Protein AF-A0AAV2FTF7-F1 (afdb_monomer_lite)

Organism: NCBI:txid586398

Secondary structure (DSSP, 8-state):
-PPP---S--EEEE-SSSSEEEEEEES-TT--TTTGGGSPEEEEEEEE---TT--------------SS-EEEETTTEEEESHHHHHHHHHHHHHHTEEE-TTS-EEE---SS-S----------GGGT--GGGGTB--S------------PPPPP--------------S-TTHHHHHHHHHHHHHHHHHHHHHHHHHHHHHHHHHHHHHHHHHHHHHHHHHHHHHHHHHHHHHHHHHHHHHHHHHHHHHHHHHHHHHHHHHHHHHHHHHHHHHHHHHHHHHHHHHHHHHHHHHHHHHHHHHHHHHHHHHHHHHHHHHHHHHHHHHHHHHHHHHHHHHHHHHHHHHHHHHHHHHHHHHHHHHHHHHHHHHHTSSSS----------------------------------SSSSSSSS---

Sequence (423 aa):
MALFDFKSDKHFVTSSDETTIRVCELSDPTVHPSDIRKADWKEVATIDIVDGGNKGGGNSSAEGKYFHHGLLFFDEHGKIEGQEALTKLARHLARSGLMVSPGGYCFQDVTGLGEHRDFGAHYLRLNDLFSWPSHGVDLARITTWRRLELTYTVPRQEGISKRPMVSGGVSEETIEKEEALQKMREEMEETIEKKDAEVRKAKRERDNEKRLKEMIERASKEKYEESRRIVRGKNEELEKLRDELEEDERKLRDEKDGEMQKLKEEMEDTREEEHEKELKRSRKEKDELQEQLNKKDVLLGRASDDLQKLRKEKAEELRNLREEMQEEVENARKEKDEEVEALKRENKEGEKASKEQDEELKNLRDEVETLRRTKDDDQSYATGYNGRPGRFPFRLNAFMGTNTHFFMIRLFEEYRLAFLYRD

Structure (mmCIF, N/CA/C/O backbone):
data_AF-A0AAV2FTF7-F1
#
_entry.id   AF-A0AAV2FTF7-F1
#
loop_
_atom_site.group_PDB
_atom_site.id
_atom_site.type_symbol
_atom_site.label_atom_id
_atom_site.label_alt_id
_atom_site.label_comp_id
_atom_site.label_asym_id
_atom_site.label_entity_id
_atom_site.label_seq_id
_atom_site.pdbx_PDB_ins_code
_atom_site.Cartn_x
_atom_site.Cartn_y
_atom_site.Cartn_z
_atom_site.occupancy
_atom_site.B_iso_or_equiv
_atom_site.auth_seq_id
_atom_site.auth_comp_id
_atom_site.auth_asym_id
_atom_site.auth_atom_id
_atom_site.pdbx_PDB_model_num
ATOM 1 N N . MET A 1 1 ? 40.317 35.172 -25.625 1.00 30.98 1 MET A N 1
ATOM 2 C CA . MET A 1 1 ? 39.339 34.263 -24.989 1.00 30.98 1 MET A CA 1
ATOM 3 C C . MET A 1 1 ? 38.441 35.126 -24.121 1.00 30.98 1 MET A C 1
ATOM 5 O O . MET A 1 1 ? 38.974 36.007 -23.462 1.00 30.98 1 MET A O 1
ATOM 9 N N . ALA A 1 2 ? 37.118 34.992 -24.218 1.00 26.02 2 ALA A N 1
ATOM 10 C CA . ALA A 1 2 ? 36.191 35.823 -23.445 1.00 26.02 2 ALA A CA 1
ATOM 11 C C . ALA A 1 2 ? 36.220 35.419 -21.960 1.00 26.02 2 ALA A C 1
ATOM 13 O O . ALA A 1 2 ? 36.282 34.223 -21.675 1.00 26.02 2 ALA A O 1
ATOM 14 N N . LEU A 1 3 ? 36.174 36.398 -21.042 1.00 29.33 3 LEU A N 1
ATOM 15 C CA . LEU A 1 3 ? 35.859 36.142 -19.633 1.00 29.33 3 LEU A CA 1
ATOM 16 C C . LEU A 1 3 ? 34.483 35.470 -19.589 1.00 29.33 3 LEU A C 1
ATOM 18 O O . LEU A 1 3 ? 33.506 36.030 -20.088 1.00 29.33 3 LEU A O 1
ATOM 22 N N . PHE A 1 4 ? 34.423 34.263 -19.039 1.00 34.47 4 PHE A N 1
ATOM 23 C CA . PHE A 1 4 ? 33.155 33.611 -18.756 1.00 34.47 4 PHE A CA 1
ATOM 24 C C . PHE A 1 4 ? 32.629 34.145 -17.429 1.00 34.47 4 PHE A C 1
ATOM 26 O O . PHE A 1 4 ? 33.349 34.188 -16.439 1.00 34.47 4 PHE A O 1
ATOM 33 N N . ASP A 1 5 ? 31.381 34.586 -17.450 1.00 34.62 5 ASP A N 1
ATOM 34 C CA . ASP A 1 5 ? 30.671 35.127 -16.302 1.00 34.62 5 ASP A CA 1
ATOM 35 C C . ASP A 1 5 ? 29.837 33.979 -15.711 1.00 34.62 5 ASP A C 1
ATOM 37 O O . ASP A 1 5 ? 28.876 33.539 -16.352 1.00 34.62 5 ASP A O 1
ATOM 41 N N . PHE A 1 6 ? 30.209 33.439 -14.541 1.00 44.81 6 PHE A N 1
ATOM 42 C CA . PHE A 1 6 ? 29.433 32.397 -13.842 1.00 44.81 6 PHE A CA 1
ATOM 43 C C . PHE A 1 6 ? 28.193 33.010 -13.175 1.00 44.81 6 PHE A C 1
ATOM 45 O O . PHE A 1 6 ? 27.978 32.911 -11.969 1.00 44.81 6 PHE A O 1
ATOM 52 N N . LYS A 1 7 ? 27.367 33.695 -13.965 1.00 41.06 7 LYS A N 1
ATOM 53 C CA . LYS A 1 7 ? 26.232 34.473 -13.466 1.00 41.06 7 LYS A CA 1
ATOM 54 C C . LYS A 1 7 ? 25.089 33.634 -12.894 1.00 41.06 7 LYS A C 1
ATOM 56 O O . LYS A 1 7 ? 24.261 34.220 -12.205 1.00 41.06 7 LYS A O 1
ATOM 61 N N . SER A 1 8 ? 25.028 32.322 -13.152 1.00 50.28 8 SER A N 1
ATOM 62 C CA . SER A 1 8 ? 23.933 31.470 -12.656 1.00 50.28 8 SER A CA 1
ATOM 63 C C . SER A 1 8 ? 24.338 30.369 -11.670 1.00 50.28 8 SER A C 1
ATOM 65 O O . SER A 1 8 ? 23.498 29.982 -10.872 1.00 50.28 8 SER A O 1
ATOM 67 N N . ASP A 1 9 ? 25.592 29.897 -11.642 1.00 62.28 9 ASP A N 1
ATOM 68 C CA . ASP A 1 9 ? 25.921 28.640 -10.946 1.00 62.28 9 ASP A CA 1
ATOM 69 C C . ASP A 1 9 ? 27.164 28.798 -10.057 1.00 62.28 9 ASP A C 1
ATOM 71 O O . ASP A 1 9 ? 28.282 28.467 -10.455 1.00 62.28 9 ASP A O 1
ATOM 75 N N . LYS A 1 10 ? 26.982 29.308 -8.832 1.00 75.00 10 LYS A N 1
ATOM 76 C CA . LYS A 1 10 ? 28.057 29.340 -7.818 1.00 75.00 10 LYS A CA 1
ATOM 77 C C . LYS A 1 10 ? 28.224 28.019 -7.077 1.00 75.00 10 LYS A C 1
ATOM 79 O O . LYS A 1 10 ? 29.242 27.822 -6.421 1.00 75.00 10 LYS A O 1
ATOM 84 N N . HIS A 1 11 ? 27.226 27.144 -7.164 1.00 79.12 11 HIS A N 1
ATOM 85 C CA . HIS A 1 11 ? 27.143 25.912 -6.397 1.00 79.12 11 HIS A CA 1
ATOM 86 C C . HIS A 1 11 ? 27.653 24.717 -7.202 1.00 79.12 11 HIS A C 1
ATOM 88 O O . HIS A 1 11 ? 27.238 24.470 -8.336 1.00 79.12 11 HIS A O 1
ATOM 94 N N . PHE A 1 12 ? 28.535 23.957 -6.572 1.00 83.19 12 PHE A N 1
ATOM 95 C CA . PHE A 1 12 ? 29.150 22.746 -7.084 1.00 83.19 12 PHE A CA 1
ATOM 96 C C . PHE A 1 12 ? 28.910 21.611 -6.109 1.00 83.19 12 PHE A C 1
ATOM 98 O O . PHE A 1 12 ? 28.820 21.821 -4.902 1.00 83.19 12 PHE A O 1
ATOM 105 N N . VAL A 1 13 ? 28.823 20.399 -6.636 1.00 84.00 13 VAL A N 1
ATOM 106 C CA . VAL A 1 13 ? 28.521 19.204 -5.860 1.00 84.00 13 VAL A CA 1
ATOM 107 C C . VAL A 1 13 ? 29.643 18.201 -6.026 1.00 84.00 13 VAL A C 1
ATOM 109 O O . VAL A 1 13 ? 30.047 17.911 -7.148 1.00 84.00 13 VAL A O 1
ATOM 112 N N . THR A 1 14 ? 30.133 17.665 -4.917 1.00 87.81 14 THR A N 1
ATOM 113 C CA . THR A 1 14 ? 31.192 16.653 -4.884 1.00 87.81 14 THR A CA 1
ATOM 114 C C . THR A 1 14 ? 30.867 15.570 -3.862 1.00 87.81 14 THR A C 1
ATOM 116 O O . THR A 1 14 ? 30.030 15.759 -2.980 1.00 87.81 14 THR A O 1
ATOM 119 N N . SER A 1 15 ? 31.509 14.415 -3.982 1.00 88.31 15 SER A N 1
ATOM 120 C CA . SER A 1 15 ? 31.439 13.330 -3.003 1.00 88.31 15 SER A CA 1
ATOM 121 C C . SER A 1 15 ? 32.808 12.678 -2.912 1.00 88.31 15 SER A C 1
ATOM 123 O O . SER A 1 15 ? 33.455 12.485 -3.937 1.00 88.31 15 SER A O 1
ATOM 125 N N . SER A 1 16 ? 33.251 12.341 -1.702 1.00 85.38 16 SER A N 1
ATOM 126 C CA . SER A 1 16 ? 34.543 11.681 -1.470 1.00 85.38 16 SER A CA 1
ATOM 127 C C . SER A 1 16 ? 34.413 10.226 -1.022 1.00 85.38 16 SER A C 1
ATOM 129 O O . SER A 1 16 ? 35.359 9.459 -1.158 1.00 85.38 16 SER A O 1
ATOM 131 N N . ASP A 1 17 ? 33.268 9.845 -0.459 1.00 84.81 17 ASP A N 1
ATOM 132 C CA . ASP A 1 17 ? 33.087 8.598 0.295 1.00 84.81 17 ASP A CA 1
ATOM 133 C C . ASP A 1 17 ? 31.867 7.778 -0.155 1.00 84.81 17 ASP A C 1
ATOM 135 O O . ASP A 1 17 ? 31.496 6.817 0.507 1.00 84.81 17 ASP A O 1
ATOM 139 N N . GLU A 1 18 ? 31.245 8.137 -1.283 1.00 87.38 18 GLU A N 1
ATOM 140 C CA . GLU A 1 18 ? 30.006 7.545 -1.820 1.00 87.38 18 GLU A CA 1
ATOM 141 C C . GLU A 1 18 ? 28.757 7.730 -0.930 1.00 87.38 18 GLU A C 1
ATOM 143 O O . GLU A 1 18 ? 27.642 7.522 -1.411 1.00 87.38 18 GLU A O 1
ATOM 148 N N . THR A 1 19 ? 28.921 8.145 0.328 1.00 84.44 19 THR A N 1
ATOM 149 C CA . THR A 1 19 ? 27.858 8.267 1.336 1.00 84.44 19 THR A CA 1
ATOM 150 C C . THR A 1 19 ? 27.487 9.706 1.651 1.00 84.44 19 THR A C 1
ATOM 152 O O . THR A 1 19 ? 26.409 9.950 2.179 1.00 84.44 19 THR A O 1
ATOM 155 N N . THR A 1 20 ? 28.347 10.669 1.333 1.00 85.00 20 THR A N 1
ATOM 156 C CA . THR A 1 20 ? 28.097 12.088 1.581 1.00 85.00 20 THR A CA 1
ATOM 157 C C . THR A 1 20 ? 28.189 12.883 0.293 1.00 85.00 20 THR A C 1
ATOM 159 O O . THR A 1 20 ? 29.035 12.636 -0.571 1.00 85.00 20 THR A O 1
ATOM 162 N N . ILE A 1 21 ? 27.293 13.850 0.147 1.00 84.94 21 ILE A N 1
ATOM 163 C CA . ILE A 1 21 ? 27.343 14.846 -0.915 1.00 84.94 21 ILE A CA 1
ATOM 164 C C . ILE A 1 21 ? 27.663 16.191 -0.278 1.00 84.94 21 ILE A C 1
ATOM 166 O O . ILE A 1 21 ? 26.896 16.687 0.543 1.00 84.94 21 ILE A O 1
ATOM 170 N N . ARG A 1 22 ? 28.770 16.803 -0.692 1.00 84.94 22 ARG A N 1
ATOM 171 C CA . ARG A 1 22 ? 29.158 18.153 -0.281 1.00 84.94 22 ARG A CA 1
ATOM 172 C C . ARG A 1 22 ? 28.765 19.150 -1.355 1.00 84.94 22 ARG A C 1
ATOM 174 O O . ARG A 1 22 ? 29.022 18.933 -2.540 1.00 84.94 22 ARG A O 1
ATOM 181 N N . VAL A 1 23 ? 28.162 20.248 -0.927 1.00 83.56 23 VAL A N 1
ATOM 182 C CA . VAL A 1 23 ? 27.817 21.396 -1.759 1.00 83.56 23 VAL A CA 1
ATOM 183 C C . VAL A 1 23 ? 28.804 22.512 -1.447 1.00 83.56 23 VAL A C 1
ATOM 185 O O . VAL A 1 23 ? 28.834 23.039 -0.333 1.00 83.56 23 VAL A O 1
ATOM 188 N N . CYS A 1 24 ? 29.614 22.867 -2.435 1.00 83.12 24 CYS A N 1
ATOM 189 C CA . CYS A 1 24 ? 30.629 23.906 -2.350 1.00 83.12 24 CYS A CA 1
ATOM 190 C C . CYS A 1 24 ? 30.182 25.131 -3.152 1.00 83.12 24 CYS A C 1
ATOM 192 O O . CYS A 1 24 ? 29.740 25.006 -4.291 1.00 83.12 24 CYS A O 1
ATOM 194 N N . GLU A 1 25 ? 30.321 26.317 -2.576 1.00 82.81 25 GLU A N 1
ATOM 195 C CA . GLU A 1 25 ? 30.097 27.595 -3.241 1.00 82.81 25 GLU A CA 1
ATOM 196 C C . GLU A 1 25 ? 31.438 28.238 -3.602 1.00 82.81 25 GLU A C 1
ATOM 198 O O . GLU A 1 25 ? 32.362 28.306 -2.785 1.00 82.81 25 GLU A O 1
ATOM 203 N N . LEU A 1 26 ? 31.540 28.711 -4.842 1.00 82.06 26 LEU A N 1
ATOM 204 C CA . LEU A 1 26 ? 32.674 29.489 -5.319 1.00 82.06 26 LEU A CA 1
ATOM 205 C C . LEU A 1 26 ? 32.542 30.941 -4.836 1.00 82.06 26 LEU A C 1
ATOM 207 O O . LEU A 1 26 ? 31.595 31.638 -5.210 1.00 82.06 26 LEU A O 1
ATOM 211 N N . SER A 1 27 ? 33.498 31.410 -4.028 1.00 79.00 27 SER A N 1
ATOM 212 C CA . SER A 1 27 ? 33.409 32.725 -3.365 1.00 79.00 27 SER A CA 1
ATOM 213 C C . SER A 1 27 ? 33.392 33.904 -4.346 1.00 79.00 27 SER A C 1
ATOM 215 O O . SER A 1 27 ? 32.727 34.911 -4.097 1.00 79.00 27 SER A O 1
ATOM 217 N N . ASP A 1 28 ? 34.092 33.771 -5.476 1.00 77.31 28 ASP A N 1
ATOM 218 C CA . ASP A 1 28 ? 34.118 34.762 -6.551 1.00 77.31 28 ASP A CA 1
ATOM 219 C C . ASP A 1 28 ? 33.673 34.120 -7.884 1.00 77.31 28 ASP A C 1
ATOM 221 O O . ASP A 1 28 ? 34.414 33.330 -8.474 1.00 77.31 28 ASP A O 1
ATOM 225 N N . PRO A 1 29 ? 32.471 34.449 -8.396 1.00 67.06 29 PRO A N 1
ATOM 226 C CA . PRO A 1 29 ? 31.960 33.916 -9.660 1.00 67.06 29 PRO A CA 1
ATOM 227 C C . PRO A 1 29 ? 32.664 34.497 -10.898 1.00 67.06 29 PRO A C 1
ATOM 229 O O . PRO A 1 29 ? 32.367 34.093 -12.019 1.00 67.06 29 PRO A O 1
ATOM 232 N N . THR A 1 30 ? 33.565 35.468 -10.734 1.00 69.75 30 THR A N 1
ATOM 233 C CA . THR A 1 30 ? 34.295 36.091 -11.849 1.00 69.75 30 THR A CA 1
ATOM 234 C C . THR A 1 30 ? 35.667 35.467 -12.098 1.00 69.75 30 THR A C 1
ATOM 236 O O . THR A 1 30 ? 36.393 35.900 -12.998 1.00 69.75 30 THR A O 1
ATOM 239 N N . VAL A 1 31 ? 36.020 34.419 -11.343 1.00 67.19 31 VAL A N 1
ATOM 240 C CA . VAL A 1 31 ? 37.303 33.728 -11.486 1.00 67.19 31 VAL A CA 1
ATOM 241 C C . VAL A 1 31 ? 37.417 33.115 -12.876 1.00 67.19 31 VAL A C 1
ATOM 243 O O . VAL A 1 31 ? 36.573 32.335 -13.324 1.00 67.19 31 VAL A O 1
ATOM 246 N N . HIS A 1 32 ? 38.505 33.463 -13.567 1.00 67.81 32 HIS A N 1
ATOM 247 C CA . HIS A 1 32 ? 38.783 32.899 -14.876 1.00 67.81 32 HIS A CA 1
ATOM 248 C C . HIS A 1 32 ? 38.895 31.371 -14.755 1.00 67.81 32 HIS A C 1
ATOM 250 O O . HIS A 1 32 ? 39.546 30.880 -13.829 1.00 67.81 32 HIS A O 1
ATOM 256 N N . PRO A 1 33 ? 38.334 30.587 -15.689 1.00 61.94 33 PRO A N 1
ATOM 257 C CA . PRO A 1 33 ? 38.266 29.140 -15.511 1.00 61.94 33 PRO A CA 1
ATOM 258 C C . PRO A 1 33 ? 39.639 28.435 -15.377 1.00 61.94 33 PRO A C 1
ATOM 260 O O . PRO A 1 33 ? 39.714 27.324 -14.857 1.00 61.94 33 PRO A O 1
ATOM 263 N N . SER A 1 34 ? 40.745 29.079 -15.787 1.00 62.53 34 SER A N 1
ATOM 264 C CA . SER A 1 34 ? 42.115 28.564 -15.584 1.00 62.53 34 SER A CA 1
ATOM 265 C C . SER A 1 34 ? 42.613 28.701 -14.148 1.00 62.53 34 SER A C 1
ATOM 267 O O . SER A 1 34 ? 43.510 27.966 -13.742 1.00 62.53 34 SER A O 1
ATOM 269 N N . ASP A 1 35 ? 42.045 29.637 -13.394 1.00 68.06 35 ASP A N 1
ATOM 270 C CA . ASP A 1 35 ? 42.445 29.985 -12.032 1.00 68.06 35 ASP A CA 1
ATOM 271 C C . ASP A 1 35 ? 41.441 29.488 -10.987 1.00 68.06 35 ASP A C 1
ATOM 273 O O . ASP A 1 35 ? 41.658 29.660 -9.794 1.00 68.06 35 ASP A O 1
ATOM 277 N N . ILE A 1 36 ? 40.394 28.773 -11.411 1.00 69.31 36 ILE A N 1
ATOM 278 C CA . ILE A 1 36 ? 39.365 28.200 -10.529 1.00 69.31 36 ILE A CA 1
ATOM 279 C C . ILE A 1 36 ? 39.928 27.220 -9.486 1.00 69.31 36 ILE A C 1
ATOM 281 O O . ILE A 1 36 ? 39.367 27.053 -8.409 1.00 69.31 36 ILE A O 1
ATOM 285 N N . ARG A 1 37 ? 41.093 26.616 -9.764 1.00 67.12 37 ARG A N 1
ATOM 286 C CA . ARG A 1 37 ? 41.831 25.769 -8.806 1.00 67.12 37 ARG A CA 1
ATOM 287 C C . ARG A 1 37 ? 42.427 26.550 -7.637 1.00 67.12 37 ARG A C 1
ATOM 289 O O . ARG A 1 37 ? 42.736 25.958 -6.613 1.00 67.12 37 ARG A O 1
ATOM 296 N N . LYS A 1 38 ? 42.653 27.850 -7.825 1.00 73.00 38 LYS A N 1
ATOM 297 C CA . LYS A 1 38 ? 43.184 28.772 -6.813 1.00 73.00 38 LYS A CA 1
ATOM 298 C C . LYS A 1 38 ? 42.073 29.595 -6.165 1.00 73.00 38 LYS A C 1
ATOM 300 O O . LYS A 1 38 ? 42.373 30.476 -5.370 1.00 73.00 38 LYS A O 1
ATOM 305 N N . ALA A 1 39 ? 40.825 29.366 -6.568 1.00 75.31 39 ALA A N 1
ATOM 306 C CA . ALA A 1 39 ? 39.693 30.070 -6.012 1.00 75.31 39 ALA A CA 1
ATOM 307 C C . ALA A 1 39 ? 39.383 29.559 -4.607 1.00 75.31 39 ALA A C 1
ATOM 309 O O . ALA A 1 39 ? 39.575 28.380 -4.304 1.00 75.31 39 ALA A O 1
ATOM 310 N N . ASP A 1 40 ? 38.854 30.451 -3.780 1.00 78.06 40 ASP A N 1
ATOM 311 C CA . ASP A 1 40 ? 38.389 30.099 -2.449 1.00 78.06 40 ASP A CA 1
ATOM 312 C C . ASP A 1 40 ? 37.025 29.407 -2.539 1.00 78.06 40 ASP A C 1
ATOM 314 O O . ASP A 1 40 ? 36.022 29.995 -2.969 1.00 78.06 40 ASP A O 1
ATOM 318 N N . TRP A 1 41 ? 36.996 28.151 -2.104 1.00 82.12 41 TRP A N 1
ATOM 319 C CA . TRP A 1 41 ? 35.799 27.322 -2.036 1.00 82.12 41 TRP A CA 1
ATOM 320 C C . TRP A 1 41 ? 35.249 27.310 -0.617 1.00 82.12 41 TRP A C 1
ATOM 322 O O . TRP A 1 41 ? 35.975 27.040 0.341 1.00 82.12 41 TRP A O 1
ATOM 332 N N . LYS A 1 42 ? 33.951 27.565 -0.481 1.00 82.38 42 LYS A N 1
ATOM 333 C CA . LYS A 1 42 ? 33.252 27.502 0.799 1.00 82.38 42 LYS A CA 1
ATOM 334 C C . LYS A 1 42 ? 32.290 26.325 0.795 1.00 82.38 42 LYS A C 1
ATOM 336 O O . LYS A 1 42 ? 31.398 26.263 -0.039 1.00 82.38 42 LYS A O 1
ATOM 341 N N . GLU A 1 43 ? 32.432 25.399 1.734 1.00 81.62 43 GLU A N 1
ATOM 342 C CA . GLU A 1 43 ? 31.415 24.366 1.941 1.00 81.62 43 GLU A CA 1
ATOM 343 C C . GLU A 1 43 ? 30.149 25.010 2.529 1.00 81.62 43 GLU A C 1
ATOM 345 O O . GLU A 1 43 ? 30.206 25.696 3.553 1.00 81.62 43 GLU A O 1
ATOM 350 N N . VAL A 1 44 ? 29.016 24.839 1.845 1.00 77.38 44 VAL A N 1
ATOM 351 C CA . VAL A 1 44 ? 27.725 25.442 2.217 1.00 77.38 44 VAL A CA 1
ATOM 352 C C . VAL A 1 44 ? 26.792 24.415 2.840 1.00 77.38 44 VAL A C 1
ATOM 354 O O . VAL A 1 44 ? 26.041 24.743 3.759 1.00 77.38 44 VAL A O 1
ATOM 357 N N . ALA A 1 45 ? 26.840 23.173 2.362 1.00 77.94 45 ALA A N 1
ATOM 358 C CA . ALA A 1 45 ? 26.036 22.090 2.902 1.00 77.94 45 ALA A CA 1
ATOM 359 C C . ALA A 1 45 ? 26.732 20.744 2.714 1.00 77.94 45 ALA A C 1
ATOM 361 O O . ALA A 1 45 ? 27.431 20.535 1.726 1.00 77.94 45 ALA A O 1
ATOM 362 N N . THR A 1 46 ? 26.454 19.823 3.630 1.00 80.75 46 THR A N 1
ATOM 363 C CA . THR A 1 46 ? 26.792 18.408 3.498 1.00 80.75 46 THR A CA 1
ATOM 364 C C . THR A 1 46 ? 25.525 17.594 3.715 1.00 80.75 46 THR A C 1
ATOM 366 O O . THR A 1 46 ? 24.737 17.877 4.619 1.00 80.75 46 THR A O 1
ATOM 369 N N . ILE A 1 47 ? 25.288 16.645 2.815 1.00 79.69 47 ILE A N 1
ATOM 370 C CA . ILE A 1 47 ? 24.100 15.800 2.763 1.00 79.69 47 ILE A CA 1
ATOM 371 C C . ILE A 1 47 ? 24.555 14.363 2.962 1.00 79.69 47 ILE A C 1
ATOM 373 O O . ILE A 1 47 ? 25.191 13.781 2.081 1.00 79.69 47 ILE A O 1
ATOM 377 N N . ASP A 1 48 ? 24.189 13.796 4.104 1.00 80.38 48 ASP A N 1
ATOM 378 C CA . ASP A 1 48 ? 24.467 12.403 4.425 1.00 80.38 48 ASP A CA 1
ATOM 379 C C . ASP A 1 48 ? 23.390 11.496 3.818 1.00 80.38 48 ASP A C 1
ATOM 381 O O . ASP A 1 48 ? 22.192 11.638 4.079 1.00 80.38 48 ASP A O 1
ATOM 385 N N . ILE A 1 49 ? 23.821 10.539 3.004 1.00 80.00 49 ILE A N 1
ATOM 386 C CA . ILE A 1 49 ? 22.975 9.519 2.395 1.00 80.00 49 ILE A CA 1
ATOM 387 C C . ILE A 1 49 ? 22.982 8.315 3.333 1.00 80.00 49 ILE A C 1
ATOM 389 O O . ILE A 1 49 ? 23.835 7.433 3.255 1.00 80.00 49 ILE A O 1
ATOM 393 N N . VAL A 1 50 ? 22.029 8.291 4.262 1.00 71.44 50 VAL A N 1
ATOM 394 C CA . VAL A 1 50 ? 21.853 7.155 5.172 1.00 71.44 50 VAL A CA 1
ATOM 395 C C . VAL A 1 50 ? 21.245 6.004 4.386 1.00 71.44 50 VAL A C 1
ATOM 397 O O . VAL A 1 50 ? 20.055 6.046 4.084 1.00 71.44 50 VAL A O 1
ATOM 400 N N . ASP A 1 51 ? 22.032 4.976 4.062 1.00 61.47 51 ASP A N 1
ATOM 401 C CA . ASP A 1 51 ? 21.518 3.744 3.460 1.00 61.47 51 ASP A CA 1
ATOM 402 C C . ASP A 1 51 ? 20.393 3.187 4.347 1.00 61.47 51 ASP A C 1
ATOM 404 O O . ASP A 1 51 ? 20.623 2.700 5.457 1.00 61.47 51 ASP A O 1
ATOM 408 N N . GLY A 1 52 ? 19.149 3.249 3.861 1.00 54.75 52 GLY A N 1
ATOM 409 C CA . GLY A 1 52 ? 17.951 2.800 4.584 1.00 54.75 52 GLY A CA 1
ATOM 410 C C . GLY A 1 52 ? 17.901 1.285 4.833 1.00 54.75 52 GLY A C 1
ATOM 411 O O . GLY A 1 52 ? 16.862 0.753 5.220 1.00 54.75 52 GLY A O 1
ATOM 412 N N . GLY A 1 53 ? 19.010 0.580 4.594 1.00 48.53 53 GLY A N 1
ATOM 413 C CA . GLY A 1 53 ? 19.151 -0.865 4.698 1.00 48.53 53 GLY A CA 1
ATOM 414 C C . GLY A 1 53 ? 19.469 -1.393 6.096 1.00 48.53 53 GLY A C 1
ATOM 415 O O . GLY A 1 53 ? 19.417 -2.606 6.277 1.00 48.53 53 GLY A O 1
ATOM 416 N N . ASN A 1 54 ? 19.762 -0.548 7.095 1.00 41.81 54 ASN A N 1
ATOM 417 C CA . ASN A 1 54 ? 20.116 -1.039 8.430 1.00 41.81 54 ASN A CA 1
ATOM 418 C C . ASN A 1 54 ? 19.123 -0.583 9.511 1.00 41.81 54 ASN A C 1
ATOM 420 O O . ASN A 1 54 ? 19.275 0.459 10.146 1.00 41.81 54 ASN A O 1
ATOM 424 N N . LYS A 1 55 ? 18.096 -1.410 9.753 1.00 45.78 55 LYS A N 1
ATOM 425 C CA . LYS A 1 55 ? 17.259 -1.358 10.964 1.00 45.78 55 LYS A CA 1
ATOM 426 C C . LYS A 1 55 ? 18.083 -1.841 12.167 1.00 45.78 55 LYS A C 1
ATOM 428 O O . LYS A 1 55 ? 17.899 -2.957 12.640 1.00 45.78 55 LYS A O 1
ATOM 433 N N . GLY A 1 56 ? 19.017 -1.025 12.643 1.00 42.97 56 GLY A N 1
ATOM 434 C CA . GLY A 1 56 ? 19.857 -1.339 13.798 1.00 42.97 56 GLY A CA 1
ATOM 435 C C . GLY A 1 56 ? 20.033 -0.108 14.672 1.00 42.97 56 GLY A C 1
ATOM 436 O O . GLY A 1 56 ? 20.694 0.841 14.270 1.00 42.97 56 GLY A O 1
ATOM 437 N N . GLY A 1 57 ? 19.393 -0.117 15.842 1.00 46.75 57 GLY A N 1
ATOM 438 C CA . GLY A 1 57 ? 19.330 1.010 16.767 1.00 46.75 57 GLY A CA 1
ATOM 439 C C . GLY A 1 57 ? 20.697 1.550 17.190 1.00 46.75 57 GLY A C 1
ATOM 440 O O . GLY A 1 57 ? 21.580 0.806 17.608 1.00 46.75 57 GLY A O 1
ATOM 441 N N . GLY A 1 58 ? 20.822 2.871 17.147 1.00 38.09 58 GLY A N 1
ATOM 442 C CA . GLY A 1 58 ? 21.941 3.607 17.711 1.00 38.09 58 GLY A CA 1
ATOM 443 C C . GLY A 1 58 ? 21.515 5.042 17.974 1.00 38.09 58 GLY A C 1
ATOM 444 O O . GLY A 1 58 ? 21.285 5.806 17.044 1.00 38.09 58 GLY A O 1
ATOM 445 N N . ASN A 1 59 ? 21.376 5.396 19.250 1.00 47.78 59 ASN A N 1
ATOM 446 C CA . ASN A 1 59 ? 21.200 6.777 19.683 1.00 47.78 59 ASN A CA 1
ATOM 447 C C . ASN A 1 59 ? 22.477 7.563 19.365 1.00 47.78 59 ASN A C 1
ATOM 449 O O . ASN A 1 59 ? 23.482 7.395 20.056 1.00 47.78 59 ASN A O 1
ATOM 453 N N . SER A 1 60 ? 22.428 8.461 18.386 1.00 38.44 60 SER A N 1
ATOM 454 C CA . SER A 1 60 ? 23.429 9.516 18.232 1.00 38.44 60 SER A CA 1
ATOM 455 C C . SER A 1 60 ? 22.755 10.883 18.232 1.00 38.44 60 SER A C 1
ATOM 457 O O . SER A 1 60 ? 22.138 11.317 17.263 1.00 38.44 60 SER A O 1
ATOM 459 N N . SER A 1 61 ? 22.900 11.546 19.375 1.00 44.16 61 SER A N 1
ATOM 460 C CA . SER A 1 61 ? 22.699 12.974 19.579 1.00 44.16 61 SER A CA 1
ATOM 461 C C . SER A 1 61 ? 23.755 13.744 18.780 1.00 44.16 61 SER A C 1
ATOM 463 O O . SER A 1 61 ? 24.900 13.857 19.217 1.00 44.16 61 SER A O 1
ATOM 465 N N . ALA A 1 62 ? 23.364 14.288 17.634 1.00 36.69 62 ALA A N 1
ATOM 466 C CA . ALA A 1 62 ? 24.048 15.401 16.993 1.00 36.69 62 ALA A CA 1
ATOM 467 C C . ALA A 1 62 ? 22.991 16.253 16.288 1.00 36.69 62 ALA A C 1
ATOM 469 O O . ALA A 1 62 ? 22.173 15.723 15.535 1.00 36.69 62 ALA A O 1
ATOM 470 N N . GLU A 1 63 ? 23.006 17.560 16.551 1.00 37.16 63 GLU A N 1
ATOM 471 C CA . GLU A 1 63 ? 22.215 18.601 15.883 1.00 37.16 63 GLU A CA 1
ATOM 472 C C . GLU A 1 63 ? 22.647 18.778 14.411 1.00 37.16 63 GLU A C 1
ATOM 474 O O . GLU A 1 63 ? 22.969 19.871 13.952 1.00 37.16 63 GLU A O 1
ATOM 479 N N . GLY A 1 64 ? 22.675 17.688 13.647 1.00 33.44 64 GLY A N 1
ATOM 480 C CA . GLY A 1 64 ? 22.688 17.730 12.196 1.00 33.44 64 GLY A CA 1
ATOM 481 C C . GLY A 1 64 ? 21.261 17.972 11.731 1.00 33.44 64 GLY A C 1
ATOM 482 O O . GLY A 1 64 ? 20.341 17.257 12.126 1.00 33.44 64 GLY A O 1
ATOM 483 N N . LYS A 1 65 ? 21.040 18.989 10.901 1.00 33.59 65 LYS A N 1
ATOM 484 C CA . LYS A 1 65 ? 19.797 19.104 10.136 1.00 33.59 65 LYS A CA 1
ATOM 485 C C . LYS A 1 65 ? 19.732 17.907 9.185 1.00 33.59 65 LYS A C 1
ATOM 487 O O . LYS A 1 65 ? 20.207 17.990 8.060 1.00 33.59 65 LYS A O 1
ATOM 492 N N . TYR A 1 66 ? 19.181 16.789 9.648 1.00 38.88 66 TYR A N 1
ATOM 493 C CA . TYR A 1 66 ? 18.887 15.642 8.802 1.00 38.88 66 TYR A CA 1
ATOM 494 C C . TYR A 1 66 ? 17.820 16.083 7.798 1.00 38.88 66 TYR A C 1
ATOM 496 O O . TYR A 1 66 ? 16.648 16.254 8.141 1.00 38.88 66 TYR A O 1
ATOM 504 N N . PHE A 1 67 ? 18.228 16.333 6.555 1.00 42.50 67 PHE A N 1
ATOM 505 C CA . PHE A 1 67 ? 17.293 16.563 5.462 1.00 42.50 67 PHE A CA 1
ATOM 506 C C . PHE A 1 67 ? 16.625 15.226 5.146 1.00 42.50 67 PHE A C 1
ATOM 508 O O . PHE A 1 67 ? 17.136 14.409 4.389 1.00 42.50 67 PHE A O 1
ATOM 515 N N . HIS A 1 68 ? 15.483 14.984 5.791 1.00 37.88 68 HIS A N 1
ATOM 516 C CA . HIS A 1 68 ? 14.811 13.685 5.787 1.00 37.88 68 HIS A CA 1
ATOM 517 C C . HIS A 1 68 ? 14.180 13.282 4.449 1.00 37.88 68 HIS A C 1
ATOM 519 O O . HIS A 1 68 ? 13.599 12.205 4.339 1.00 37.88 68 HIS A O 1
ATOM 525 N N . HIS A 1 69 ? 14.333 14.095 3.413 1.00 43.22 69 HIS A N 1
ATOM 526 C CA . HIS A 1 69 ? 13.915 13.770 2.065 1.00 43.22 69 HIS A CA 1
ATOM 527 C C . HIS A 1 69 ? 15.034 14.190 1.130 1.00 43.22 69 HIS A C 1
ATOM 529 O O . HIS A 1 69 ? 15.351 15.372 1.061 1.00 43.22 69 HIS A O 1
ATOM 535 N N . GLY A 1 70 ? 15.644 13.202 0.473 1.00 51.19 70 GLY A N 1
ATOM 536 C CA . GLY A 1 70 ? 16.726 13.350 -0.490 1.00 51.19 70 GLY A CA 1
ATOM 537 C C . GLY A 1 70 ? 16.360 14.308 -1.617 1.00 51.19 70 GLY A C 1
ATOM 538 O O . GLY A 1 70 ? 15.854 13.888 -2.655 1.00 51.19 70 GLY A O 1
ATOM 539 N N . LEU A 1 71 ? 16.581 15.591 -1.353 1.00 48.75 71 LEU A N 1
ATOM 540 C CA . LEU A 1 71 ? 16.149 16.717 -2.155 1.00 48.75 71 LEU A CA 1
ATOM 541 C C . LEU A 1 71 ? 17.327 17.661 -2.305 1.00 48.75 71 LEU A C 1
ATOM 543 O O . LEU A 1 71 ? 17.636 18.442 -1.406 1.00 48.75 71 LEU A O 1
ATOM 547 N N . LEU A 1 72 ? 17.983 17.566 -3.454 1.00 58.12 72 LEU A N 1
ATOM 548 C CA . LEU A 1 72 ? 19.005 18.517 -3.857 1.00 58.12 72 LEU A CA 1
ATOM 549 C C . LEU A 1 72 ? 18.358 19.492 -4.841 1.00 58.12 72 LEU A C 1
ATOM 551 O O . LEU A 1 72 ? 17.888 19.083 -5.904 1.00 58.12 72 LEU A O 1
ATOM 555 N N . PHE A 1 73 ? 18.296 20.766 -4.464 1.00 52.78 73 PHE A N 1
ATOM 556 C CA . PHE A 1 73 ? 17.800 21.829 -5.331 1.00 52.78 73 PHE A CA 1
ATOM 557 C C . PHE A 1 73 ? 18.971 22.518 -6.020 1.00 52.78 73 PHE A C 1
ATOM 559 O O . PHE A 1 73 ? 19.939 22.910 -5.370 1.00 52.78 73 PHE A O 1
ATOM 566 N N . PHE A 1 74 ? 18.849 22.689 -7.329 1.00 58.50 74 PHE A N 1
ATOM 567 C CA . PHE A 1 74 ? 19.754 23.479 -8.143 1.00 58.50 74 PHE A CA 1
ATOM 568 C C . PHE A 1 74 ? 18.991 24.675 -8.694 1.00 58.50 74 PHE A C 1
ATOM 570 O O . PHE A 1 74 ? 18.510 24.590 -9.818 1.00 58.50 74 PHE A O 1
ATOM 577 N N . ASP A 1 75 ? 18.833 25.742 -7.905 1.00 59.16 75 ASP A N 1
ATOM 578 C CA . ASP A 1 75 ? 18.157 26.998 -8.282 1.00 59.16 75 ASP A CA 1
ATOM 579 C C . ASP A 1 75 ? 17.080 26.839 -9.393 1.00 59.16 75 ASP A C 1
ATOM 581 O O . ASP A 1 75 ? 16.164 26.026 -9.261 1.00 59.16 75 ASP A O 1
ATOM 585 N N . GLU A 1 76 ? 17.176 27.582 -10.503 1.00 50.12 76 GLU A N 1
ATOM 586 C CA . GLU A 1 76 ? 16.249 27.523 -11.652 1.00 50.12 76 GLU A CA 1
ATOM 587 C C . GLU A 1 76 ? 16.509 26.338 -12.610 1.00 50.12 76 GLU A C 1
ATOM 589 O O . GLU A 1 76 ? 15.933 26.263 -13.700 1.00 50.12 76 GLU A O 1
ATOM 594 N N . HIS A 1 77 ? 17.421 25.432 -12.257 1.00 52.78 77 HIS A N 1
ATOM 595 C CA . HIS A 1 77 ? 18.039 24.496 -13.193 1.00 52.78 77 HIS A CA 1
ATOM 596 C C . HIS A 1 77 ? 17.648 23.042 -12.987 1.00 52.78 77 HIS A C 1
ATOM 598 O O . HIS A 1 77 ? 17.734 22.291 -13.951 1.00 52.78 77 HIS A O 1
ATOM 604 N N . GLY A 1 78 ? 17.145 22.644 -11.822 1.00 55.31 78 GLY A N 1
ATOM 605 C CA . GLY A 1 78 ? 16.587 21.306 -11.645 1.00 55.31 78 GLY A CA 1
ATOM 606 C C . GLY A 1 78 ? 16.545 20.848 -10.196 1.00 55.31 78 GLY A C 1
ATOM 607 O O . GLY A 1 78 ? 16.999 21.528 -9.276 1.00 55.31 78 GLY A O 1
ATOM 608 N N . LYS A 1 79 ? 15.980 19.662 -9.994 1.00 66.56 79 LYS A N 1
ATOM 609 C CA . LYS A 1 79 ? 15.775 19.059 -8.678 1.00 66.56 79 LYS A CA 1
ATOM 610 C C . LYS A 1 79 ? 16.124 17.578 -8.747 1.00 66.56 79 LYS A C 1
ATOM 612 O O . LYS A 1 79 ? 15.705 16.913 -9.688 1.00 66.56 79 LYS A O 1
ATOM 617 N N . ILE A 1 80 ? 16.881 17.076 -7.773 1.00 65.94 80 ILE A N 1
ATOM 618 C CA . ILE A 1 80 ? 17.061 15.632 -7.568 1.00 65.94 80 ILE A CA 1
ATOM 619 C C . ILE A 1 80 ? 16.116 15.213 -6.470 1.00 65.94 80 ILE A C 1
ATOM 621 O O . ILE A 1 80 ? 16.250 15.670 -5.335 1.00 65.94 80 ILE A O 1
ATOM 625 N N . GLU A 1 81 ? 15.181 14.340 -6.820 1.00 66.25 81 GLU A N 1
ATOM 626 C CA . GLU A 1 81 ? 14.283 13.707 -5.870 1.00 66.25 81 GLU A CA 1
ATOM 627 C C . GLU A 1 81 ? 14.625 12.230 -5.730 1.00 66.25 81 GLU A C 1
ATOM 629 O O . GLU A 1 81 ? 14.781 11.507 -6.713 1.00 66.25 81 GLU A O 1
ATOM 634 N N . GLY A 1 82 ? 14.690 11.773 -4.484 1.00 69.19 82 GLY A N 1
ATOM 635 C CA . GLY A 1 82 ? 14.776 10.357 -4.168 1.00 69.19 82 GLY A CA 1
ATOM 636 C C . GLY A 1 82 ? 16.170 9.910 -3.747 1.00 69.19 82 GLY A C 1
ATOM 637 O O . GLY A 1 82 ? 17.207 10.330 -4.264 1.00 69.19 82 GLY A O 1
ATOM 638 N N . GLN A 1 83 ? 16.179 9.007 -2.771 1.00 75.75 83 GLN A N 1
ATOM 639 C CA . GLN A 1 83 ? 17.396 8.493 -2.157 1.00 75.75 83 GLN A CA 1
ATOM 640 C C . GLN A 1 83 ? 18.251 7.684 -3.138 1.00 75.75 83 GLN A C 1
ATOM 642 O O . GLN A 1 83 ? 19.474 7.799 -3.128 1.00 75.75 83 GLN A O 1
ATOM 647 N N . GLU A 1 84 ? 17.628 6.906 -4.022 1.00 78.56 84 GLU A N 1
ATOM 648 C CA . GLU A 1 84 ? 18.337 6.110 -5.027 1.00 78.56 84 GLU A CA 1
ATOM 649 C C . GLU A 1 84 ? 19.118 6.996 -6.010 1.00 78.56 84 GLU A C 1
ATOM 651 O O . GLU A 1 84 ? 20.288 6.735 -6.301 1.00 78.56 84 GLU A O 1
ATOM 656 N N . ALA A 1 85 ? 18.498 8.090 -6.461 1.00 75.31 85 ALA A N 1
ATOM 657 C CA . ALA A 1 85 ? 19.106 9.058 -7.365 1.00 75.31 85 ALA A CA 1
ATOM 658 C C . ALA A 1 85 ? 20.322 9.750 -6.726 1.00 75.31 85 ALA A C 1
ATOM 660 O O . ALA A 1 85 ? 21.390 9.810 -7.342 1.00 75.31 85 ALA A O 1
ATOM 661 N N . LEU A 1 86 ? 20.201 10.179 -5.464 1.00 78.50 86 LEU A N 1
ATOM 662 C CA . LEU A 1 86 ? 21.316 10.753 -4.704 1.00 78.50 86 LEU A CA 1
ATOM 663 C C . LEU A 1 86 ? 22.431 9.742 -4.439 1.00 78.50 86 LEU A C 1
ATOM 665 O O . LEU A 1 86 ? 23.599 10.070 -4.616 1.00 78.50 86 LEU A O 1
ATOM 669 N N . THR A 1 87 ? 22.093 8.504 -4.078 1.00 83.38 87 THR A N 1
ATOM 670 C CA . THR A 1 87 ? 23.086 7.441 -3.840 1.00 83.38 87 THR A CA 1
ATOM 671 C C . THR A 1 87 ? 23.879 7.154 -5.112 1.00 83.38 87 THR A C 1
ATOM 673 O O . THR A 1 87 ? 25.105 7.029 -5.101 1.00 83.38 87 THR A O 1
ATOM 676 N N . LYS A 1 88 ? 23.185 7.093 -6.253 1.00 84.25 88 LYS A N 1
ATOM 677 C CA . LYS A 1 88 ? 23.811 6.924 -7.565 1.00 84.25 88 LYS A CA 1
ATOM 678 C C . LYS A 1 88 ? 24.708 8.111 -7.916 1.00 84.25 88 LYS A C 1
ATOM 680 O O . LYS A 1 88 ? 25.787 7.899 -8.468 1.00 84.25 88 LYS A O 1
ATOM 685 N N . LEU A 1 89 ? 24.273 9.331 -7.602 1.00 83.44 89 LEU A N 1
ATOM 686 C CA . LEU A 1 89 ? 25.052 10.547 -7.812 1.00 83.44 89 LEU A CA 1
ATOM 687 C C . LEU A 1 89 ? 26.332 10.544 -6.967 1.00 83.44 89 LEU A C 1
ATOM 689 O O . LEU A 1 89 ? 27.417 10.672 -7.527 1.00 83.44 89 LEU A O 1
ATOM 693 N N . ALA A 1 90 ? 26.222 10.340 -5.654 1.00 84.75 90 ALA A N 1
ATOM 694 C CA . ALA A 1 90 ? 27.355 10.332 -4.731 1.00 84.75 90 ALA A CA 1
ATOM 695 C C . ALA A 1 90 ? 28.407 9.296 -5.130 1.00 84.75 90 ALA A C 1
ATOM 697 O O . ALA A 1 90 ? 29.585 9.616 -5.264 1.00 84.75 90 ALA A O 1
ATOM 698 N N . ARG A 1 91 ? 27.969 8.076 -5.452 1.00 84.88 91 ARG A N 1
ATOM 699 C CA . ARG A 1 91 ? 28.848 7.013 -5.948 1.00 84.88 91 ARG A CA 1
ATOM 700 C C . ARG A 1 91 ? 29.569 7.404 -7.239 1.00 84.88 91 ARG A C 1
ATOM 702 O O . ARG A 1 91 ? 30.741 7.081 -7.418 1.00 84.88 91 ARG A O 1
ATOM 709 N N . HIS A 1 92 ? 28.885 8.083 -8.158 1.00 83.75 92 HIS A N 1
ATOM 710 C CA . HIS A 1 92 ? 29.504 8.527 -9.406 1.00 83.75 92 HIS A CA 1
ATOM 711 C C . HIS A 1 92 ? 30.522 9.652 -9.160 1.00 83.75 92 HIS A C 1
ATOM 713 O O . HIS A 1 92 ? 31.629 9.603 -9.699 1.00 83.75 92 HIS A O 1
ATOM 719 N N . LEU A 1 93 ? 30.186 10.627 -8.315 1.00 84.19 93 LEU A N 1
ATOM 720 C CA . LEU A 1 93 ? 31.071 11.737 -7.955 1.00 84.19 93 LEU A CA 1
ATOM 721 C C . LEU A 1 93 ? 32.323 11.244 -7.215 1.00 84.19 93 LEU A C 1
ATOM 723 O O . LEU A 1 93 ? 33.428 11.588 -7.621 1.00 84.19 93 LEU A O 1
ATOM 727 N N . ALA A 1 94 ? 32.178 10.340 -6.246 1.00 83.88 94 ALA A N 1
ATOM 728 C CA . ALA A 1 94 ? 33.298 9.755 -5.507 1.00 83.88 94 ALA A CA 1
ATOM 729 C C . ALA A 1 94 ? 34.241 8.927 -6.388 1.00 83.88 94 ALA A C 1
ATOM 731 O O . ALA A 1 94 ? 35.460 9.033 -6.275 1.00 83.88 94 ALA A O 1
ATOM 732 N N . ARG A 1 95 ? 33.701 8.142 -7.328 1.00 82.06 95 ARG A N 1
ATOM 733 C CA . ARG A 1 95 ? 34.527 7.356 -8.263 1.00 82.06 95 ARG A CA 1
ATOM 734 C C . ARG A 1 95 ? 35.249 8.210 -9.289 1.00 82.06 95 ARG A C 1
ATOM 736 O O . ARG A 1 95 ? 36.354 7.871 -9.704 1.00 82.06 95 ARG A O 1
ATOM 743 N N . SER A 1 96 ? 34.596 9.271 -9.749 1.00 77.69 96 SER A N 1
ATOM 744 C CA . SER A 1 96 ? 35.167 10.178 -10.744 1.00 77.69 96 SER A CA 1
ATOM 745 C C . SER A 1 96 ? 36.099 11.217 -10.112 1.00 77.69 96 SER A C 1
ATOM 747 O O . SER A 1 96 ? 36.963 11.763 -10.799 1.00 77.69 96 SER A O 1
ATOM 749 N N . GLY A 1 97 ? 35.957 11.455 -8.804 1.00 77.56 97 GLY A N 1
ATOM 750 C CA . GLY A 1 97 ? 36.624 12.537 -8.089 1.00 77.56 97 GLY A CA 1
ATOM 751 C C . GLY A 1 97 ? 36.227 13.899 -8.647 1.00 77.56 97 GLY A C 1
ATOM 752 O O . GLY A 1 97 ? 37.051 14.806 -8.657 1.00 77.56 97 GLY A O 1
ATOM 753 N N . LEU A 1 98 ? 35.024 14.024 -9.218 1.00 79.75 98 LEU A N 1
ATOM 754 C CA . LEU A 1 98 ? 34.575 15.248 -9.872 1.00 79.75 98 LEU A CA 1
ATOM 755 C C . LEU A 1 98 ? 33.701 16.094 -8.937 1.00 79.75 98 LEU A C 1
ATOM 757 O O . LEU A 1 98 ? 32.798 15.584 -8.283 1.00 79.75 98 LEU A O 1
ATOM 761 N N . MET A 1 99 ? 33.922 17.404 -8.957 1.00 79.38 99 MET A N 1
ATOM 762 C CA . MET A 1 99 ? 32.991 18.444 -8.541 1.00 79.38 99 MET A CA 1
ATOM 763 C C . MET A 1 99 ? 32.184 18.890 -9.757 1.00 79.38 99 MET A C 1
ATOM 765 O O . MET A 1 99 ? 32.772 19.295 -10.759 1.00 79.38 99 MET A O 1
ATOM 769 N N . VAL A 1 100 ? 30.859 18.847 -9.694 1.00 78.94 100 VAL A N 1
ATOM 770 C CA . VAL A 1 100 ? 29.995 19.132 -10.848 1.00 78.94 100 VAL A CA 1
ATOM 771 C C . VAL A 1 100 ? 28.983 20.219 -10.508 1.00 78.94 100 VAL A C 1
ATOM 773 O O . VAL A 1 100 ? 28.397 20.195 -9.428 1.00 78.94 100 VAL A O 1
ATOM 776 N N . SER A 1 101 ? 28.761 21.168 -11.417 1.00 76.81 101 SER A N 1
ATOM 777 C CA . SER A 1 101 ? 27.678 22.148 -11.313 1.00 76.81 101 SER A CA 1
ATOM 778 C C . SER A 1 101 ? 26.485 21.801 -12.211 1.00 76.81 101 SER A C 1
ATOM 780 O O . SER A 1 101 ? 26.629 21.044 -13.181 1.00 76.81 101 SER A O 1
ATOM 782 N N . PRO A 1 102 ? 25.301 22.372 -11.934 1.00 65.81 102 PRO A N 1
ATOM 783 C CA . PRO A 1 102 ? 24.053 22.048 -12.635 1.00 65.81 102 PRO A CA 1
ATOM 784 C C . PRO A 1 102 ? 24.120 22.295 -14.139 1.00 65.81 102 PRO A C 1
ATOM 786 O O . PRO A 1 102 ? 23.603 21.501 -14.921 1.00 65.81 102 PRO A O 1
ATOM 789 N N . GLY A 1 103 ? 24.839 23.337 -14.562 1.00 64.31 103 GLY A N 1
ATOM 790 C CA . GLY A 1 103 ? 25.124 23.618 -15.968 1.00 64.31 103 GLY A CA 1
ATOM 791 C C . GLY A 1 103 ? 26.001 22.581 -16.685 1.00 64.31 103 GLY A C 1
ATOM 792 O O . GLY A 1 103 ? 26.306 22.769 -17.863 1.00 64.31 103 GLY A O 1
ATOM 793 N N . GLY A 1 104 ? 26.415 21.501 -16.010 1.00 64.50 104 GLY A N 1
ATOM 794 C CA . GLY A 1 104 ? 27.232 20.425 -16.579 1.00 64.50 104 GLY A CA 1
ATOM 795 C C . GLY A 1 104 ? 28.728 20.738 -16.5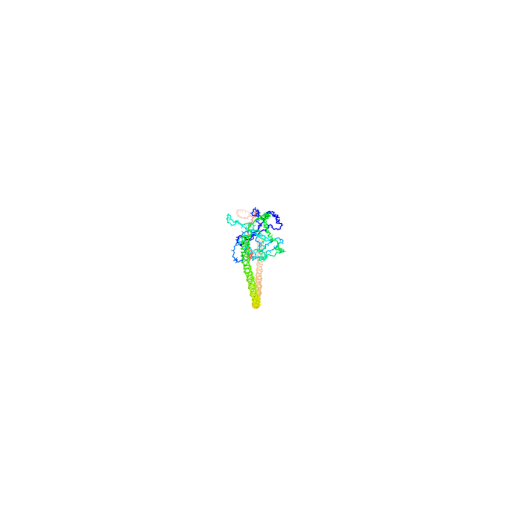85 1.00 64.50 104 GLY A C 1
ATOM 796 O O . GLY A 1 104 ? 29.482 20.163 -17.375 1.00 64.50 104 GLY A O 1
ATOM 797 N N . TYR A 1 105 ? 29.167 21.673 -15.737 1.00 70.12 105 TYR A N 1
ATOM 798 C CA . TYR A 1 105 ? 30.583 21.991 -15.581 1.00 70.12 105 TYR A CA 1
ATOM 799 C C . TYR A 1 105 ? 31.195 21.063 -14.538 1.00 70.12 105 TYR A C 1
ATOM 801 O O . TYR A 1 105 ? 30.716 21.021 -13.411 1.00 70.12 105 TYR A O 1
ATOM 809 N N . CYS A 1 106 ? 32.258 20.345 -14.899 1.00 69.44 106 CYS A N 1
ATOM 810 C CA . CYS A 1 106 ? 32.931 19.411 -14.000 1.00 69.44 106 CYS A CA 1
ATOM 811 C C . CYS A 1 106 ? 34.387 19.831 -13.761 1.00 69.44 106 CYS A C 1
ATOM 813 O O . CYS A 1 106 ? 35.094 20.207 -14.698 1.00 69.44 106 CYS A O 1
ATOM 815 N N . PHE A 1 107 ? 34.855 19.681 -12.528 1.00 72.06 107 PHE A N 1
ATOM 816 C CA . PHE A 1 107 ? 36.240 19.856 -12.099 1.00 72.06 107 PHE A CA 1
ATOM 817 C C . PHE A 1 107 ? 36.683 18.602 -11.370 1.00 72.06 107 PHE A C 1
ATOM 819 O O . PHE A 1 107 ? 35.874 18.004 -10.690 1.00 72.06 107 PHE A O 1
ATOM 826 N N . GLN A 1 108 ? 37.938 18.183 -11.483 1.00 66.50 108 GLN A N 1
ATOM 827 C CA . GLN A 1 108 ? 38.430 17.080 -10.660 1.00 66.50 108 GLN A CA 1
ATOM 828 C C . GLN A 1 108 ? 38.966 17.640 -9.344 1.00 66.50 108 GLN A C 1
ATOM 830 O O . GLN A 1 108 ? 39.857 18.491 -9.364 1.00 66.50 108 GLN A O 1
ATOM 835 N N . ASP A 1 109 ? 38.400 17.190 -8.230 1.00 59.06 109 ASP A N 1
ATOM 836 C CA . ASP A 1 109 ? 38.863 17.508 -6.888 1.00 59.06 109 ASP A CA 1
ATOM 837 C C . ASP A 1 109 ? 40.220 16.824 -6.660 1.00 59.06 109 ASP A C 1
ATOM 839 O O . ASP A 1 109 ? 40.350 15.601 -6.736 1.00 59.06 109 ASP A O 1
ATOM 843 N N . VAL A 1 110 ? 41.265 17.627 -6.451 1.00 55.84 110 VAL A N 1
ATOM 844 C CA . VAL A 1 110 ? 42.657 17.160 -6.300 1.00 55.84 110 VAL A CA 1
ATOM 845 C C . VAL A 1 110 ? 43.010 16.950 -4.822 1.00 55.84 110 VAL A C 1
ATOM 847 O O . VAL A 1 110 ? 44.160 16.685 -4.483 1.00 55.84 110 VAL A O 1
ATOM 850 N N . THR A 1 111 ? 42.047 17.044 -3.902 1.00 51.97 111 THR A N 1
ATOM 851 C CA . THR A 1 111 ? 42.333 16.978 -2.457 1.00 51.97 111 THR A CA 1
ATOM 852 C C . THR A 1 111 ? 42.771 15.594 -1.945 1.00 51.97 111 THR A C 1
ATOM 854 O O . THR A 1 111 ? 43.118 15.458 -0.773 1.00 51.97 111 THR A O 1
ATOM 857 N N . GLY A 1 112 ? 42.878 14.580 -2.812 1.00 49.19 112 GLY A N 1
ATOM 858 C CA . GLY A 1 112 ? 43.424 13.262 -2.484 1.00 49.19 112 GLY A CA 1
ATOM 859 C C . GLY A 1 112 ? 44.739 12.935 -3.202 1.00 49.19 112 GLY A C 1
ATOM 860 O O . GLY A 1 112 ? 44.717 12.460 -4.331 1.00 49.19 112 GLY A O 1
ATOM 861 N N . LEU A 1 113 ? 45.861 13.061 -2.482 1.00 41.19 113 LEU A N 1
ATOM 862 C CA . LEU A 1 113 ? 47.164 12.410 -2.729 1.00 41.19 113 LEU A CA 1
ATOM 863 C C . LEU A 1 113 ? 48.019 12.901 -3.922 1.00 41.19 113 LEU A C 1
ATOM 865 O O . LEU A 1 113 ? 47.874 12.453 -5.057 1.00 41.19 113 LEU A O 1
ATOM 869 N N . GLY A 1 114 ? 49.080 13.645 -3.584 1.00 39.69 114 GLY A N 1
ATOM 870 C CA . GLY A 1 114 ? 50.357 13.616 -4.307 1.00 39.69 114 GLY A CA 1
ATOM 871 C C . GLY A 1 114 ? 50.634 14.813 -5.215 1.00 39.69 114 GLY A C 1
ATOM 872 O O . GLY A 1 114 ? 49.906 15.093 -6.163 1.00 39.69 114 GLY A O 1
ATOM 873 N N . GLU A 1 115 ? 51.746 15.488 -4.932 1.00 43.84 115 GLU A N 1
ATOM 874 C CA . GLU A 1 115 ? 52.344 16.526 -5.767 1.00 43.84 115 GLU A CA 1
ATOM 875 C C . GLU A 1 115 ? 52.582 15.980 -7.190 1.00 43.84 115 GLU A C 1
ATOM 877 O O . GLU A 1 115 ? 53.245 14.962 -7.374 1.00 43.84 115 GLU A O 1
ATOM 882 N N . HIS A 1 116 ? 52.029 16.670 -8.190 1.00 43.75 116 HIS A N 1
ATOM 883 C CA . HIS A 1 116 ? 52.084 16.381 -9.631 1.00 43.75 116 HIS A CA 1
ATOM 884 C C . HIS A 1 116 ? 51.172 15.267 -10.175 1.00 43.75 116 HIS A C 1
ATOM 886 O O . HIS A 1 116 ? 51.593 14.153 -10.486 1.00 43.75 116 HIS A O 1
ATOM 892 N N . ARG A 1 117 ? 49.941 15.665 -10.521 1.00 39.78 117 ARG A N 1
ATOM 893 C CA . ARG A 1 117 ? 49.296 15.206 -11.761 1.00 39.78 117 ARG A CA 1
ATOM 894 C C . ARG A 1 117 ? 48.813 16.409 -12.564 1.00 39.78 117 ARG A C 1
ATOM 896 O O . ARG A 1 117 ? 47.742 16.957 -12.313 1.00 39.78 117 ARG A O 1
ATOM 903 N N . ASP A 1 118 ? 49.622 16.811 -13.540 1.00 40.31 118 ASP A N 1
ATOM 904 C CA . ASP A 1 118 ? 49.205 17.718 -14.606 1.00 40.31 118 ASP A CA 1
ATOM 905 C C . ASP A 1 118 ? 48.156 17.023 -15.474 1.00 40.31 118 ASP A C 1
ATOM 907 O O . ASP A 1 118 ? 48.461 16.341 -16.449 1.00 40.31 118 ASP A O 1
ATOM 911 N N . PHE A 1 119 ? 46.891 17.219 -15.129 1.00 40.03 119 PHE A N 1
ATOM 912 C CA . PHE A 1 119 ? 45.834 17.233 -16.125 1.00 40.03 119 PHE A CA 1
ATOM 913 C C . PHE A 1 119 ? 45.492 18.696 -16.346 1.00 40.03 119 PHE A C 1
ATOM 915 O O . PHE A 1 119 ? 45.041 19.381 -15.423 1.00 40.03 119 PHE A O 1
ATOM 922 N N . GLY A 1 120 ? 45.777 19.203 -17.548 1.00 38.66 120 GLY A N 1
ATOM 923 C CA . GLY A 1 120 ? 45.363 20.539 -17.956 1.00 38.66 120 GLY A CA 1
ATOM 924 C C . GLY A 1 120 ? 43.873 20.712 -17.679 1.00 38.66 120 GLY A C 1
ATOM 925 O O . GLY A 1 120 ? 43.120 19.739 -17.724 1.00 38.66 120 GLY A O 1
ATOM 926 N N . ALA A 1 121 ? 43.446 21.928 -17.343 1.00 40.97 121 ALA A N 1
ATOM 927 C CA . ALA A 1 121 ? 42.034 22.282 -17.279 1.00 40.97 121 ALA A CA 1
ATOM 928 C C . ALA A 1 121 ? 41.413 22.069 -18.671 1.00 40.97 121 ALA A C 1
ATOM 930 O O . ALA A 1 121 ? 41.312 22.983 -19.487 1.00 40.97 121 ALA A O 1
ATOM 931 N N . HIS A 1 122 ? 41.089 20.823 -19.000 1.00 41.09 122 HIS A N 1
ATOM 932 C CA . HIS A 1 122 ? 40.399 20.478 -20.217 1.00 41.09 122 HIS A CA 1
ATOM 933 C C . HIS A 1 122 ? 38.940 20.797 -19.953 1.00 41.09 122 HIS A C 1
ATOM 935 O O . HIS A 1 122 ? 38.222 20.027 -19.322 1.00 41.09 122 HIS A O 1
ATOM 941 N N . TYR A 1 123 ? 38.534 21.973 -20.434 1.00 51.31 123 TYR A N 1
ATOM 942 C CA . TYR A 1 123 ? 37.145 22.367 -20.640 1.00 51.31 123 TYR A CA 1
ATOM 943 C C . TYR A 1 123 ? 36.497 21.413 -21.635 1.00 51.31 123 TYR A C 1
ATOM 945 O O . TYR A 1 123 ? 36.262 21.742 -22.799 1.00 51.31 123 TYR A O 1
ATOM 953 N N . LEU A 1 124 ? 36.253 20.188 -21.210 1.00 44.03 124 LEU A N 1
ATOM 954 C CA . LEU A 1 124 ? 35.355 19.326 -21.931 1.00 44.03 124 LEU A CA 1
ATOM 955 C C . LEU A 1 124 ? 33.960 19.844 -21.560 1.00 44.03 124 LEU A C 1
ATOM 957 O O . LEU A 1 124 ? 33.609 19.957 -20.388 1.00 44.03 124 LEU A O 1
ATOM 961 N N . ARG A 1 125 ? 33.187 20.272 -22.562 1.00 49.75 125 ARG A N 1
ATOM 962 C CA . ARG A 1 125 ? 31.752 20.518 -22.390 1.00 49.75 125 ARG A CA 1
ATOM 963 C C . ARG A 1 125 ? 31.129 19.147 -22.155 1.00 49.75 125 ARG A C 1
ATOM 965 O O . ARG A 1 125 ? 30.928 18.390 -23.096 1.00 49.75 125 ARG A O 1
ATOM 972 N N . LEU A 1 126 ? 30.960 18.810 -20.884 1.00 48.97 126 LEU A N 1
ATOM 973 C CA . LEU A 1 126 ? 30.846 17.445 -20.377 1.00 48.97 126 LEU A CA 1
ATOM 974 C C . LEU A 1 126 ? 29.411 16.962 -20.184 1.00 48.97 126 LEU A C 1
ATOM 976 O O . LEU A 1 126 ? 29.197 15.996 -19.456 1.00 48.97 126 LEU A O 1
ATOM 980 N N . ASN A 1 127 ? 28.451 17.514 -20.929 1.00 48.00 127 ASN A N 1
ATOM 981 C CA . ASN A 1 127 ? 27.169 16.823 -21.112 1.00 48.00 127 ASN A CA 1
ATOM 982 C C . ASN A 1 127 ? 27.363 15.397 -21.680 1.00 48.00 127 ASN A C 1
ATOM 984 O O . ASN A 1 127 ? 26.473 14.564 -21.540 1.00 48.00 127 ASN A O 1
ATOM 988 N N . ASP A 1 128 ? 28.532 15.104 -22.267 1.00 49.94 128 ASP A N 1
ATOM 989 C CA . ASP A 1 128 ? 28.892 13.787 -22.800 1.00 49.94 128 ASP A CA 1
ATOM 990 C C . ASP A 1 128 ? 29.407 12.781 -21.745 1.00 49.94 128 ASP A C 1
ATOM 992 O O . ASP A 1 128 ? 29.284 11.579 -21.975 1.00 49.94 128 ASP A O 1
ATOM 996 N N . LEU A 1 129 ? 29.980 13.211 -20.605 1.00 53.56 129 LEU A N 1
ATOM 997 C CA . LEU A 1 129 ? 30.425 12.272 -19.544 1.00 53.56 129 LEU A CA 1
ATOM 998 C C . LEU A 1 129 ? 29.475 12.230 -18.345 1.00 53.56 129 LEU A C 1
ATOM 1000 O O . LEU A 1 129 ? 29.459 11.230 -17.628 1.00 53.56 129 LEU A O 1
ATOM 1004 N N . PHE A 1 130 ? 28.693 13.288 -18.119 1.00 61.41 130 PHE A N 1
ATOM 1005 C CA . PHE A 1 130 ? 27.792 13.378 -16.977 1.00 61.41 130 PHE A CA 1
ATOM 1006 C C . PHE A 1 130 ? 26.372 13.709 -17.437 1.00 61.41 130 PHE A C 1
ATOM 1008 O O . PHE A 1 130 ? 26.052 14.841 -17.792 1.00 61.41 130 PHE A O 1
ATOM 1015 N N . SER A 1 131 ? 25.507 12.694 -17.458 1.00 68.00 131 SER A N 1
ATOM 1016 C CA . SER A 1 131 ? 24.109 12.846 -17.859 1.00 68.00 131 SER A CA 1
ATOM 1017 C C . SER A 1 131 ? 23.242 13.103 -16.630 1.00 68.00 131 SER A C 1
ATOM 1019 O O . SER A 1 131 ? 22.830 12.166 -15.947 1.00 68.00 131 SER A O 1
ATOM 1021 N N . TRP A 1 132 ? 22.940 14.372 -16.360 1.00 72.25 132 TRP A N 1
ATOM 1022 C CA . TRP A 1 132 ? 22.014 14.793 -15.302 1.00 72.25 132 TRP A CA 1
ATOM 1023 C C . TRP A 1 132 ? 20.660 14.047 -15.316 1.00 72.25 132 TRP A C 1
ATOM 1025 O O . TRP A 1 132 ? 20.251 13.566 -14.253 1.00 72.25 132 TRP A O 1
ATOM 1035 N N . PRO A 1 133 ? 20.024 13.796 -16.482 1.00 70.62 133 PRO A N 1
ATOM 1036 C CA . PRO A 1 133 ? 18.820 12.962 -16.552 1.00 70.62 133 PRO A CA 1
ATOM 1037 C C . PRO A 1 133 ? 19.008 11.535 -16.015 1.00 70.62 133 PRO A C 1
ATOM 1039 O O . PRO A 1 133 ? 18.098 10.971 -15.416 1.00 70.62 133 PRO A O 1
ATOM 1042 N N . SER A 1 134 ? 20.201 10.943 -16.160 1.00 70.25 134 SER A N 1
ATOM 1043 C CA . SER A 1 134 ? 20.491 9.595 -15.637 1.00 70.25 134 SER A CA 1
ATOM 1044 C C . SER A 1 134 ? 20.546 9.523 -14.103 1.00 70.25 134 SER A C 1
ATOM 1046 O O . SER A 1 134 ? 20.556 8.425 -13.533 1.00 70.25 134 SER A O 1
ATOM 1048 N N . HIS A 1 135 ? 20.569 10.687 -13.452 1.00 67.25 135 HIS A N 1
ATOM 1049 C CA . HIS A 1 135 ? 20.573 10.887 -12.007 1.00 67.25 135 HIS A CA 1
ATOM 1050 C C . HIS A 1 135 ? 19.261 11.517 -11.506 1.00 67.25 135 HIS A C 1
ATOM 1052 O O . HIS A 1 135 ? 19.227 12.024 -10.391 1.00 67.25 135 HIS A O 1
ATOM 1058 N N . GLY A 1 136 ? 18.193 11.504 -12.314 1.00 61.25 136 GLY A N 1
ATOM 1059 C CA . GLY A 1 136 ? 16.879 12.014 -11.910 1.00 61.25 136 GLY A CA 1
ATOM 1060 C C . GLY A 1 136 ? 16.772 13.541 -11.852 1.00 61.25 136 GLY A C 1
ATOM 1061 O O . GLY A 1 136 ? 15.814 14.043 -11.278 1.00 61.25 136 GLY A O 1
ATOM 1062 N N . VAL A 1 137 ? 17.729 14.280 -12.432 1.00 61.38 137 VAL A N 1
ATOM 1063 C CA . VAL A 1 137 ? 17.609 15.735 -12.601 1.00 61.38 137 VAL A CA 1
ATOM 1064 C C . VAL A 1 137 ? 16.805 16.031 -13.856 1.00 61.38 137 VAL A C 1
ATOM 1066 O O . VAL A 1 137 ? 17.256 15.744 -14.968 1.00 61.38 137 VAL A O 1
ATOM 1069 N N . ASP A 1 138 ? 15.657 16.674 -13.676 1.00 56.34 138 ASP A N 1
ATOM 1070 C CA . ASP A 1 138 ? 14.921 17.288 -14.776 1.00 56.34 138 ASP A CA 1
ATOM 1071 C C . ASP A 1 138 ? 15.455 18.711 -15.013 1.00 56.34 138 ASP A C 1
ATOM 1073 O O . ASP A 1 138 ? 15.258 19.611 -14.192 1.00 56.34 138 ASP A O 1
ATOM 1077 N N . LEU A 1 139 ? 16.218 18.900 -16.096 1.00 57.56 139 LEU A N 1
ATOM 1078 C CA . LEU A 1 139 ? 16.785 20.203 -16.452 1.00 57.56 139 LEU A CA 1
ATOM 1079 C C . LEU A 1 139 ? 15.760 21.000 -17.269 1.00 57.56 139 LEU A C 1
ATOM 1081 O O . LEU A 1 139 ? 15.509 20.686 -18.432 1.00 57.56 139 LEU A O 1
ATOM 1085 N N . ALA A 1 140 ? 15.250 22.105 -16.717 1.00 42.53 140 ALA A N 1
ATOM 1086 C CA . ALA A 1 140 ? 14.260 22.970 -17.379 1.00 42.53 140 ALA A CA 1
ATOM 1087 C C . ALA A 1 140 ? 14.753 23.613 -18.701 1.00 42.53 140 ALA A C 1
ATOM 1089 O O . ALA A 1 140 ? 13.965 24.169 -19.470 1.00 42.53 140 ALA A O 1
ATOM 1090 N N . ARG A 1 141 ? 16.060 23.552 -18.995 1.00 45.00 141 ARG A N 1
ATOM 1091 C CA . ARG A 1 141 ? 16.670 24.059 -20.233 1.00 45.00 141 ARG A CA 1
ATOM 1092 C C . ARG A 1 141 ? 17.717 23.091 -20.779 1.00 45.00 141 ARG A C 1
ATOM 1094 O O . ARG A 1 141 ? 18.897 23.180 -20.452 1.00 45.00 141 ARG A O 1
ATOM 1101 N N . ILE A 1 142 ? 17.311 22.233 -21.711 1.00 38.72 142 ILE A N 1
ATOM 1102 C CA . ILE A 1 142 ? 18.258 21.505 -22.560 1.00 38.72 142 ILE A CA 1
ATOM 1103 C C . ILE A 1 142 ? 18.765 22.490 -23.624 1.00 38.72 142 ILE A C 1
ATOM 1105 O O . ILE A 1 142 ? 18.108 22.721 -24.638 1.00 38.72 142 ILE A O 1
ATOM 1109 N N . THR A 1 143 ? 19.920 23.121 -23.409 1.00 35.94 143 THR A N 1
ATOM 1110 C CA . THR A 1 143 ? 20.554 23.902 -24.482 1.00 35.94 143 THR A CA 1
ATOM 1111 C C . THR A 1 143 ? 21.252 22.950 -25.457 1.00 35.94 143 THR A C 1
ATOM 1113 O O . THR A 1 143 ? 22.363 22.482 -25.231 1.00 35.94 143 THR A O 1
ATOM 1116 N N . THR A 1 144 ? 20.590 22.626 -26.568 1.00 31.11 144 THR A N 1
ATOM 1117 C CA . THR A 1 144 ? 21.216 21.915 -27.694 1.00 31.11 144 THR A CA 1
ATOM 1118 C C . THR A 1 144 ? 22.147 22.850 -28.464 1.00 31.11 144 THR A C 1
ATOM 1120 O O . THR A 1 144 ? 21.685 23.821 -29.062 1.00 31.11 144 THR A O 1
ATOM 1123 N N . TRP A 1 145 ? 23.442 22.529 -28.522 1.00 33.03 145 TRP A N 1
ATOM 1124 C CA . TRP A 1 145 ? 24.428 23.232 -29.354 1.00 33.03 145 TRP A CA 1
ATOM 1125 C C . TRP A 1 145 ? 24.897 22.332 -30.507 1.00 33.03 145 TRP A C 1
ATOM 1127 O O . TRP A 1 145 ? 25.322 21.200 -30.282 1.00 33.03 145 TRP A O 1
ATOM 1137 N N . ARG A 1 146 ? 24.832 22.818 -31.758 1.00 27.45 146 ARG A N 1
ATOM 1138 C CA . ARG A 1 146 ? 25.348 22.099 -32.941 1.00 27.45 146 ARG A CA 1
ATOM 1139 C C . ARG A 1 146 ? 26.841 22.370 -33.137 1.00 27.45 146 ARG A C 1
ATOM 1141 O O . ARG A 1 146 ? 27.287 23.511 -33.085 1.00 27.45 146 ARG A O 1
ATOM 1148 N N . ARG A 1 147 ? 27.594 21.306 -33.423 1.00 30.78 147 ARG A N 1
ATOM 1149 C CA . ARG A 1 147 ? 29.032 21.307 -33.727 1.00 30.78 147 ARG A CA 1
ATOM 1150 C C . ARG A 1 147 ? 29.267 21.792 -35.164 1.00 30.78 147 ARG A C 1
ATOM 1152 O O . ARG A 1 147 ? 29.384 20.983 -36.077 1.00 30.78 147 ARG A O 1
ATOM 1159 N N . LEU A 1 148 ? 29.292 23.102 -35.375 1.00 35.19 148 LEU A N 1
ATOM 1160 C CA . LEU A 1 148 ? 29.751 23.715 -36.622 1.00 35.19 148 LEU A CA 1
ATOM 1161 C C . LEU A 1 148 ? 30.976 24.583 -36.315 1.00 35.19 148 LEU A C 1
ATOM 1163 O O . LEU A 1 148 ? 30.985 25.286 -35.313 1.00 35.19 148 LEU A O 1
ATOM 1167 N N . GLU A 1 149 ? 31.973 24.497 -37.201 1.00 37.06 149 GLU A N 1
ATOM 1168 C CA . GLU A 1 149 ? 33.171 25.353 -37.302 1.00 37.06 149 GLU A CA 1
ATOM 1169 C C . GLU A 1 149 ? 34.412 24.945 -36.486 1.00 37.06 149 GLU A C 1
ATOM 1171 O O . GLU A 1 149 ? 34.743 25.504 -35.447 1.00 37.06 149 GLU A O 1
ATOM 1176 N N . LEU A 1 150 ? 35.180 24.007 -37.052 1.00 29.84 150 LEU A N 1
ATOM 1177 C CA . LEU A 1 150 ? 36.636 23.919 -36.887 1.00 29.84 150 LEU A CA 1
ATOM 1178 C C . LEU A 1 150 ? 37.246 23.601 -38.264 1.00 29.84 150 LEU A C 1
ATOM 1180 O O . LEU A 1 150 ? 37.526 22.453 -38.598 1.00 29.84 150 LEU A O 1
ATOM 1184 N N . THR A 1 151 ? 37.392 24.623 -39.107 1.00 29.50 151 THR A N 1
ATOM 1185 C CA . THR A 1 151 ? 38.152 24.554 -40.365 1.00 29.50 151 THR A CA 1
ATOM 1186 C C . THR A 1 151 ? 39.610 24.915 -40.100 1.00 29.50 151 THR A C 1
ATOM 1188 O O . THR A 1 151 ? 39.925 26.074 -39.848 1.00 29.50 151 THR A O 1
ATOM 1191 N N . TYR A 1 152 ? 40.509 23.933 -40.188 1.00 31.59 152 TYR A N 1
ATOM 1192 C CA . TYR A 1 152 ? 41.950 24.176 -40.270 1.00 31.59 152 TYR A CA 1
ATOM 1193 C C . TYR A 1 152 ? 42.345 24.381 -41.737 1.00 31.59 152 TYR A C 1
ATOM 1195 O O . TYR A 1 152 ? 42.314 23.445 -42.533 1.00 31.59 152 TYR A O 1
ATOM 1203 N N . THR A 1 153 ? 42.727 25.602 -42.106 1.00 31.89 153 THR A N 1
ATOM 1204 C CA . THR A 1 153 ? 43.372 25.897 -43.394 1.00 31.89 153 THR A CA 1
ATOM 1205 C C . THR A 1 153 ? 44.889 25.813 -43.252 1.00 31.89 153 THR A C 1
ATOM 1207 O O . THR A 1 153 ? 45.485 26.562 -42.481 1.00 31.89 153 THR A O 1
ATOM 1210 N N . VAL A 1 154 ? 45.514 24.917 -44.018 1.00 34.28 154 VAL A N 1
ATOM 1211 C CA . VAL A 1 154 ? 46.974 24.813 -44.173 1.00 34.28 154 VAL A CA 1
ATOM 1212 C C . VAL A 1 154 ? 47.425 25.762 -45.297 1.00 34.28 154 VAL A C 1
ATOM 1214 O O . VAL A 1 154 ? 46.846 25.692 -46.384 1.00 34.28 154 VAL A O 1
ATOM 1217 N N . PRO A 1 155 ? 48.445 26.626 -45.113 1.00 37.31 155 PRO A N 1
ATOM 1218 C CA . PRO A 1 155 ? 48.970 27.451 -46.198 1.00 37.31 155 PRO A CA 1
ATOM 1219 C C . PRO A 1 155 ? 49.884 26.628 -47.116 1.00 37.31 155 PRO A C 1
ATOM 1221 O O . PRO A 1 155 ? 50.830 25.981 -46.669 1.00 37.31 155 PRO A O 1
ATOM 1224 N N . ARG A 1 156 ? 49.608 26.678 -48.420 1.00 32.84 156 ARG A N 1
ATOM 1225 C CA . ARG A 1 156 ? 50.399 26.059 -49.491 1.00 32.84 156 ARG A CA 1
ATOM 1226 C C . ARG A 1 156 ? 51.582 26.978 -49.834 1.00 32.84 156 ARG A C 1
ATOM 1228 O O . ARG A 1 156 ? 51.366 28.121 -50.222 1.00 32.84 156 ARG A O 1
ATOM 1235 N N . GLN A 1 157 ? 52.816 26.493 -49.685 1.00 38.47 157 GLN A N 1
ATOM 1236 C CA . GLN A 1 157 ? 54.020 27.164 -50.191 1.00 38.47 157 GLN A CA 1
ATOM 1237 C C . GLN A 1 157 ? 54.096 27.019 -51.718 1.00 38.47 157 GLN A C 1
ATOM 1239 O O . GLN A 1 157 ? 54.143 25.899 -52.224 1.00 38.47 157 GLN A O 1
ATOM 1244 N N . GLU A 1 158 ? 54.164 28.135 -52.446 1.00 36.09 158 GLU A N 1
ATOM 1245 C CA . GLU A 1 158 ? 54.585 28.162 -53.850 1.00 36.09 158 GLU A CA 1
ATOM 1246 C C . GLU A 1 158 ? 56.005 28.728 -53.942 1.00 36.09 158 GLU A C 1
ATOM 1248 O O . GLU A 1 158 ? 56.275 29.884 -53.614 1.00 36.09 158 GLU A O 1
ATOM 1253 N N . GLY A 1 159 ? 56.931 27.859 -54.348 1.00 37.91 159 GLY A N 1
ATOM 1254 C CA . GLY A 1 159 ? 58.320 28.188 -54.620 1.00 37.91 159 GLY A CA 1
ATOM 1255 C C . GLY A 1 159 ? 58.508 28.779 -56.019 1.00 37.91 159 GLY A C 1
ATOM 1256 O O . GLY A 1 159 ? 58.078 28.212 -57.016 1.00 37.91 159 GLY A O 1
ATOM 1257 N N . ILE A 1 160 ? 59.158 29.941 -56.049 1.00 36.34 160 ILE A N 1
ATOM 1258 C CA . ILE A 1 160 ? 60.375 30.281 -56.807 1.00 36.34 160 ILE A CA 1
ATOM 1259 C C . ILE A 1 160 ? 60.627 29.500 -58.118 1.00 36.34 160 ILE A C 1
ATOM 1261 O O . ILE A 1 160 ? 60.882 28.301 -58.107 1.00 36.34 160 ILE A O 1
ATOM 1265 N N . SER A 1 161 ? 60.784 30.263 -59.209 1.00 37.12 161 SER A N 1
ATOM 1266 C CA . SER A 1 161 ? 61.991 30.279 -60.070 1.00 37.12 161 SER A CA 1
ATOM 1267 C C . SER A 1 161 ? 61.698 30.147 -61.566 1.00 37.12 161 SER A C 1
ATOM 1269 O O . SER A 1 161 ? 61.436 29.056 -62.065 1.00 37.12 161 SER A O 1
ATOM 1271 N N . LYS A 1 162 ? 61.846 31.254 -62.310 1.00 35.41 162 LYS A N 1
ATOM 1272 C CA . LYS A 1 162 ? 62.214 31.233 -63.736 1.00 35.41 162 LYS A CA 1
ATOM 1273 C C . LYS A 1 162 ? 63.105 32.429 -64.090 1.00 35.41 162 LYS A C 1
ATOM 1275 O O . LYS A 1 162 ? 62.688 33.578 -63.979 1.00 35.41 162 LYS A O 1
ATOM 1280 N N . ARG A 1 163 ? 64.307 32.124 -64.578 1.00 34.09 163 ARG A N 1
ATOM 1281 C CA . ARG A 1 163 ? 65.175 32.898 -65.491 1.00 34.09 163 ARG A CA 1
ATOM 1282 C C . ARG A 1 163 ? 66.132 31.889 -66.162 1.00 34.09 163 ARG A C 1
ATOM 1284 O O . ARG A 1 163 ? 66.339 30.830 -65.576 1.00 34.09 163 ARG A O 1
ATOM 1291 N N . PRO A 1 164 ? 66.842 32.234 -67.249 1.00 41.88 164 PRO A N 1
ATOM 1292 C CA . PRO A 1 164 ? 66.497 33.129 -68.355 1.00 41.88 164 PRO A CA 1
ATOM 1293 C C . PRO A 1 164 ? 66.736 32.464 -69.736 1.00 41.88 164 PRO A C 1
ATOM 1295 O O . PRO A 1 164 ? 67.263 31.362 -69.844 1.00 41.88 164 PRO A O 1
ATOM 1298 N N . MET A 1 165 ? 66.349 33.174 -70.797 1.00 39.00 165 MET A N 1
ATOM 1299 C CA . MET A 1 165 ? 66.724 32.895 -72.187 1.00 39.00 165 MET A CA 1
ATOM 1300 C C . MET A 1 165 ? 68.222 33.143 -72.421 1.00 39.00 165 MET A C 1
ATOM 1302 O O . MET A 1 165 ? 68.740 34.162 -71.965 1.00 39.00 165 MET A O 1
ATOM 1306 N N . VAL A 1 166 ? 68.882 32.271 -73.191 1.00 35.47 166 VAL A N 1
ATOM 1307 C CA . VAL A 1 166 ? 70.184 32.545 -73.823 1.00 35.47 166 VAL A CA 1
ATOM 1308 C C . VAL A 1 166 ? 70.134 32.118 -75.289 1.00 35.47 166 VAL A C 1
ATOM 1310 O O . VAL A 1 166 ? 69.670 31.035 -75.636 1.00 35.47 166 VAL A O 1
ATOM 1313 N N . SER A 1 167 ? 70.572 33.048 -76.127 1.00 34.00 167 SER A N 1
ATOM 1314 C CA . SER A 1 167 ? 70.607 33.068 -77.584 1.00 34.00 167 SER A CA 1
ATOM 1315 C C . SER A 1 167 ? 71.900 32.490 -78.167 1.00 34.00 167 SER A C 1
ATOM 1317 O O . SER A 1 167 ? 72.967 32.774 -77.638 1.00 34.00 167 SER A O 1
ATOM 1319 N N . GLY A 1 168 ? 71.780 31.854 -79.339 1.00 32.91 168 GLY A N 1
ATOM 1320 C CA . GLY A 1 168 ? 72.581 32.147 -80.541 1.00 32.91 168 GLY A CA 1
ATOM 1321 C C . GLY A 1 168 ? 74.048 31.698 -80.605 1.00 32.91 168 GLY A C 1
ATOM 1322 O O . GLY A 1 168 ? 74.889 32.180 -79.858 1.00 32.91 168 GLY A O 1
ATOM 1323 N N . GLY A 1 169 ? 74.369 30.892 -81.623 1.00 32.47 169 GLY A N 1
ATOM 1324 C CA . GLY A 1 169 ? 75.740 30.695 -82.109 1.00 32.47 169 GLY A CA 1
ATOM 1325 C C . GLY A 1 169 ? 75.877 29.469 -83.012 1.00 32.47 169 GLY A C 1
ATOM 1326 O O . GLY A 1 169 ? 75.925 28.348 -82.522 1.00 32.47 169 GLY A O 1
ATOM 1327 N N . VAL A 1 170 ? 75.916 29.690 -84.328 1.00 38.75 170 VAL A N 1
ATOM 1328 C CA . VAL A 1 170 ? 76.142 28.678 -85.372 1.00 38.75 170 VAL A CA 1
ATOM 1329 C C . VAL A 1 170 ? 77.617 28.696 -85.765 1.00 38.75 170 VAL A C 1
ATOM 1331 O O . VAL A 1 170 ? 78.133 29.762 -86.091 1.00 38.75 170 VAL A O 1
ATOM 1334 N N . SER A 1 171 ? 78.253 27.528 -85.828 1.00 45.69 171 SER A N 1
ATOM 1335 C CA . SER A 1 171 ? 79.325 27.240 -86.788 1.00 45.69 171 SER A CA 1
ATOM 1336 C C . SER A 1 171 ? 79.431 25.726 -87.029 1.00 45.69 171 SER A C 1
ATOM 1338 O O . SER A 1 171 ? 79.008 24.925 -86.194 1.00 45.69 171 SER A O 1
ATOM 1340 N N . GLU A 1 172 ? 79.924 25.388 -88.217 1.00 50.97 172 GLU A N 1
ATOM 1341 C CA . GLU A 1 172 ? 79.993 24.095 -88.912 1.00 50.97 172 GLU A CA 1
ATOM 1342 C C . GLU A 1 172 ? 80.324 22.873 -88.038 1.00 50.97 172 GLU A C 1
ATOM 1344 O O . GLU A 1 172 ? 81.467 22.642 -87.667 1.00 50.97 172 GLU A O 1
ATOM 1349 N N . GLU A 1 173 ? 79.302 22.067 -87.741 1.00 49.47 173 GLU A N 1
ATOM 1350 C CA . GLU A 1 173 ? 79.405 20.777 -87.036 1.00 49.47 173 GLU A CA 1
ATOM 1351 C C . GLU A 1 173 ? 78.129 19.958 -87.341 1.00 49.47 173 GLU A C 1
ATOM 1353 O O . GLU A 1 173 ? 77.437 19.466 -86.457 1.00 49.47 173 GLU A O 1
ATOM 1358 N N . THR A 1 174 ? 77.682 19.962 -88.601 1.00 54.06 174 THR A N 1
ATOM 1359 C CA . THR A 1 174 ? 76.297 19.617 -88.975 1.00 54.06 174 THR A CA 1
ATOM 1360 C C . THR A 1 174 ? 76.018 18.124 -89.119 1.00 54.06 174 THR A C 1
ATOM 1362 O O . THR A 1 174 ? 74.855 17.755 -89.076 1.00 54.06 174 THR A O 1
ATOM 1365 N N . ILE A 1 175 ? 77.037 17.264 -89.225 1.00 56.44 175 ILE A N 1
ATOM 1366 C CA . ILE A 1 175 ? 76.843 15.810 -89.384 1.00 56.44 175 ILE A CA 1
ATOM 1367 C C . ILE A 1 175 ? 76.867 15.095 -88.020 1.00 56.44 175 ILE A C 1
ATOM 1369 O O . ILE A 1 175 ? 75.935 14.363 -87.703 1.00 56.44 175 ILE A O 1
ATOM 1373 N N . GLU A 1 176 ? 77.835 15.395 -87.143 1.00 59.50 176 GLU A N 1
ATOM 1374 C CA . GLU A 1 176 ? 77.857 14.853 -85.767 1.00 59.50 176 GLU A CA 1
ATOM 1375 C C . GLU A 1 176 ? 76.684 15.365 -84.911 1.00 59.50 176 GLU A C 1
ATOM 1377 O O . GLU A 1 176 ? 76.149 14.630 -84.079 1.00 59.50 176 GLU A O 1
ATOM 1382 N N . LYS A 1 177 ? 76.213 16.601 -85.140 1.00 65.94 177 LYS A N 1
ATOM 1383 C CA . LYS A 1 177 ? 75.000 17.119 -84.482 1.00 65.94 177 LYS A CA 1
ATOM 1384 C C . LYS A 1 177 ? 73.731 16.414 -84.946 1.00 65.94 177 LYS A C 1
ATOM 1386 O O . LYS A 1 177 ? 72.797 16.307 -84.157 1.00 65.94 177 LYS A O 1
ATOM 1391 N N . GLU A 1 178 ? 73.673 15.947 -86.189 1.00 68.50 178 GLU A N 1
ATOM 1392 C CA . GLU A 1 178 ? 72.493 15.263 -86.722 1.00 68.50 178 GLU A CA 1
ATOM 1393 C C . GLU A 1 178 ? 72.403 13.824 -86.196 1.00 68.50 178 GLU A C 1
ATOM 1395 O O . GLU A 1 178 ? 71.340 13.423 -85.722 1.00 68.50 178 GLU A O 1
ATOM 1400 N N . GLU A 1 179 ? 73.529 13.106 -86.109 1.00 74.75 179 GLU A N 1
ATOM 1401 C CA . GLU A 1 179 ? 73.603 11.806 -85.424 1.00 74.75 179 GLU A CA 1
ATOM 1402 C C . GLU A 1 179 ? 73.310 11.928 -83.916 1.00 74.75 179 GLU A C 1
ATOM 1404 O O . GLU A 1 179 ? 72.556 11.127 -83.356 1.00 74.75 179 GLU A O 1
ATOM 1409 N N . ALA A 1 180 ? 73.820 12.972 -83.250 1.00 77.50 180 ALA A N 1
ATOM 1410 C CA . ALA A 1 180 ? 73.505 13.248 -81.847 1.00 77.50 180 ALA A CA 1
ATOM 1411 C C . ALA A 1 180 ? 72.022 13.605 -81.634 1.00 77.50 180 ALA A C 1
ATOM 1413 O O . ALA A 1 180 ? 71.421 13.187 -80.643 1.00 77.50 180 ALA A O 1
ATOM 1414 N N . LEU A 1 181 ? 71.405 14.343 -82.563 1.00 78.81 181 LEU A N 1
ATOM 1415 C CA . LEU A 1 181 ? 69.972 14.644 -82.533 1.00 78.81 181 LEU A CA 1
ATOM 1416 C C . LEU A 1 181 ? 69.121 13.401 -82.793 1.00 78.81 181 LEU A C 1
ATOM 1418 O O . LEU A 1 181 ? 68.062 13.266 -82.184 1.00 78.81 181 LEU A O 1
ATOM 1422 N N . GLN A 1 182 ? 69.559 12.498 -83.669 1.00 81.56 182 GLN A N 1
ATOM 1423 C CA . GLN A 1 182 ? 68.847 11.253 -83.937 1.00 81.56 182 GLN A CA 1
ATOM 1424 C C . GLN A 1 182 ? 68.905 10.310 -82.734 1.00 81.56 182 GLN A C 1
ATOM 1426 O O . GLN A 1 182 ? 67.863 9.846 -82.279 1.00 81.56 182 GLN A O 1
ATOM 1431 N N . LYS A 1 183 ? 70.080 10.147 -82.122 1.00 84.75 183 LYS A N 1
ATOM 1432 C CA . LYS A 1 183 ? 70.225 9.392 -80.873 1.00 84.75 183 LYS A CA 1
ATOM 1433 C C . LYS A 1 183 ? 69.397 9.994 -79.732 1.00 84.75 183 LYS A C 1
ATOM 1435 O O . LYS A 1 183 ? 68.722 9.271 -79.009 1.00 84.75 183 LYS A O 1
ATOM 1440 N N . MET A 1 184 ? 69.376 11.323 -79.607 1.00 85.25 184 MET A N 1
ATOM 1441 C CA . MET A 1 184 ? 68.532 12.013 -78.626 1.00 85.25 184 MET A CA 1
ATOM 1442 C C . MET A 1 184 ? 67.034 11.791 -78.895 1.00 85.25 184 MET A C 1
ATOM 1444 O O . MET A 1 184 ? 66.256 11.689 -77.949 1.00 85.25 184 MET A O 1
ATOM 1448 N N . ARG A 1 185 ? 66.607 11.712 -80.163 1.00 86.38 185 ARG A N 1
ATOM 1449 C CA . ARG A 1 185 ? 65.216 11.388 -80.525 1.00 86.38 185 ARG A CA 1
ATOM 1450 C C . ARG A 1 185 ? 64.853 9.959 -80.145 1.00 86.38 185 ARG A C 1
ATOM 1452 O O . ARG A 1 185 ? 63.803 9.776 -79.543 1.00 86.38 185 ARG A O 1
ATOM 1459 N N . GLU A 1 186 ? 65.716 8.991 -80.431 1.00 86.94 186 GLU A N 1
ATOM 1460 C CA . GLU A 1 186 ? 65.503 7.585 -80.062 1.00 86.94 186 GLU A CA 1
ATOM 1461 C C . GLU A 1 186 ? 65.446 7.406 -78.536 1.00 86.94 186 GLU A C 1
ATOM 1463 O O . GLU A 1 186 ? 64.526 6.776 -78.017 1.00 86.94 186 GLU A O 1
ATOM 1468 N N . GLU A 1 187 ? 66.353 8.047 -77.791 1.00 88.56 187 GLU A N 1
ATOM 1469 C CA . GLU A 1 187 ? 66.316 8.060 -76.322 1.00 88.56 187 GLU A CA 1
ATOM 1470 C C . GLU A 1 187 ? 65.036 8.734 -75.794 1.00 88.56 187 GLU A C 1
ATOM 1472 O O . GLU A 1 187 ? 64.408 8.247 -74.850 1.00 88.56 187 GLU A O 1
ATOM 1477 N N . MET A 1 188 ? 64.595 9.836 -76.413 1.00 87.69 188 MET A N 1
ATOM 1478 C CA . MET A 1 188 ? 63.324 10.471 -76.060 1.00 87.69 188 MET A CA 1
ATOM 1479 C C . MET A 1 188 ? 62.130 9.552 -76.338 1.00 87.69 188 MET A C 1
ATOM 1481 O O . MET A 1 188 ? 61.259 9.442 -75.475 1.00 87.69 188 MET A O 1
ATOM 1485 N N . GLU A 1 189 ? 62.086 8.865 -77.477 1.00 88.81 189 GLU A N 1
ATOM 1486 C CA . GLU A 1 189 ? 61.018 7.916 -77.807 1.00 88.81 189 GLU A CA 1
ATOM 1487 C C . GLU A 1 189 ? 60.973 6.744 -76.818 1.00 88.81 189 GLU A C 1
ATOM 1489 O O . GLU A 1 189 ? 59.901 6.439 -76.290 1.00 88.81 189 GLU A O 1
ATOM 1494 N N . GLU A 1 190 ? 62.123 6.172 -76.445 1.00 88.69 190 GLU A N 1
ATOM 1495 C CA . GLU A 1 190 ? 62.184 5.110 -75.433 1.00 88.69 190 GLU A CA 1
ATOM 1496 C C . GLU A 1 190 ? 61.697 5.607 -74.056 1.00 88.69 190 GLU A C 1
ATOM 1498 O O . GLU A 1 190 ? 60.993 4.896 -73.329 1.00 88.69 190 GLU A O 1
ATOM 1503 N N . THR A 1 191 ? 62.016 6.853 -73.676 1.00 89.56 191 THR A N 1
ATOM 1504 C CA . THR A 1 191 ? 61.504 7.434 -72.419 1.00 89.56 191 THR A CA 1
ATOM 1505 C C . THR A 1 191 ? 60.004 7.716 -72.457 1.00 89.56 191 THR A C 1
ATOM 1507 O O . THR A 1 191 ? 59.341 7.587 -71.424 1.00 89.56 191 THR A O 1
ATOM 1510 N N . ILE A 1 192 ? 59.455 8.083 -73.618 1.00 90.25 192 ILE A N 1
ATOM 1511 C CA . ILE A 1 192 ? 58.014 8.274 -73.808 1.00 90.25 192 ILE A CA 1
ATOM 1512 C C . ILE A 1 192 ? 57.304 6.926 -73.685 1.00 90.25 192 ILE A C 1
ATOM 1514 O O . ILE A 1 192 ? 56.342 6.822 -72.925 1.00 90.25 192 ILE A O 1
ATOM 1518 N N . GLU A 1 193 ? 57.814 5.876 -74.330 1.00 91.81 193 GLU A N 1
ATOM 1519 C CA . GLU A 1 193 ? 57.215 4.541 -74.261 1.00 91.81 193 GLU A CA 1
ATOM 1520 C C . GLU A 1 193 ? 57.245 3.966 -72.834 1.00 91.81 193 GLU A C 1
ATOM 1522 O O . GLU A 1 193 ? 56.236 3.442 -72.348 1.00 91.81 193 GLU A O 1
ATOM 1527 N N . LYS A 1 194 ? 58.359 4.141 -72.106 1.00 93.31 194 LYS A N 1
ATOM 1528 C CA . LYS A 1 194 ? 58.453 3.772 -70.681 1.00 93.31 194 LYS A CA 1
ATOM 1529 C C . LYS A 1 194 ? 57.441 4.535 -69.825 1.00 93.31 194 LYS A C 1
ATOM 1531 O O . LYS A 1 194 ? 56.741 3.918 -69.020 1.00 93.31 194 LYS A O 1
ATOM 1536 N N . LYS A 1 195 ? 57.304 5.852 -70.020 1.00 93.31 195 LYS A N 1
ATOM 1537 C CA . LYS A 1 195 ? 56.312 6.666 -69.296 1.00 93.31 195 LYS A CA 1
ATOM 1538 C C . LYS A 1 195 ? 54.878 6.260 -69.626 1.00 93.31 195 LYS A C 1
ATOM 1540 O O . LYS A 1 195 ? 54.048 6.186 -68.723 1.00 93.31 195 LYS A O 1
ATOM 1545 N N . ASP A 1 196 ? 54.576 5.930 -70.877 1.00 93.38 196 ASP A N 1
ATOM 1546 C CA . ASP A 1 196 ? 53.253 5.442 -7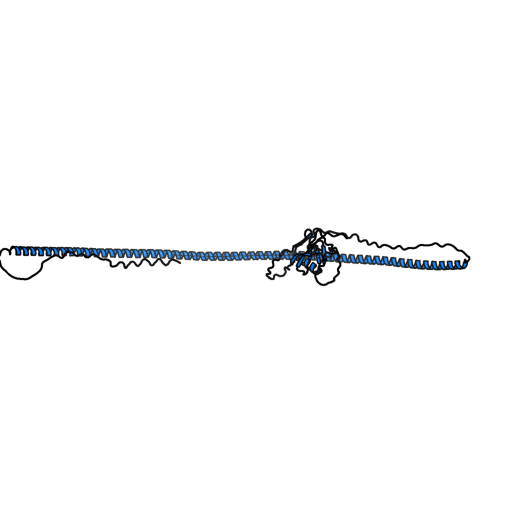1.270 1.00 93.38 196 ASP A CA 1
ATOM 1547 C C . ASP A 1 196 ? 52.936 4.077 -70.644 1.00 93.38 196 ASP A C 1
ATOM 1549 O O . ASP A 1 196 ? 51.806 3.838 -70.198 1.00 93.38 196 ASP A O 1
ATOM 1553 N N . ALA A 1 197 ? 53.924 3.182 -70.546 1.00 92.81 197 ALA A N 1
ATOM 1554 C CA . ALA A 1 197 ? 53.782 1.915 -69.836 1.00 92.81 197 ALA A CA 1
ATOM 1555 C C . ALA A 1 197 ? 53.524 2.126 -68.330 1.00 92.81 197 ALA A C 1
ATOM 1557 O O . ALA A 1 197 ? 52.623 1.491 -67.768 1.00 92.81 197 ALA A O 1
ATOM 1558 N N . GLU A 1 198 ? 54.239 3.056 -67.691 1.00 94.25 198 GLU A N 1
ATOM 1559 C CA . GLU A 1 198 ? 54.010 3.448 -66.294 1.00 94.25 198 GLU A CA 1
ATOM 1560 C C . GLU A 1 198 ? 52.614 4.045 -66.084 1.00 94.25 198 GLU A C 1
ATOM 1562 O O . GLU A 1 198 ? 51.904 3.644 -65.160 1.00 94.25 198 GLU A O 1
ATOM 1567 N N . VAL A 1 199 ? 52.159 4.934 -66.972 1.00 94.06 199 VAL A N 1
ATOM 1568 C CA . VAL A 1 199 ? 50.812 5.524 -66.911 1.00 94.06 199 VAL A CA 1
ATOM 1569 C C . VAL A 1 199 ? 49.734 4.449 -67.062 1.00 94.06 199 VAL A C 1
ATOM 1571 O O . VAL A 1 199 ? 48.744 4.457 -66.323 1.00 94.06 199 VAL A O 1
ATOM 1574 N N . ARG A 1 200 ? 49.915 3.480 -67.971 1.00 94.00 200 ARG A N 1
ATOM 1575 C CA . ARG A 1 200 ? 48.990 2.342 -68.122 1.00 94.00 200 ARG A CA 1
ATOM 1576 C C . ARG A 1 200 ? 48.961 1.467 -66.869 1.00 94.00 200 ARG A C 1
ATOM 1578 O O . ARG A 1 200 ? 47.874 1.049 -66.461 1.00 94.00 200 ARG A O 1
ATOM 1585 N N . LYS A 1 201 ? 50.113 1.207 -66.242 1.00 95.38 201 LYS A N 1
ATOM 1586 C CA . LYS A 1 201 ? 50.200 0.457 -64.979 1.00 95.38 201 LYS A CA 1
ATOM 1587 C C . LYS A 1 201 ? 49.502 1.207 -63.840 1.00 95.38 201 LYS A C 1
ATOM 1589 O O . LYS A 1 201 ? 48.610 0.642 -63.212 1.00 95.38 201 LYS A O 1
ATOM 1594 N N . ALA A 1 202 ? 49.797 2.494 -63.668 1.00 94.44 202 ALA A N 1
ATOM 1595 C CA . ALA A 1 202 ? 49.169 3.348 -62.662 1.00 94.44 202 ALA A CA 1
ATOM 1596 C C . ALA A 1 202 ? 47.646 3.455 -62.853 1.00 94.44 202 ALA A C 1
ATOM 1598 O O . ALA A 1 202 ? 46.892 3.488 -61.882 1.00 94.44 202 ALA A O 1
ATOM 1599 N N . LYS A 1 203 ? 47.158 3.475 -64.102 1.00 95.38 203 LYS A N 1
ATOM 1600 C CA . LYS A 1 203 ? 45.716 3.457 -64.388 1.00 95.38 203 LYS A CA 1
ATOM 1601 C C . LYS A 1 203 ? 45.058 2.158 -63.908 1.00 95.38 203 LYS A C 1
ATOM 1603 O O . LYS A 1 203 ? 44.031 2.223 -63.240 1.00 95.38 203 LYS A O 1
ATOM 1608 N N . ARG A 1 204 ? 45.669 0.998 -64.184 1.00 94.75 204 ARG A N 1
ATOM 1609 C CA . ARG A 1 204 ? 45.176 -0.307 -63.700 1.00 94.75 204 ARG A CA 1
ATOM 1610 C C . ARG A 1 204 ? 45.179 -0.387 -62.174 1.00 94.75 204 ARG A C 1
ATOM 1612 O O . ARG A 1 204 ? 44.226 -0.895 -61.597 1.00 94.75 204 ARG A O 1
ATOM 1619 N N . GLU A 1 205 ? 46.217 0.134 -61.526 1.00 95.56 205 GLU A N 1
ATOM 1620 C CA . GLU A 1 205 ? 46.297 0.191 -60.061 1.00 95.56 205 GLU A CA 1
ATOM 1621 C C . GLU A 1 205 ? 45.185 1.065 -59.469 1.00 95.56 205 GLU A C 1
ATOM 1623 O O . GLU A 1 205 ? 44.497 0.615 -58.555 1.00 95.56 205 GLU A O 1
ATOM 1628 N N . ARG A 1 206 ? 44.914 2.247 -60.043 1.00 95.06 206 ARG A N 1
ATOM 1629 C CA . ARG A 1 206 ? 43.775 3.087 -59.624 1.00 95.06 206 ARG A CA 1
ATOM 1630 C C . ARG A 1 206 ? 42.427 2.397 -59.825 1.00 95.06 206 ARG A C 1
ATOM 1632 O O . ARG A 1 206 ? 41.550 2.528 -58.976 1.00 95.06 206 ARG A O 1
ATOM 1639 N N . ASP A 1 207 ? 42.236 1.685 -60.932 1.00 96.06 207 ASP A N 1
ATOM 1640 C CA . ASP A 1 207 ? 40.985 0.964 -61.192 1.00 96.06 207 ASP A CA 1
ATOM 1641 C C . ASP A 1 207 ? 40.807 -0.219 -60.220 1.00 96.06 207 ASP A C 1
ATOM 1643 O O . ASP A 1 207 ? 39.703 -0.451 -59.722 1.00 96.06 207 ASP A O 1
ATOM 1647 N N . ASN A 1 208 ? 41.892 -0.917 -59.870 1.00 95.75 208 ASN A N 1
ATOM 1648 C CA . ASN A 1 208 ? 41.883 -1.951 -58.832 1.00 95.75 208 ASN A CA 1
ATOM 1649 C C . ASN A 1 208 ? 41.601 -1.365 -57.440 1.00 95.75 208 ASN A C 1
ATOM 1651 O O . ASN A 1 208 ? 40.811 -1.935 -56.688 1.00 95.75 208 ASN A O 1
ATOM 1655 N N . GLU A 1 209 ? 42.185 -0.213 -57.106 1.00 96.31 209 GLU A N 1
ATOM 1656 C CA . GLU A 1 209 ? 41.934 0.484 -55.841 1.00 96.31 209 GLU A CA 1
ATOM 1657 C C . GLU A 1 209 ? 40.467 0.921 -55.719 1.00 96.31 209 GLU A C 1
ATOM 1659 O O . GLU A 1 209 ? 39.847 0.730 -54.672 1.00 96.31 209 GLU A O 1
ATOM 1664 N N . LYS A 1 210 ? 39.875 1.450 -56.800 1.00 97.06 210 LYS A N 1
ATOM 1665 C CA . LYS A 1 210 ? 38.443 1.791 -56.846 1.00 97.06 210 LYS A CA 1
ATOM 1666 C C . LYS A 1 210 ? 37.563 0.569 -56.591 1.00 97.06 210 LYS A C 1
ATOM 1668 O O . LYS A 1 210 ? 36.688 0.626 -55.732 1.00 97.06 210 LYS A O 1
ATOM 1673 N N . ARG A 1 211 ? 37.839 -0.554 -57.265 1.00 96.94 211 ARG A N 1
ATOM 1674 C CA . ARG A 1 211 ? 37.103 -1.815 -57.055 1.00 96.94 211 ARG A CA 1
ATOM 1675 C C . ARG A 1 211 ? 37.222 -2.321 -55.620 1.00 96.94 211 ARG A C 1
ATOM 1677 O O . ARG A 1 211 ? 36.235 -2.787 -55.055 1.00 96.94 211 ARG A O 1
ATOM 1684 N N . LEU A 1 212 ? 38.410 -2.214 -55.022 1.00 96.56 212 LEU A N 1
ATOM 1685 C CA . LEU A 1 212 ? 38.631 -2.611 -53.634 1.00 96.56 212 LEU A CA 1
ATOM 1686 C C . LEU A 1 212 ? 37.841 -1.721 -52.663 1.00 96.56 212 LEU A C 1
ATOM 1688 O O . LEU A 1 212 ? 37.182 -2.246 -51.768 1.00 96.56 212 LEU A O 1
ATOM 1692 N N . LYS A 1 213 ? 37.839 -0.398 -52.871 1.00 96.38 213 LYS A N 1
ATOM 1693 C CA . LYS A 1 213 ? 37.039 0.553 -52.079 1.00 96.38 213 LYS A CA 1
ATOM 1694 C C . LYS A 1 213 ? 35.543 0.251 -52.160 1.00 96.38 213 LYS A C 1
ATOM 1696 O O . LYS A 1 213 ? 34.892 0.162 -51.124 1.00 96.38 213 LYS A O 1
ATOM 1701 N N . GLU A 1 214 ? 35.016 0.011 -53.359 1.00 97.06 214 GLU A N 1
ATOM 1702 C CA . GLU A 1 214 ? 33.606 -0.355 -53.556 1.00 97.06 214 GLU A CA 1
ATOM 1703 C C . GLU A 1 214 ? 33.242 -1.686 -52.883 1.00 97.06 214 GLU A C 1
ATOM 1705 O O . GLU A 1 214 ? 32.145 -1.834 -52.344 1.00 97.06 214 GLU A O 1
ATOM 1710 N N . MET A 1 215 ? 34.148 -2.668 -52.906 1.00 97.06 215 MET A N 1
ATOM 1711 C CA . MET A 1 215 ? 33.939 -3.954 -52.237 1.00 97.06 215 MET A CA 1
ATOM 1712 C C . MET A 1 215 ? 33.925 -3.801 -50.711 1.00 97.06 215 MET A C 1
ATOM 1714 O O . MET A 1 215 ? 33.051 -4.365 -50.056 1.00 97.06 215 MET A O 1
ATOM 1718 N N . ILE A 1 216 ? 34.845 -3.008 -50.151 1.00 96.62 216 ILE A N 1
ATOM 1719 C CA . ILE A 1 216 ? 34.886 -2.700 -48.713 1.00 96.62 216 ILE A CA 1
ATOM 1720 C C . ILE A 1 216 ? 33.622 -1.947 -48.285 1.00 96.62 216 ILE A C 1
ATOM 1722 O O . ILE A 1 216 ? 33.044 -2.265 -47.245 1.00 96.62 216 ILE A O 1
ATOM 1726 N N . GLU A 1 217 ? 33.163 -0.978 -49.079 1.00 96.81 217 GLU A N 1
ATOM 1727 C CA . GLU A 1 217 ? 31.944 -0.224 -48.780 1.00 96.81 217 GLU A CA 1
ATOM 1728 C C . GLU A 1 217 ? 30.706 -1.132 -48.780 1.00 96.81 217 GLU A C 1
ATOM 1730 O O . GLU A 1 217 ? 29.899 -1.063 -47.852 1.00 96.81 217 GLU A O 1
ATOM 1735 N N . ARG A 1 218 ? 30.578 -2.032 -49.766 1.00 96.50 218 ARG A N 1
ATOM 1736 C CA . ARG A 1 218 ? 29.490 -3.025 -49.812 1.00 96.50 218 ARG A CA 1
ATOM 1737 C C . ARG A 1 218 ? 29.519 -3.965 -48.610 1.00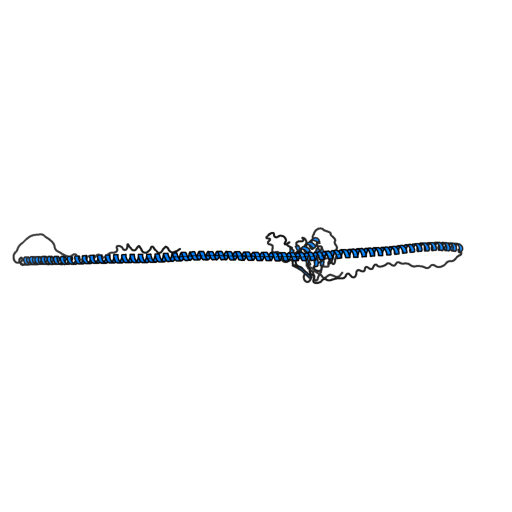 96.50 218 ARG A C 1
ATOM 1739 O O . ARG A 1 218 ? 28.515 -4.068 -47.914 1.00 96.50 218 ARG A O 1
ATOM 1746 N N . ALA A 1 219 ? 30.677 -4.547 -48.302 1.00 96.50 219 ALA A N 1
ATOM 1747 C CA . ALA A 1 219 ? 30.833 -5.415 -47.135 1.00 96.50 219 ALA A CA 1
ATOM 1748 C C . ALA A 1 219 ? 30.522 -4.684 -45.814 1.00 96.50 219 ALA A C 1
ATOM 1750 O O . ALA A 1 219 ? 29.963 -5.268 -44.888 1.00 96.50 219 ALA A O 1
ATOM 1751 N N . SER A 1 220 ? 30.854 -3.392 -45.718 1.00 94.88 220 SER A N 1
ATOM 1752 C CA . SER A 1 220 ? 30.552 -2.585 -44.530 1.00 94.88 220 SER A CA 1
ATOM 1753 C C . SER A 1 220 ? 29.055 -2.295 -44.401 1.00 94.88 220 SER A C 1
ATOM 1755 O O . SER A 1 220 ? 28.514 -2.380 -43.299 1.00 94.88 220 SER A O 1
ATOM 1757 N N . LYS A 1 221 ? 28.371 -2.000 -45.517 1.00 96.69 221 LYS A N 1
ATOM 1758 C CA . LYS A 1 221 ? 26.910 -1.820 -45.545 1.00 96.69 221 LYS A CA 1
ATOM 1759 C C . LYS A 1 221 ? 26.180 -3.107 -45.170 1.00 96.69 221 LYS A C 1
ATOM 1761 O O . LYS A 1 221 ? 25.302 -3.060 -44.317 1.00 96.69 221 LYS A O 1
ATOM 1766 N N . GLU A 1 222 ? 26.589 -4.245 -45.724 1.00 96.56 222 GLU A N 1
ATOM 1767 C CA . GLU A 1 222 ? 26.005 -5.554 -45.400 1.00 96.56 222 GLU A CA 1
ATOM 1768 C C . GLU A 1 222 ? 26.156 -5.887 -43.910 1.00 96.56 222 GLU A C 1
ATOM 1770 O O . GLU A 1 222 ? 25.165 -6.202 -43.253 1.00 96.56 222 GLU A O 1
ATOM 1775 N N . LYS A 1 223 ? 27.354 -5.707 -43.333 1.00 96.44 223 LYS A N 1
ATOM 1776 C CA . LYS A 1 223 ? 27.569 -5.900 -41.887 1.00 96.44 223 LYS A CA 1
ATOM 1777 C C . LYS A 1 223 ? 26.720 -4.965 -41.027 1.00 96.44 223 LYS A C 1
ATOM 1779 O O . LYS A 1 223 ? 26.227 -5.371 -39.971 1.00 96.44 223 LYS A O 1
ATOM 1784 N N . TYR A 1 224 ? 26.555 -3.713 -41.452 1.00 94.50 224 TYR A N 1
ATOM 1785 C CA . TYR A 1 224 ? 25.712 -2.750 -40.746 1.00 94.50 224 TYR A CA 1
ATOM 1786 C C . TYR A 1 224 ? 24.232 -3.156 -40.795 1.00 94.50 224 TYR A C 1
ATOM 1788 O O . TYR A 1 224 ? 23.545 -3.118 -39.774 1.00 94.50 224 TYR A O 1
ATOM 1796 N N . GLU A 1 225 ? 23.741 -3.593 -41.955 1.00 95.88 225 GLU A N 1
ATOM 1797 C CA . GLU A 1 225 ? 22.365 -4.063 -42.114 1.00 95.88 225 GLU A CA 1
ATOM 1798 C C . GLU A 1 225 ? 22.089 -5.350 -41.334 1.00 95.88 225 GLU A C 1
ATOM 1800 O O . GLU A 1 225 ? 21.047 -5.452 -40.685 1.00 95.88 225 GLU A O 1
ATOM 1805 N N . GLU A 1 226 ? 23.019 -6.304 -41.342 1.00 96.38 226 GLU A N 1
ATOM 1806 C CA . GLU A 1 226 ? 22.934 -7.526 -40.541 1.00 96.38 226 GLU A CA 1
ATOM 1807 C C . GLU A 1 226 ? 22.872 -7.203 -39.044 1.00 96.38 226 GLU A C 1
ATOM 1809 O O . GLU A 1 226 ? 21.953 -7.644 -38.351 1.00 96.38 226 GLU A O 1
ATOM 1814 N N . SER A 1 227 ? 23.766 -6.336 -38.562 1.00 95.06 227 SER A N 1
ATOM 1815 C CA . SER A 1 227 ? 23.748 -5.874 -37.168 1.00 95.06 227 SER A CA 1
ATOM 1816 C C . SER A 1 227 ? 22.414 -5.210 -36.817 1.00 95.06 227 SER A C 1
ATOM 1818 O O . SER A 1 227 ? 21.842 -5.473 -35.760 1.00 95.06 227 SER A O 1
ATOM 1820 N N . ARG A 1 228 ? 21.862 -4.396 -37.726 1.00 96.31 228 ARG A N 1
ATOM 1821 C CA . ARG A 1 228 ? 20.561 -3.741 -37.537 1.00 96.31 228 ARG A CA 1
ATOM 1822 C C . ARG A 1 228 ? 19.406 -4.745 -37.475 1.00 96.31 228 ARG A C 1
ATOM 1824 O O . ARG A 1 228 ? 18.489 -4.541 -36.681 1.00 96.31 228 ARG A O 1
ATOM 1831 N N . ARG A 1 229 ? 19.433 -5.813 -38.281 1.00 95.88 229 ARG A N 1
ATOM 1832 C CA . ARG A 1 229 ? 18.428 -6.894 -38.232 1.00 95.88 229 ARG A CA 1
ATOM 1833 C C . ARG A 1 229 ? 18.498 -7.654 -36.913 1.00 95.88 229 ARG A C 1
ATOM 1835 O O . ARG A 1 229 ? 17.458 -7.872 -36.304 1.00 95.88 229 ARG A O 1
ATOM 1842 N N . ILE A 1 230 ? 19.703 -7.981 -36.445 1.00 95.94 230 ILE A N 1
ATOM 1843 C CA . ILE A 1 230 ? 19.908 -8.662 -35.160 1.00 95.94 230 ILE A CA 1
ATOM 1844 C C . ILE A 1 230 ? 19.391 -7.802 -34.004 1.00 95.94 230 ILE A C 1
ATOM 1846 O O . ILE A 1 230 ? 18.664 -8.300 -33.151 1.00 95.94 230 ILE A O 1
ATOM 1850 N N . VAL A 1 231 ? 19.727 -6.508 -33.980 1.00 95.12 231 VAL A N 1
ATOM 1851 C CA . VAL A 1 231 ? 19.242 -5.588 -32.937 1.00 95.12 231 VAL A CA 1
ATOM 1852 C C . VAL A 1 231 ? 17.720 -5.481 -32.962 1.00 95.12 231 VAL A C 1
ATOM 1854 O O . VAL A 1 231 ? 17.099 -5.505 -31.907 1.00 95.12 231 VAL A O 1
ATOM 1857 N N . ARG A 1 232 ? 17.105 -5.411 -34.150 1.00 95.19 232 ARG A N 1
ATOM 1858 C CA . ARG A 1 232 ? 15.643 -5.392 -34.265 1.00 95.19 232 ARG A CA 1
ATOM 1859 C C . ARG A 1 232 ? 15.014 -6.671 -33.709 1.00 95.19 232 ARG A C 1
ATOM 1861 O O . ARG A 1 232 ? 14.123 -6.560 -32.881 1.00 95.19 232 ARG A O 1
ATOM 1868 N N . GLY A 1 233 ? 15.516 -7.845 -34.097 1.00 96.06 233 GLY A N 1
ATOM 1869 C CA . GLY A 1 233 ? 15.006 -9.123 -33.590 1.00 96.06 233 GLY A CA 1
ATOM 1870 C C . GLY A 1 233 ? 15.130 -9.238 -32.069 1.00 96.06 233 GLY A C 1
ATOM 1871 O O . GLY A 1 233 ? 14.164 -9.581 -31.399 1.00 96.06 233 GLY A O 1
ATOM 1872 N N . LYS A 1 234 ? 16.276 -8.837 -31.502 1.00 95.94 234 LYS A N 1
ATOM 1873 C CA . LYS A 1 234 ? 16.462 -8.801 -30.042 1.00 95.94 234 LYS A CA 1
ATOM 1874 C C . LYS A 1 234 ? 15.521 -7.818 -29.346 1.00 95.94 234 LYS A C 1
ATOM 1876 O O . LYS A 1 234 ? 15.072 -8.099 -28.244 1.00 95.94 234 LYS A O 1
ATOM 1881 N N . ASN A 1 235 ? 15.228 -6.673 -29.959 1.00 93.12 235 ASN A N 1
ATOM 1882 C CA . ASN A 1 235 ? 14.276 -5.717 -29.395 1.00 93.12 235 ASN A CA 1
ATOM 1883 C C . ASN A 1 235 ? 12.841 -6.258 -29.419 1.00 93.12 235 ASN A C 1
ATOM 1885 O O . ASN A 1 235 ? 12.134 -6.080 -28.437 1.00 93.12 235 ASN A O 1
ATOM 1889 N N . GLU A 1 236 ? 12.437 -6.951 -30.486 1.00 96.81 236 GLU A N 1
ATOM 1890 C CA . GLU A 1 236 ? 11.127 -7.618 -30.567 1.00 96.81 236 GLU A CA 1
ATOM 1891 C C . GLU A 1 236 ? 11.003 -8.753 -29.531 1.00 96.81 236 GLU A C 1
ATOM 1893 O O . GLU A 1 236 ? 9.957 -8.916 -28.909 1.00 96.81 236 GLU A O 1
ATOM 1898 N N . GLU A 1 237 ? 12.071 -9.525 -29.297 1.00 97.25 237 GLU A N 1
ATOM 1899 C CA . GLU A 1 237 ? 12.118 -10.528 -28.219 1.00 97.25 237 GLU A CA 1
ATOM 1900 C C . GLU A 1 237 ? 12.034 -9.883 -26.829 1.00 97.25 237 GLU A C 1
ATOM 1902 O O . GLU A 1 237 ? 11.301 -10.365 -25.968 1.00 97.25 237 GLU A O 1
ATOM 1907 N N . LEU A 1 238 ? 12.745 -8.772 -26.609 1.00 94.31 238 LEU A N 1
ATOM 1908 C CA . LEU A 1 238 ? 12.672 -8.018 -25.356 1.00 94.31 238 LEU A CA 1
ATOM 1909 C C . LEU A 1 238 ? 11.282 -7.428 -25.106 1.00 94.31 238 LEU A C 1
ATOM 1911 O O . LEU A 1 238 ? 10.882 -7.328 -23.952 1.00 94.31 238 LEU A O 1
ATOM 1915 N N . GLU A 1 239 ? 10.569 -7.018 -26.153 1.00 96.19 239 GLU A N 1
ATOM 1916 C CA . GLU A 1 239 ? 9.200 -6.507 -26.048 1.00 96.19 239 GLU A CA 1
ATOM 1917 C C . GLU A 1 239 ? 8.236 -7.622 -25.628 1.00 96.19 239 GLU A C 1
ATOM 1919 O O . GLU A 1 239 ? 7.538 -7.466 -24.633 1.00 96.19 239 GLU A O 1
ATOM 1924 N N . LYS A 1 240 ? 8.315 -8.803 -26.256 1.00 97.69 240 LYS A N 1
ATOM 1925 C CA . LYS A 1 240 ? 7.523 -9.976 -25.840 1.00 97.69 240 LYS A CA 1
ATOM 1926 C C . LYS A 1 240 ? 7.771 -10.373 -24.387 1.00 97.69 240 LYS A C 1
ATOM 1928 O O . LYS A 1 240 ? 6.825 -10.617 -23.653 1.00 97.69 240 LYS A O 1
ATOM 1933 N N . LEU A 1 241 ? 9.035 -10.398 -23.959 1.00 97.12 241 LEU A N 1
ATOM 1934 C CA . LEU A 1 241 ? 9.381 -10.716 -22.571 1.00 97.12 241 LEU A CA 1
ATOM 1935 C C . LEU A 1 241 ? 8.877 -9.658 -21.580 1.00 97.12 241 LEU A C 1
ATOM 1937 O O . LEU A 1 241 ? 8.592 -9.989 -20.433 1.00 97.12 241 LEU A O 1
ATOM 1941 N N . ARG A 1 242 ? 8.781 -8.386 -21.990 1.00 96.81 242 ARG A N 1
ATOM 1942 C CA . ARG A 1 242 ? 8.183 -7.330 -21.158 1.00 96.81 242 ARG A CA 1
ATOM 1943 C C . ARG A 1 242 ? 6.678 -7.516 -21.025 1.00 96.81 242 ARG A C 1
ATOM 1945 O O . ARG A 1 242 ? 6.185 -7.399 -19.910 1.00 96.81 242 ARG A O 1
ATOM 1952 N N . ASP A 1 243 ? 5.992 -7.829 -22.120 1.00 97.50 243 ASP A N 1
ATOM 1953 C CA . ASP A 1 243 ? 4.548 -8.073 -22.112 1.00 97.50 243 ASP A CA 1
ATOM 1954 C C . ASP A 1 243 ? 4.198 -9.302 -21.254 1.00 97.50 243 ASP A C 1
ATOM 1956 O O . ASP A 1 243 ? 3.294 -9.235 -20.424 1.00 97.50 243 ASP A O 1
ATOM 1960 N N . GLU A 1 244 ? 4.960 -10.397 -21.387 1.00 97.75 244 GLU A N 1
ATOM 1961 C CA . GLU A 1 244 ? 4.814 -11.602 -20.552 1.00 97.75 244 GLU A CA 1
ATOM 1962 C C . GLU A 1 244 ? 5.037 -11.289 -19.064 1.00 97.75 244 GLU A C 1
ATOM 1964 O O . GLU A 1 244 ? 4.242 -11.693 -18.216 1.00 97.75 244 GLU A O 1
ATOM 1969 N N . LEU A 1 245 ? 6.078 -10.512 -18.740 1.00 97.12 245 LEU A N 1
ATOM 1970 C CA . LEU A 1 245 ? 6.351 -10.098 -17.364 1.00 97.12 245 LEU A CA 1
ATOM 1971 C C . LEU A 1 245 ? 5.233 -9.209 -16.798 1.00 97.12 245 LEU A C 1
ATOM 1973 O O . LEU A 1 245 ? 4.856 -9.375 -15.641 1.00 97.12 245 LEU A O 1
ATOM 1977 N N . GLU A 1 246 ? 4.690 -8.280 -17.590 1.00 97.75 246 GLU A N 1
ATOM 1978 C CA . GLU A 1 246 ? 3.575 -7.430 -17.160 1.00 97.75 246 GLU A CA 1
ATOM 1979 C C . GLU A 1 246 ? 2.303 -8.257 -16.912 1.00 97.75 246 GLU A C 1
ATOM 1981 O O . GLU A 1 246 ? 1.576 -8.006 -15.946 1.00 97.75 246 GLU A O 1
ATOM 1986 N N . GLU A 1 247 ? 2.032 -9.261 -17.749 1.00 97.88 247 GLU A N 1
ATOM 1987 C CA . GLU A 1 247 ? 0.900 -10.169 -17.561 1.00 97.88 247 GLU A CA 1
ATOM 1988 C C . GLU A 1 247 ? 1.047 -11.004 -16.281 1.00 97.88 247 GLU A C 1
ATOM 1990 O O . GLU A 1 247 ? 0.094 -11.119 -15.504 1.00 97.88 247 GLU A O 1
ATOM 1995 N N . ASP A 1 248 ? 2.240 -11.539 -16.018 1.00 97.44 248 ASP A N 1
ATOM 1996 C CA . ASP A 1 248 ? 2.524 -12.300 -14.800 1.00 97.44 248 ASP A CA 1
ATOM 1997 C C . ASP A 1 248 ? 2.454 -11.419 -13.544 1.00 97.44 248 ASP A C 1
ATOM 1999 O O . ASP A 1 248 ? 1.884 -11.826 -12.529 1.00 97.44 248 ASP A O 1
ATOM 2003 N N . GLU A 1 249 ? 2.947 -10.178 -13.605 1.00 96.50 249 GLU A N 1
ATOM 2004 C CA . GLU A 1 249 ? 2.793 -9.218 -12.509 1.00 96.50 249 GLU A CA 1
ATOM 2005 C C . GLU A 1 249 ? 1.323 -8.891 -12.224 1.00 96.50 249 GLU A C 1
ATOM 2007 O O . GLU A 1 249 ? 0.945 -8.752 -11.057 1.00 96.50 249 GLU A O 1
ATOM 2012 N N . ARG A 1 250 ? 0.480 -8.780 -13.260 1.00 97.62 250 ARG A N 1
ATOM 2013 C CA . ARG A 1 250 ? -0.968 -8.581 -13.091 1.00 97.62 250 ARG A CA 1
ATOM 2014 C C . ARG A 1 250 ? -1.621 -9.790 -12.428 1.00 97.62 250 ARG A C 1
ATOM 2016 O O . ARG A 1 250 ? -2.310 -9.608 -11.429 1.00 97.62 250 ARG A O 1
ATOM 2023 N N . LYS A 1 251 ? -1.341 -11.010 -12.901 1.00 97.50 251 LYS A N 1
ATOM 2024 C CA . LYS A 1 251 ? -1.863 -12.249 -12.290 1.00 97.50 251 LYS A CA 1
ATOM 2025 C C . LYS A 1 251 ? -1.475 -12.360 -10.818 1.00 97.50 251 LYS A C 1
ATOM 2027 O O . LYS A 1 251 ? -2.330 -12.623 -9.980 1.00 97.50 251 LYS A O 1
ATOM 2032 N N . LEU A 1 252 ? -0.214 -12.076 -10.485 1.00 96.75 252 LEU A N 1
ATOM 2033 C CA . LEU A 1 252 ? 0.264 -12.094 -9.100 1.00 96.75 252 LEU A CA 1
ATOM 2034 C C . LEU A 1 252 ? -0.407 -11.034 -8.216 1.00 96.75 252 LEU A C 1
ATOM 2036 O O . LEU A 1 252 ? -0.556 -11.250 -7.013 1.00 96.75 252 LEU A O 1
ATOM 2040 N N . ARG A 1 253 ? -0.781 -9.873 -8.768 1.00 96.12 253 ARG A N 1
ATOM 2041 C CA . ARG A 1 253 ? -1.555 -8.860 -8.031 1.00 96.12 253 ARG A CA 1
ATOM 2042 C C . ARG A 1 253 ? -2.979 -9.340 -7.777 1.00 96.12 253 ARG A C 1
ATOM 2044 O O . ARG A 1 253 ? -3.405 -9.305 -6.629 1.00 96.12 253 ARG A O 1
ATOM 2051 N N . ASP A 1 254 ? -3.653 -9.851 -8.802 1.00 96.94 254 ASP A N 1
ATOM 2052 C CA . ASP A 1 254 ? -5.026 -10.352 -8.690 1.00 96.94 254 ASP A CA 1
ATOM 2053 C C . ASP A 1 254 ? -5.122 -11.531 -7.704 1.00 96.94 254 ASP A C 1
ATOM 2055 O O . ASP A 1 254 ? -6.046 -11.595 -6.892 1.00 96.94 254 ASP A O 1
ATOM 2059 N N . GLU A 1 255 ? -4.139 -12.439 -7.713 1.00 97.00 255 GLU A N 1
ATOM 2060 C CA . GLU A 1 255 ? -4.036 -13.533 -6.739 1.00 97.00 255 GLU A CA 1
ATOM 2061 C C . GLU A 1 255 ? -3.876 -13.008 -5.308 1.00 97.00 255 GLU A C 1
ATOM 2063 O O . GLU A 1 255 ? -4.609 -13.435 -4.414 1.00 97.00 255 GLU A O 1
ATOM 2068 N N . LYS A 1 256 ? -2.976 -12.042 -5.085 1.00 95.75 256 LYS A N 1
ATOM 2069 C CA . LYS A 1 256 ? -2.770 -11.433 -3.760 1.00 95.75 256 LYS A CA 1
ATOM 2070 C C . LYS A 1 256 ? -3.995 -10.681 -3.261 1.00 95.75 256 LYS A C 1
ATOM 2072 O O . LYS A 1 256 ? -4.317 -10.774 -2.078 1.00 95.75 256 LYS A O 1
ATOM 2077 N N . ASP A 1 257 ? -4.675 -9.948 -4.136 1.00 95.50 257 ASP A N 1
ATOM 2078 C CA . ASP A 1 257 ? -5.900 -9.233 -3.786 1.00 95.50 257 ASP A CA 1
ATOM 2079 C C . ASP A 1 257 ? -7.023 -10.227 -3.446 1.00 95.50 257 ASP A C 1
ATOM 2081 O O . ASP A 1 257 ? -7.732 -10.044 -2.452 1.00 95.50 257 ASP A O 1
ATOM 2085 N N . GLY A 1 258 ? -7.120 -11.335 -4.190 1.00 97.25 258 GLY A N 1
ATOM 2086 C CA . GLY A 1 258 ? -8.033 -12.437 -3.891 1.00 97.25 258 GLY A CA 1
ATOM 2087 C C . GLY A 1 258 ? -7.733 -13.139 -2.560 1.00 97.25 258 GLY A C 1
ATOM 2088 O O . GLY A 1 258 ? -8.653 -13.421 -1.791 1.00 97.25 258 GLY A O 1
ATOM 2089 N N . GLU A 1 259 ? -6.462 -13.403 -2.248 1.00 96.88 259 GLU A N 1
ATOM 2090 C CA . GLU A 1 259 ? -6.041 -13.964 -0.956 1.00 96.88 259 GLU A CA 1
ATOM 2091 C C . GLU A 1 259 ? -6.315 -13.002 0.205 1.00 96.88 259 GLU A C 1
ATOM 2093 O O . GLU A 1 259 ? -6.845 -13.418 1.236 1.00 96.88 259 GLU A O 1
ATOM 2098 N N . MET A 1 260 ? -6.023 -11.709 0.034 1.00 93.69 260 MET A N 1
ATOM 2099 C CA . MET A 1 260 ? -6.341 -10.690 1.036 1.00 93.69 260 MET A CA 1
ATOM 2100 C C . MET A 1 260 ? -7.842 -10.584 1.289 1.00 93.69 260 MET A C 1
ATOM 2102 O O . MET A 1 260 ? -8.252 -10.410 2.438 1.00 93.69 260 MET A O 1
ATOM 2106 N N . GLN A 1 261 ? -8.665 -10.695 0.245 1.00 95.56 261 GLN A N 1
ATOM 2107 C CA . GLN A 1 261 ? -10.113 -10.676 0.398 1.00 95.56 261 GLN A CA 1
ATOM 2108 C C . GLN A 1 261 ? -10.606 -11.890 1.194 1.00 95.56 261 GLN A C 1
ATOM 2110 O O . GLN A 1 261 ? -11.339 -11.703 2.163 1.00 95.56 261 GLN A O 1
ATOM 2115 N N . LYS A 1 262 ? -10.147 -13.104 0.863 1.00 96.75 262 LYS A N 1
ATOM 2116 C CA . LYS A 1 262 ? -10.491 -14.319 1.626 1.00 96.75 262 LYS A CA 1
ATOM 2117 C C . LYS A 1 262 ? -10.073 -14.216 3.090 1.00 96.75 262 LYS A C 1
ATOM 2119 O O . LYS A 1 262 ? -10.865 -14.506 3.976 1.00 96.75 262 LYS A O 1
ATOM 2124 N N . LEU A 1 263 ? -8.857 -13.738 3.355 1.00 96.19 263 LEU A N 1
ATOM 2125 C CA . LEU A 1 263 ? -8.360 -13.567 4.721 1.00 96.19 263 LEU A CA 1
ATOM 2126 C C . LEU A 1 263 ? -9.169 -12.517 5.500 1.00 96.19 263 LEU A C 1
ATOM 2128 O O . LEU A 1 263 ? -9.363 -12.641 6.707 1.00 96.19 263 LEU A O 1
ATOM 2132 N N . LYS A 1 264 ? -9.657 -11.475 4.819 1.00 95.88 264 LYS A N 1
ATOM 2133 C CA . LYS A 1 264 ? -10.534 -10.470 5.422 1.00 95.88 264 LYS A CA 1
ATOM 2134 C C . LYS A 1 264 ? -11.906 -11.050 5.776 1.00 95.88 264 LYS A C 1
ATOM 2136 O O . LYS A 1 264 ? -12.383 -10.758 6.867 1.00 95.88 264 LYS A O 1
ATOM 2141 N N . GLU A 1 265 ? -12.490 -11.859 4.894 1.00 96.62 265 GLU A N 1
ATOM 2142 C CA . GLU A 1 265 ? -13.750 -12.576 5.141 1.00 96.62 265 GLU A CA 1
ATOM 2143 C C . GLU A 1 265 ? -13.599 -13.551 6.326 1.00 96.62 265 GLU A C 1
ATOM 2145 O O . GLU A 1 265 ? -14.366 -13.471 7.280 1.00 96.62 265 GLU A O 1
ATOM 2150 N N . GLU A 1 266 ? -12.530 -14.357 6.373 1.00 97.06 266 GLU A N 1
ATOM 2151 C CA . GLU A 1 266 ? -12.248 -15.255 7.511 1.00 97.06 266 GLU A CA 1
ATOM 2152 C C . GLU A 1 266 ? -12.062 -14.499 8.844 1.00 97.06 266 GLU A C 1
ATOM 2154 O O . GLU A 1 266 ? -12.505 -14.945 9.908 1.00 97.06 266 GLU A O 1
ATOM 2159 N N . MET A 1 267 ? -11.415 -13.328 8.821 1.00 93.56 267 MET A N 1
ATOM 2160 C CA . MET A 1 267 ? -11.300 -12.476 10.011 1.00 93.56 267 MET A CA 1
ATOM 2161 C C . MET A 1 267 ? -12.641 -11.879 10.456 1.00 93.56 267 MET A C 1
ATOM 2163 O O . MET A 1 267 ? -12.816 -11.594 11.641 1.00 93.56 267 MET A O 1
ATOM 2167 N N . GLU A 1 268 ? -13.559 -11.624 9.530 1.00 96.25 268 GLU A N 1
ATOM 2168 C CA . GLU A 1 268 ? -14.890 -11.107 9.845 1.00 96.25 268 GLU A CA 1
ATOM 2169 C C . GLU A 1 268 ? -15.756 -12.211 10.459 1.00 96.25 268 GLU A C 1
ATOM 2171 O O . GLU A 1 268 ? -16.267 -12.022 11.563 1.00 96.25 268 GLU A O 1
ATOM 2176 N N . ASP A 1 269 ? -15.774 -13.399 9.853 1.00 94.94 269 ASP A N 1
ATOM 2177 C CA . ASP A 1 269 ? -16.484 -14.576 10.370 1.00 94.94 269 ASP A CA 1
ATOM 2178 C C . ASP A 1 269 ? -16.021 -14.943 11.790 1.00 94.94 269 ASP A C 1
ATOM 2180 O O . ASP A 1 269 ? -16.826 -15.156 12.700 1.00 94.94 269 ASP A O 1
ATOM 2184 N N . THR A 1 270 ? -14.704 -14.961 12.028 1.00 94.88 270 THR A N 1
ATOM 2185 C CA . THR A 1 270 ? -14.153 -15.254 13.363 1.00 94.88 270 THR A CA 1
ATOM 2186 C C . THR A 1 270 ? -14.538 -14.202 14.404 1.00 94.88 270 THR A C 1
ATOM 2188 O O . THR A 1 270 ? -14.838 -14.557 15.547 1.00 94.88 270 THR A O 1
ATOM 2191 N N . ARG A 1 271 ? -14.596 -12.917 14.030 1.00 94.94 271 ARG A N 1
ATOM 2192 C CA . ARG A 1 271 ? -15.076 -11.843 14.918 1.00 94.94 271 ARG A CA 1
ATOM 2193 C C . ARG A 1 271 ? -16.559 -11.977 15.232 1.00 94.94 271 ARG A C 1
ATOM 2195 O O . ARG A 1 271 ? -16.947 -11.765 16.382 1.00 94.94 271 ARG A O 1
ATOM 2202 N N . GLU A 1 272 ? -17.382 -12.320 14.245 1.00 95.44 272 GLU A N 1
ATOM 2203 C CA . GLU A 1 272 ? -18.810 -12.558 14.457 1.00 95.44 272 GLU A CA 1
ATOM 2204 C C . GLU A 1 272 ? -19.039 -13.739 15.407 1.00 95.44 272 GLU A C 1
ATOM 2206 O O . GLU A 1 272 ? -19.808 -13.619 16.368 1.00 95.44 272 GLU A O 1
ATOM 2211 N N . GLU A 1 273 ? -18.310 -14.842 15.219 1.00 96.25 273 GLU A N 1
ATOM 2212 C CA . GLU A 1 273 ? -18.364 -15.991 16.123 1.00 96.25 273 GLU A CA 1
ATOM 2213 C C . GLU A 1 273 ? -17.955 -15.640 17.561 1.00 96.25 273 GLU A C 1
ATOM 2215 O O . GLU A 1 273 ? -18.579 -16.102 18.523 1.00 96.25 273 GLU A O 1
ATOM 2220 N N . GLU A 1 274 ? -16.874 -14.876 17.735 1.00 94.62 274 GLU A N 1
ATOM 2221 C CA . GLU A 1 274 ? -16.409 -14.446 19.056 1.00 94.62 274 GLU A CA 1
ATOM 2222 C C . GLU A 1 274 ? -17.431 -13.540 19.741 1.00 94.62 274 GLU A C 1
ATOM 2224 O O . GLU A 1 274 ? -17.773 -13.774 20.905 1.00 94.62 274 GLU A O 1
ATOM 2229 N N . HIS A 1 275 ? -17.990 -12.578 19.007 1.00 93.38 275 HIS A N 1
ATOM 2230 C CA . HIS A 1 275 ? -19.034 -11.692 19.509 1.00 93.38 275 HIS A CA 1
ATOM 2231 C C . HIS A 1 275 ? -20.305 -12.470 19.898 1.00 93.38 275 HIS A C 1
ATOM 2233 O O . HIS A 1 275 ? -20.911 -12.211 20.942 1.00 93.38 275 HIS A O 1
ATOM 2239 N N . GLU A 1 276 ? -20.699 -13.486 19.123 1.00 96.56 276 GLU A N 1
ATOM 2240 C CA . GLU A 1 276 ? -21.834 -14.344 19.476 1.00 96.56 276 GLU A CA 1
ATOM 2241 C C . GLU A 1 276 ? -21.556 -15.183 20.739 1.00 96.56 276 GLU A C 1
ATOM 2243 O O . GLU A 1 276 ? -22.423 -15.321 21.615 1.00 96.56 276 GLU A O 1
ATOM 2248 N N . LYS A 1 277 ? -20.338 -15.728 20.874 1.00 95.69 277 LYS A N 1
ATOM 2249 C CA . LYS A 1 277 ? -19.900 -16.459 22.077 1.00 95.69 277 LYS A CA 1
ATOM 2250 C C . LYS A 1 277 ? -19.905 -15.548 23.308 1.00 95.69 277 LYS A C 1
ATOM 2252 O O . LYS A 1 277 ? -20.353 -15.981 24.374 1.00 95.69 277 LYS A O 1
ATOM 2257 N N . GLU A 1 278 ? -19.459 -14.303 23.175 1.00 95.25 278 GLU A N 1
ATOM 2258 C CA . GLU A 1 278 ? -19.474 -13.306 24.249 1.00 95.25 278 GLU A CA 1
ATOM 2259 C C . GLU A 1 278 ? -20.905 -12.937 24.666 1.00 95.25 278 GLU A C 1
ATOM 2261 O O . GLU A 1 278 ? -21.234 -12.994 25.854 1.00 95.25 278 GLU A O 1
ATOM 2266 N N . LEU A 1 279 ? -21.801 -12.689 23.706 1.00 93.62 279 LEU A N 1
ATOM 2267 C CA . LEU A 1 279 ? -23.222 -12.446 23.976 1.00 93.62 279 LEU A CA 1
ATOM 2268 C C . LEU A 1 279 ? -23.882 -13.609 24.729 1.00 93.62 279 LEU A C 1
ATOM 2270 O O . LEU A 1 279 ? -24.644 -13.385 25.673 1.00 93.62 279 LEU A O 1
ATOM 2274 N N . LYS A 1 280 ? -23.590 -14.858 24.344 1.00 96.19 280 LYS A N 1
ATOM 2275 C CA . LYS A 1 280 ? -24.094 -16.053 25.045 1.00 96.19 280 LYS A CA 1
ATOM 2276 C C . LYS A 1 280 ? -23.584 -16.126 26.487 1.00 96.19 280 LYS A C 1
ATOM 2278 O O . LYS A 1 280 ? -24.371 -16.428 27.384 1.00 96.19 280 LYS A O 1
ATOM 2283 N N . ARG A 1 281 ? -22.301 -15.823 26.724 1.00 95.44 281 ARG A N 1
ATOM 2284 C CA . ARG A 1 281 ? -21.717 -15.777 28.078 1.00 95.44 281 ARG A CA 1
ATOM 2285 C C . ARG A 1 281 ? -22.350 -14.678 28.929 1.00 95.44 281 ARG A C 1
ATOM 2287 O O . ARG A 1 281 ? -22.796 -14.971 30.031 1.00 95.44 281 ARG A O 1
ATOM 2294 N N . SER A 1 282 ? -22.472 -13.467 28.389 1.00 94.56 282 SER A N 1
ATOM 2295 C CA . SER A 1 282 ? -23.070 -12.325 29.090 1.00 94.56 282 SER A CA 1
ATOM 2296 C C . SER A 1 282 ? -24.539 -12.570 29.458 1.00 94.56 282 SER A C 1
ATOM 2298 O O . SER A 1 282 ? -24.961 -12.262 30.571 1.00 94.56 282 SER A O 1
ATOM 2300 N N . ARG A 1 283 ? -25.327 -13.194 28.567 1.00 95.38 283 ARG A N 1
ATOM 2301 C CA . ARG A 1 283 ? -26.710 -13.599 28.881 1.00 95.38 283 ARG A CA 1
ATOM 2302 C C . ARG A 1 283 ? -26.763 -14.595 30.035 1.00 95.38 283 ARG A C 1
ATOM 2304 O O . ARG A 1 283 ? -27.536 -14.394 30.963 1.00 95.38 283 ARG A O 1
ATOM 2311 N N . LYS A 1 284 ? -25.911 -15.622 29.997 1.00 96.38 284 LYS A N 1
ATOM 2312 C CA . LYS A 1 284 ? -25.842 -16.630 31.058 1.00 96.38 284 LYS A CA 1
ATOM 2313 C C . LYS A 1 284 ? -25.461 -16.009 32.406 1.00 96.38 284 LYS A C 1
ATOM 2315 O O . LYS A 1 284 ? -26.110 -16.288 33.406 1.00 96.38 284 LYS A O 1
ATOM 2320 N N . GLU A 1 285 ? -24.457 -15.137 32.423 1.00 95.81 285 GLU A N 1
ATOM 2321 C CA . GLU A 1 285 ? -24.032 -14.422 33.633 1.00 95.81 285 GLU A CA 1
ATOM 2322 C C . GLU A 1 285 ? -25.148 -13.527 34.187 1.00 95.81 285 GLU A C 1
ATOM 2324 O O . GLU A 1 285 ? -25.404 -13.515 35.391 1.00 95.81 285 GLU A O 1
ATOM 2329 N N . LYS A 1 286 ? -25.871 -12.818 33.312 1.00 95.12 286 LYS A N 1
ATOM 2330 C CA . LYS A 1 286 ? -27.018 -11.998 33.712 1.00 95.12 286 LYS A CA 1
ATOM 2331 C C . LYS A 1 286 ? -28.125 -12.836 34.360 1.00 95.12 286 LYS A C 1
ATOM 2333 O O . LYS A 1 286 ? -28.675 -12.411 35.376 1.00 95.12 286 LYS A O 1
ATOM 2338 N N . ASP A 1 287 ? -28.437 -14.002 33.801 1.00 96.25 287 ASP A N 1
ATOM 2339 C CA . ASP A 1 287 ? -29.447 -14.908 34.356 1.00 96.25 287 ASP A CA 1
ATOM 2340 C C . ASP A 1 287 ? -29.008 -15.465 35.724 1.00 96.25 287 ASP A C 1
ATOM 2342 O O . ASP A 1 287 ? -29.800 -15.476 36.669 1.00 96.25 287 ASP A O 1
ATOM 2346 N N . GLU A 1 288 ? -27.732 -15.843 35.871 1.00 96.38 288 GLU A N 1
ATOM 2347 C CA . GLU A 1 288 ? -27.153 -16.300 37.144 1.00 96.38 288 GLU A CA 1
ATOM 2348 C C . GLU A 1 288 ? -27.204 -15.203 38.224 1.00 96.38 288 GLU A C 1
ATOM 2350 O O . GLU A 1 288 ? -27.608 -15.463 39.363 1.00 96.38 288 GLU A O 1
ATOM 2355 N N . LEU A 1 289 ? -26.856 -13.958 37.878 1.00 95.38 289 LEU A N 1
ATOM 2356 C CA . LEU A 1 289 ? -26.952 -12.812 38.788 1.00 95.38 289 LEU A CA 1
ATOM 2357 C C . LEU A 1 289 ? -28.403 -12.505 39.174 1.00 95.38 289 LEU A C 1
ATOM 2359 O O . LEU A 1 289 ? -28.681 -12.218 40.340 1.00 95.38 289 LEU A O 1
ATOM 2363 N N . GLN A 1 290 ? -29.338 -12.600 38.227 1.00 94.56 290 GLN A N 1
ATOM 2364 C CA . GLN A 1 290 ? -30.759 -12.408 38.504 1.00 94.56 290 GLN A CA 1
ATOM 2365 C C . GLN A 1 290 ? -31.290 -13.481 39.464 1.00 94.56 290 GLN A C 1
ATOM 2367 O O . GLN A 1 290 ? -32.058 -13.172 40.377 1.00 94.56 290 GLN A O 1
ATOM 2372 N N . GLU A 1 291 ? -30.862 -14.735 39.308 1.00 96.25 291 GLU A N 1
ATOM 2373 C CA . GLU A 1 291 ? -31.232 -15.815 40.222 1.00 96.25 291 GLU A CA 1
ATOM 2374 C C . GLU A 1 291 ? -30.669 -15.581 41.633 1.00 96.25 291 GLU A C 1
ATOM 2376 O O . GLU A 1 291 ? -31.378 -15.773 42.626 1.00 96.25 291 GLU A O 1
ATOM 2381 N N . GLN A 1 292 ? -29.417 -15.123 41.743 1.00 94.62 292 GLN A N 1
ATOM 2382 C CA . GLN A 1 292 ? -28.819 -14.749 43.029 1.00 94.62 292 GLN A CA 1
ATOM 2383 C C . GLN A 1 292 ? -29.571 -13.593 43.700 1.00 94.62 292 GLN A C 1
ATOM 2385 O O . GLN A 1 292 ? -29.813 -13.645 44.909 1.00 94.62 292 GLN A O 1
ATOM 2390 N N . LEU A 1 293 ? -29.977 -12.581 42.928 1.00 95.44 293 LEU A N 1
ATOM 2391 C CA . LEU A 1 293 ? -30.755 -11.448 43.428 1.00 95.44 293 LEU A CA 1
ATOM 2392 C C . LEU A 1 293 ? -32.111 -11.912 43.974 1.00 95.44 293 LEU A C 1
ATOM 2394 O O . LEU A 1 293 ? -32.433 -11.640 45.128 1.00 95.44 293 LEU A O 1
ATOM 2398 N N . ASN A 1 294 ? -32.841 -12.724 43.205 1.00 94.62 294 ASN A N 1
ATOM 2399 C CA . ASN A 1 294 ? -34.125 -13.283 43.630 1.00 94.62 294 ASN A CA 1
ATOM 2400 C C . ASN A 1 294 ? -33.984 -14.136 44.907 1.00 94.62 294 ASN A C 1
ATOM 2402 O O . ASN A 1 294 ? -34.808 -14.042 45.817 1.00 94.62 294 ASN A O 1
ATOM 2406 N N . LYS A 1 295 ? -32.923 -14.955 45.017 1.00 95.38 295 LYS A N 1
ATOM 2407 C CA . LYS A 1 295 ? -32.626 -15.725 46.242 1.00 95.38 295 LYS A CA 1
ATOM 2408 C C . LYS A 1 295 ? -32.390 -14.807 47.440 1.00 95.38 295 LYS A C 1
ATOM 2410 O O . LYS A 1 295 ? -32.895 -15.085 48.529 1.00 95.38 295 LYS A O 1
ATOM 2415 N N . LYS A 1 296 ? -31.641 -13.718 47.251 1.00 94.56 296 LYS A N 1
ATOM 2416 C CA . LYS A 1 296 ? -31.373 -12.729 48.300 1.00 94.56 296 LYS A CA 1
ATOM 2417 C C . LYS A 1 296 ? -32.653 -12.019 48.743 1.00 94.56 296 LYS A C 1
ATOM 2419 O O . LYS A 1 296 ? -32.863 -11.890 49.945 1.00 94.56 296 LYS A O 1
ATOM 2424 N N . ASP A 1 297 ? -33.523 -11.639 47.813 1.00 93.69 297 ASP A N 1
ATOM 2425 C CA . ASP A 1 297 ? -34.803 -10.992 48.126 1.00 93.69 297 ASP A CA 1
ATOM 2426 C C . ASP A 1 297 ? -35.723 -11.909 48.942 1.00 93.69 297 ASP A C 1
ATOM 2428 O O . ASP A 1 297 ? -36.318 -11.475 49.930 1.00 93.69 297 ASP A O 1
ATOM 2432 N N . VAL A 1 298 ? -35.773 -13.206 48.615 1.00 94.69 298 VAL A N 1
ATOM 2433 C CA . VAL A 1 298 ? -36.514 -14.201 49.412 1.00 94.69 298 VAL A CA 1
ATOM 2434 C C . VAL A 1 298 ? -35.944 -14.324 50.829 1.00 94.69 298 VAL A C 1
ATOM 2436 O O . VAL A 1 298 ? -36.708 -14.389 51.796 1.00 94.69 298 VAL A O 1
ATOM 2439 N N . LEU A 1 299 ? -34.615 -14.353 50.979 1.00 93.75 299 LEU A N 1
ATOM 2440 C CA . LEU A 1 299 ? -33.970 -14.407 52.296 1.00 93.75 299 LEU A CA 1
ATOM 2441 C C . LEU A 1 299 ? -34.234 -13.138 53.116 1.00 93.75 299 LEU A C 1
ATOM 2443 O O . LEU A 1 299 ? -34.518 -13.239 54.308 1.00 93.75 299 LEU A O 1
ATOM 2447 N N . LEU A 1 300 ? -34.186 -11.964 52.484 1.00 92.50 300 LEU A N 1
ATOM 2448 C CA . LEU A 1 300 ? -34.504 -10.690 53.128 1.00 92.50 300 LEU A CA 1
ATOM 2449 C C . LEU A 1 300 ? -35.969 -10.627 53.568 1.00 92.50 300 LEU A C 1
ATOM 2451 O O . LEU A 1 300 ? -36.238 -10.172 54.678 1.00 92.50 300 LEU A O 1
ATOM 2455 N N . GLY A 1 301 ? -36.898 -11.128 52.748 1.00 91.25 301 GLY A N 1
ATOM 2456 C CA . GLY A 1 301 ? -38.311 -11.246 53.113 1.00 91.25 301 GLY A CA 1
ATOM 2457 C C . GLY A 1 301 ? -38.505 -12.087 54.376 1.00 91.25 301 GLY A C 1
ATOM 2458 O O . GLY A 1 301 ? -39.089 -11.613 55.347 1.00 91.25 301 GLY A O 1
ATOM 2459 N N . ARG A 1 302 ? -37.912 -13.289 54.416 1.00 92.56 302 ARG A N 1
ATOM 2460 C CA . ARG A 1 302 ? -37.967 -14.169 55.600 1.00 92.56 302 ARG A CA 1
ATOM 2461 C C . ARG A 1 302 ? -37.353 -13.525 56.843 1.00 92.56 302 ARG A C 1
ATOM 2463 O O . ARG A 1 302 ? -37.965 -13.544 57.903 1.00 92.56 302 ARG A O 1
ATOM 2470 N N . ALA A 1 303 ? -36.174 -12.916 56.710 1.00 91.25 303 ALA A N 1
ATOM 2471 C CA . ALA A 1 303 ? -35.521 -12.230 57.822 1.00 91.25 303 ALA A CA 1
ATOM 2472 C C . ALA A 1 303 ? -36.358 -11.048 58.345 1.00 91.25 303 ALA A C 1
ATOM 2474 O O . ALA A 1 303 ? -36.387 -10.794 59.548 1.00 91.25 303 ALA A O 1
ATOM 2475 N N . SER A 1 304 ? -37.056 -10.333 57.456 1.00 92.56 304 SER A N 1
ATOM 2476 C CA . SER A 1 304 ? -37.976 -9.259 57.838 1.00 92.56 304 SER A CA 1
ATOM 2477 C C . SER A 1 304 ? -39.164 -9.791 58.641 1.00 92.56 304 SER A C 1
ATOM 2479 O O . SER A 1 304 ? -39.475 -9.243 59.701 1.00 92.56 304 SER A O 1
ATOM 2481 N N . ASP A 1 305 ? -39.780 -10.886 58.186 1.00 93.12 305 ASP A N 1
ATOM 2482 C CA . ASP A 1 305 ? -40.892 -11.538 58.884 1.00 93.12 305 ASP A CA 1
ATOM 2483 C C . ASP A 1 305 ? -40.473 -12.036 60.276 1.00 93.12 305 ASP A C 1
ATOM 2485 O O . ASP A 1 305 ? -41.186 -11.813 61.258 1.00 93.12 305 ASP A O 1
ATOM 2489 N N . ASP A 1 306 ? -39.295 -12.654 60.387 1.00 92.81 306 ASP A N 1
ATOM 2490 C CA . ASP A 1 306 ? -38.752 -13.136 61.661 1.00 92.81 306 ASP A CA 1
ATOM 2491 C C . ASP A 1 306 ? -38.447 -11.976 62.623 1.00 92.81 306 ASP A C 1
ATOM 2493 O O . ASP A 1 306 ? -38.802 -12.031 63.802 1.00 92.81 306 ASP A O 1
ATOM 2497 N N . LEU A 1 307 ? -37.880 -10.870 62.125 1.00 90.62 307 LEU A N 1
ATOM 2498 C CA . LEU A 1 307 ? -37.681 -9.656 62.922 1.00 90.62 307 LEU A CA 1
ATOM 2499 C C . LEU A 1 307 ? -39.006 -9.047 63.395 1.00 90.62 307 LEU A C 1
ATOM 2501 O O . LEU A 1 307 ? -39.087 -8.556 64.524 1.00 90.62 307 LEU A O 1
ATOM 2505 N N . GLN A 1 308 ? -40.050 -9.059 62.563 1.00 92.31 308 GLN A N 1
ATOM 2506 C CA . GLN A 1 308 ? -41.373 -8.586 62.972 1.00 92.31 308 GLN A CA 1
ATOM 2507 C C . GLN A 1 308 ? -41.991 -9.474 64.052 1.00 92.31 308 GLN A C 1
ATOM 2509 O O . GLN A 1 308 ? -42.577 -8.940 64.995 1.00 92.31 308 GLN A O 1
ATOM 2514 N N . LYS A 1 309 ? -41.855 -10.801 63.945 1.00 93.00 309 LYS A N 1
ATOM 2515 C CA . LYS A 1 309 ? -42.310 -11.739 64.983 1.00 93.00 309 LYS A CA 1
ATOM 2516 C C . LYS A 1 309 ? -41.589 -11.496 66.303 1.00 93.00 309 LYS A C 1
ATOM 2518 O O . LYS A 1 309 ? -42.259 -11.23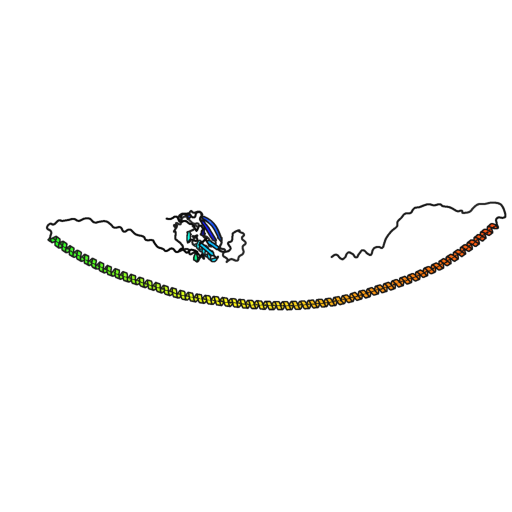8 67.295 1.00 93.00 309 LYS A O 1
ATOM 2523 N N . LEU A 1 310 ? -40.256 -11.430 66.288 1.00 91.94 310 LEU A N 1
ATOM 2524 C CA . LEU A 1 310 ? -39.459 -11.143 67.485 1.00 91.94 310 LEU A CA 1
ATOM 2525 C C . LEU A 1 310 ? -39.833 -9.802 68.128 1.00 91.94 310 LEU A C 1
ATOM 2527 O O . LEU A 1 310 ? -39.895 -9.695 69.349 1.00 91.94 310 LEU A O 1
ATOM 2531 N N . ARG A 1 311 ? -40.117 -8.767 67.325 1.00 92.56 311 ARG A N 1
ATOM 2532 C CA . ARG A 1 311 ? -40.601 -7.478 67.845 1.00 92.56 311 ARG A CA 1
ATOM 2533 C C . ARG A 1 311 ? -41.971 -7.592 68.508 1.00 92.56 311 ARG A C 1
ATOM 2535 O O . ARG A 1 311 ? -42.179 -6.941 69.527 1.00 92.56 311 ARG A O 1
ATOM 2542 N N . LYS A 1 312 ? -42.894 -8.377 67.942 1.00 92.69 312 LYS A N 1
ATOM 2543 C CA . LYS A 1 312 ? -44.218 -8.620 68.537 1.00 92.69 312 LYS A CA 1
ATOM 2544 C C . LYS A 1 312 ? -44.097 -9.399 69.844 1.00 92.69 312 LYS A C 1
ATOM 2546 O O . LYS A 1 312 ? -44.627 -8.936 70.845 1.00 92.69 312 LYS A O 1
ATOM 2551 N N . GLU A 1 313 ? -43.338 -10.492 69.847 1.00 91.88 313 GLU A N 1
ATOM 2552 C CA . GLU A 1 313 ? -43.073 -11.307 71.040 1.00 91.88 313 GLU A CA 1
ATOM 2553 C C . GLU A 1 313 ? -42.427 -10.469 72.150 1.00 91.88 313 GLU A C 1
ATOM 2555 O O . GLU A 1 313 ? -42.924 -10.439 73.270 1.00 91.88 313 GLU A O 1
ATOM 2560 N N . LYS A 1 314 ? -41.387 -9.682 71.836 1.00 89.94 314 LYS A N 1
ATOM 2561 C CA . LYS A 1 314 ? -40.747 -8.792 72.820 1.00 89.94 314 LYS A CA 1
ATOM 2562 C C . LYS A 1 314 ? -41.671 -7.689 73.330 1.00 89.94 314 LYS A C 1
ATOM 2564 O O . LYS A 1 314 ? -41.580 -7.314 74.496 1.00 89.94 314 LYS A O 1
ATOM 2569 N N . ALA A 1 315 ? -42.540 -7.146 72.479 1.00 91.75 315 ALA A N 1
ATOM 2570 C CA . ALA A 1 315 ? -43.523 -6.155 72.904 1.00 91.75 315 ALA A CA 1
ATOM 2571 C C . ALA A 1 315 ? -44.582 -6.764 73.839 1.00 91.75 315 ALA A C 1
ATOM 2573 O O . ALA A 1 315 ? -45.002 -6.104 74.787 1.00 91.75 315 ALA A O 1
ATOM 2574 N N . GLU A 1 316 ? -44.989 -8.009 73.591 1.00 92.06 316 GLU A N 1
ATOM 2575 C CA . GLU A 1 316 ? -45.924 -8.756 74.434 1.00 92.06 316 GLU A CA 1
ATOM 2576 C C . GLU A 1 316 ? -45.291 -9.153 75.775 1.00 92.06 316 GLU A C 1
ATOM 2578 O O . GLU A 1 316 ? -45.883 -8.890 76.817 1.00 92.06 316 GLU A O 1
ATOM 2583 N N . GLU A 1 317 ? -44.048 -9.649 75.779 1.00 89.12 317 GLU A N 1
ATOM 2584 C CA . GLU A 1 317 ? -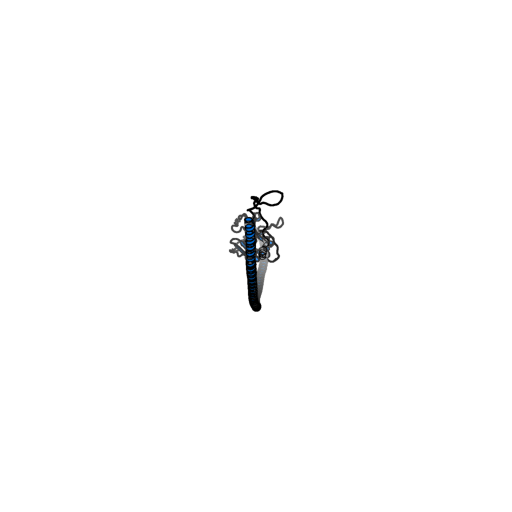43.279 -9.904 77.008 1.00 89.12 317 GLU A CA 1
ATOM 2585 C C . GLU A 1 317 ? -43.165 -8.646 77.883 1.00 89.12 317 GLU A C 1
ATOM 2587 O O . GLU A 1 317 ? -43.428 -8.695 79.083 1.00 89.12 317 GLU A O 1
ATOM 2592 N N . LEU A 1 318 ? -42.815 -7.496 77.290 1.00 89.31 318 LEU A N 1
ATOM 2593 C CA . LEU A 1 318 ? -42.728 -6.224 78.017 1.00 89.31 318 LEU A CA 1
ATOM 2594 C C . LEU A 1 318 ? -44.082 -5.764 78.562 1.00 89.31 318 LEU A C 1
ATOM 2596 O O . LEU A 1 318 ? -44.137 -5.135 79.619 1.00 89.31 318 LEU A O 1
ATOM 2600 N N . ARG A 1 319 ? -45.169 -6.040 77.836 1.00 91.62 319 ARG A N 1
ATOM 2601 C CA . ARG A 1 319 ? -46.522 -5.726 78.290 1.00 91.62 319 ARG A CA 1
ATOM 2602 C C . ARG A 1 319 ? -46.901 -6.585 79.493 1.00 91.62 319 ARG A C 1
ATOM 2604 O O . ARG A 1 319 ? -47.319 -6.015 80.494 1.00 91.62 319 ARG A O 1
ATOM 2611 N N . ASN A 1 320 ? -46.693 -7.897 79.413 1.00 90.62 320 ASN A N 1
ATOM 2612 C CA . ASN A 1 320 ? -46.986 -8.826 80.505 1.00 90.62 320 ASN A CA 1
ATOM 2613 C C . ASN A 1 320 ? -46.178 -8.469 81.759 1.00 90.62 320 ASN A C 1
ATOM 2615 O O . ASN A 1 320 ? -46.759 -8.305 82.824 1.00 90.62 320 ASN A O 1
ATOM 2619 N N . LEU A 1 321 ? -44.871 -8.210 81.621 1.00 90.62 321 LEU A N 1
ATOM 2620 C CA . LEU A 1 321 ? -44.017 -7.792 82.741 1.00 90.62 321 LEU A CA 1
ATOM 2621 C C . LEU A 1 321 ? -44.510 -6.488 83.396 1.00 90.62 321 LEU A C 1
ATOM 2623 O O . LEU A 1 321 ? -44.430 -6.308 84.609 1.00 90.62 321 LEU A O 1
ATOM 2627 N N . ARG A 1 322 ? -45.016 -5.545 82.592 1.00 90.12 322 ARG A N 1
ATOM 2628 C CA . ARG A 1 322 ? -45.564 -4.283 83.100 1.00 90.12 322 ARG A CA 1
ATOM 2629 C C . ARG A 1 322 ? -46.883 -4.489 83.838 1.00 90.12 322 ARG A C 1
ATOM 2631 O O . ARG A 1 322 ? -47.101 -3.807 84.835 1.00 90.12 322 ARG A O 1
ATOM 2638 N N . GLU A 1 323 ? -47.744 -5.371 83.339 1.00 90.31 323 GLU A N 1
ATOM 2639 C CA . GLU A 1 323 ? -48.999 -5.749 83.995 1.00 90.31 323 GLU A CA 1
ATOM 2640 C C . GLU A 1 323 ? -48.708 -6.453 85.335 1.00 90.31 323 GLU A C 1
ATOM 2642 O O . GLU A 1 323 ? -49.233 -6.018 86.358 1.00 90.31 323 GLU A O 1
ATOM 2647 N N . GLU A 1 324 ? -47.769 -7.408 85.368 1.00 90.25 324 GLU A N 1
ATOM 2648 C CA . GLU A 1 324 ? -47.292 -8.068 86.599 1.00 90.25 324 GLU A CA 1
ATOM 2649 C C . GLU A 1 324 ? -46.735 -7.058 87.615 1.00 90.25 324 GLU A C 1
ATOM 2651 O O . GLU A 1 324 ? -47.160 -7.024 88.769 1.00 90.25 324 GLU A O 1
ATOM 2656 N N . MET A 1 325 ? -45.839 -6.160 87.186 1.00 87.69 325 MET A N 1
ATOM 2657 C CA . MET A 1 325 ? -45.304 -5.110 88.060 1.00 87.69 325 MET A CA 1
ATOM 2658 C C . MET A 1 325 ? -46.389 -4.158 88.581 1.00 87.69 325 MET A C 1
ATOM 2660 O O . MET A 1 325 ? -46.289 -3.658 89.702 1.00 87.69 325 MET A O 1
ATOM 2664 N N . GLN A 1 326 ? -47.400 -3.835 87.770 1.00 89.62 326 GLN A N 1
ATOM 2665 C CA . GLN A 1 326 ? -48.510 -2.989 88.212 1.00 89.62 326 GLN A CA 1
ATOM 2666 C C . GLN A 1 326 ? -49.359 -3.694 89.269 1.00 89.62 326 GLN A C 1
ATOM 2668 O O . GLN A 1 326 ? -49.723 -3.057 90.259 1.00 89.62 326 GLN A O 1
ATOM 2673 N N . GLU A 1 327 ? -49.625 -4.985 89.090 1.00 89.75 327 GLU A N 1
ATOM 2674 C CA . GLU A 1 327 ? -50.357 -5.803 90.054 1.00 89.75 327 GLU A CA 1
ATOM 2675 C C . GLU A 1 327 ? -49.590 -5.943 91.378 1.00 89.75 327 GLU A C 1
ATOM 2677 O O . GLU A 1 327 ? -50.165 -5.726 92.446 1.00 89.75 327 GLU A O 1
ATOM 2682 N N . GLU A 1 328 ? -48.276 -6.196 91.336 1.00 86.00 328 GLU A N 1
ATOM 2683 C CA . GLU A 1 328 ? -47.423 -6.210 92.533 1.00 86.00 328 GLU A CA 1
ATOM 2684 C C . GLU A 1 328 ? -47.455 -4.869 93.278 1.00 86.00 328 GLU A C 1
ATOM 2686 O O . GLU A 1 328 ? -47.592 -4.836 94.503 1.00 86.00 328 GLU A O 1
ATOM 2691 N N . VAL A 1 329 ? -47.373 -3.747 92.554 1.00 87.38 329 VAL A N 1
ATOM 2692 C CA . VAL A 1 329 ? -47.446 -2.407 93.156 1.00 87.38 329 VAL A CA 1
ATOM 2693 C C . VAL A 1 329 ? -48.823 -2.139 93.765 1.00 87.38 329 VAL A C 1
ATOM 2695 O O . VAL A 1 329 ? -48.899 -1.538 94.838 1.00 87.38 329 VAL A O 1
ATOM 2698 N N . GLU A 1 330 ? -49.913 -2.555 93.118 1.00 88.44 330 GLU A N 1
ATOM 2699 C CA . GLU A 1 330 ? -51.258 -2.433 93.690 1.00 88.44 330 GLU A CA 1
ATOM 2700 C C . GLU A 1 330 ? -51.425 -3.276 94.952 1.00 88.44 330 GLU A C 1
ATOM 2702 O O . GLU A 1 330 ? -51.963 -2.780 95.943 1.00 88.44 330 GLU A O 1
ATOM 2707 N N . ASN A 1 331 ? -50.948 -4.520 94.940 1.00 87.50 331 ASN A N 1
ATOM 2708 C CA . ASN A 1 331 ? -51.012 -5.403 96.100 1.00 87.50 331 ASN A CA 1
ATOM 2709 C C . ASN A 1 331 ? -50.176 -4.846 97.261 1.00 87.50 331 ASN A C 1
ATOM 2711 O O . ASN A 1 331 ? -50.698 -4.702 98.363 1.00 87.50 331 ASN A O 1
ATOM 2715 N N . ALA A 1 332 ? -48.945 -4.394 97.003 1.00 85.19 332 ALA A N 1
ATOM 2716 C CA . ALA A 1 332 ? -48.104 -3.752 98.014 1.00 85.19 332 ALA A CA 1
ATOM 2717 C C . ALA A 1 332 ? -48.727 -2.458 98.575 1.00 85.19 332 ALA A C 1
ATOM 2719 O O . ALA A 1 332 ? -48.581 -2.160 99.761 1.00 85.19 332 ALA A O 1
ATOM 2720 N N . ARG A 1 333 ? -49.436 -1.675 97.748 1.00 85.94 333 ARG A N 1
ATOM 2721 C CA . ARG A 1 333 ? -50.188 -0.497 98.217 1.00 85.94 333 ARG A CA 1
ATOM 2722 C C . ARG A 1 333 ? -51.349 -0.887 99.120 1.00 85.94 333 ARG A C 1
ATOM 2724 O O . ARG A 1 333 ? -51.482 -0.285 100.177 1.00 85.94 333 ARG A O 1
ATOM 2731 N N . LYS A 1 334 ? -52.143 -1.892 98.738 1.00 87.38 334 LYS A N 1
ATOM 2732 C CA . LYS A 1 334 ? -53.244 -2.404 99.571 1.00 87.38 334 LYS A CA 1
ATOM 2733 C C . LYS A 1 334 ? -52.727 -2.894 100.923 1.00 87.38 334 LYS A C 1
ATOM 2735 O O . LYS A 1 334 ? -53.258 -2.477 101.944 1.00 87.38 334 LYS A O 1
ATOM 2740 N N . GLU A 1 335 ? -51.652 -3.682 100.939 1.00 84.88 335 GLU A N 1
ATOM 2741 C CA . GLU A 1 335 ? -51.013 -4.140 102.181 1.00 84.88 335 GLU A CA 1
ATOM 2742 C C . GLU A 1 335 ? -50.529 -2.966 103.047 1.00 84.88 335 GLU A C 1
ATOM 2744 O O . GLU A 1 335 ? -50.764 -2.939 104.255 1.00 84.88 335 GLU A O 1
ATOM 2749 N N . LYS A 1 336 ? -49.889 -1.957 102.439 1.00 84.81 336 LYS A N 1
ATOM 2750 C CA . LYS A 1 336 ? -49.442 -0.753 103.157 1.00 84.81 336 LYS A CA 1
ATOM 2751 C C . LYS A 1 336 ? -50.603 0.080 103.694 1.00 84.81 336 LYS A C 1
ATOM 2753 O O . LYS A 1 336 ? -50.504 0.598 104.804 1.00 84.81 336 LYS A O 1
ATOM 2758 N N . ASP A 1 337 ? -51.690 0.211 102.944 1.00 85.94 337 ASP A N 1
ATOM 2759 C CA . ASP A 1 337 ? -52.891 0.919 103.388 1.00 85.94 337 ASP A CA 1
ATOM 2760 C C . ASP A 1 337 ? -53.575 0.176 104.551 1.00 85.94 337 ASP A C 1
ATOM 2762 O O . ASP A 1 337 ? -54.003 0.808 105.521 1.00 85.94 337 ASP A O 1
ATOM 2766 N N . GLU A 1 338 ? -53.616 -1.160 104.512 1.00 85.69 338 GLU A N 1
ATOM 2767 C CA . GLU A 1 338 ? -54.091 -1.998 105.620 1.00 85.69 338 GLU A CA 1
ATOM 2768 C C . GLU A 1 338 ? -53.214 -1.852 106.875 1.00 85.69 338 GLU A C 1
ATOM 2770 O O . GLU A 1 338 ? -53.749 -1.688 107.976 1.00 85.69 338 GLU A O 1
ATOM 2775 N N . GLU A 1 339 ? -51.884 -1.831 106.721 1.00 79.94 339 GLU A N 1
ATOM 2776 C CA . GLU A 1 339 ? -50.924 -1.573 107.805 1.00 79.94 339 GLU A CA 1
ATOM 2777 C C . GLU A 1 339 ? -51.143 -0.181 108.424 1.00 79.94 339 GLU A C 1
ATOM 2779 O O . GLU A 1 339 ? -51.205 -0.036 109.647 1.00 79.94 339 GLU A O 1
ATOM 2784 N N . VAL A 1 340 ? -51.338 0.850 107.597 1.00 81.31 340 VAL A N 1
ATOM 2785 C CA . VAL A 1 340 ? -51.630 2.215 108.062 1.00 81.31 340 VAL A CA 1
ATOM 2786 C C . VAL A 1 340 ? -52.958 2.276 108.818 1.00 81.31 340 VAL A C 1
ATOM 2788 O O . VAL A 1 340 ? -53.042 2.930 109.860 1.00 81.31 340 VAL A O 1
ATOM 2791 N N . GLU A 1 341 ? -54.007 1.611 108.335 1.00 81.88 341 GLU A N 1
ATOM 2792 C CA . GLU A 1 341 ? -55.290 1.550 109.042 1.00 81.88 341 GLU A CA 1
ATOM 2793 C C . GLU A 1 341 ? -55.193 0.764 110.357 1.00 81.88 341 GLU A C 1
ATOM 2795 O O . GLU A 1 341 ? -55.832 1.142 111.343 1.00 81.88 341 GLU A O 1
ATOM 2800 N N . ALA A 1 342 ? -54.380 -0.293 110.419 1.00 82.00 342 ALA A N 1
ATOM 2801 C CA . ALA A 1 342 ? -54.078 -0.992 111.666 1.00 82.00 342 ALA A CA 1
ATOM 2802 C C . ALA A 1 342 ? -53.372 -0.062 112.671 1.00 82.00 342 ALA A C 1
ATOM 2804 O O . ALA A 1 342 ? -53.867 0.106 113.786 1.00 82.00 342 ALA A O 1
ATOM 2805 N N . LEU A 1 343 ? -52.316 0.640 112.247 1.00 80.50 343 LEU A N 1
ATOM 2806 C CA . LEU A 1 343 ? -51.596 1.614 113.079 1.00 80.50 343 LEU A CA 1
ATOM 2807 C C . LEU A 1 343 ? -52.497 2.761 113.555 1.00 80.50 343 LEU A C 1
ATOM 2809 O O . LEU A 1 343 ? -52.397 3.202 114.698 1.00 80.50 343 LEU A O 1
ATOM 2813 N N . LYS A 1 344 ? -53.422 3.250 112.718 1.00 80.12 344 LYS A N 1
ATOM 2814 C CA . LYS A 1 344 ? -54.407 4.262 113.139 1.00 80.12 344 LYS A CA 1
ATOM 2815 C C . LYS A 1 344 ? -55.354 3.744 114.220 1.00 80.12 344 LYS A C 1
ATOM 2817 O O . LYS A 1 344 ? -55.752 4.528 115.082 1.00 80.12 344 LYS A O 1
ATOM 2822 N N . ARG A 1 345 ? -55.767 2.471 114.164 1.00 81.75 345 ARG A N 1
ATOM 2823 C CA . ARG A 1 345 ? -56.605 1.861 115.212 1.00 81.75 345 ARG A CA 1
ATOM 2824 C C . ARG A 1 345 ? -55.828 1.737 116.516 1.00 81.75 345 ARG A C 1
ATOM 2826 O O . ARG A 1 345 ? -56.323 2.206 117.534 1.00 81.75 345 ARG A O 1
ATOM 2833 N N . GLU A 1 346 ? -54.607 1.216 116.454 1.00 77.44 346 GLU A N 1
ATOM 2834 C CA . GLU A 1 346 ? -53.727 1.088 117.618 1.00 77.44 346 GLU A CA 1
ATOM 2835 C C . GLU A 1 346 ? -53.429 2.455 118.251 1.00 77.44 346 GLU A C 1
ATOM 2837 O O . GLU A 1 346 ? -53.552 2.622 119.459 1.00 77.44 346 GLU A O 1
ATOM 2842 N N . ASN A 1 347 ? -53.152 3.486 117.446 1.00 78.19 347 ASN A N 1
ATOM 2843 C CA . ASN A 1 347 ? -52.916 4.834 117.963 1.00 78.19 347 ASN A CA 1
ATOM 2844 C C . ASN A 1 347 ? -54.175 5.439 118.614 1.00 78.19 347 ASN A C 1
ATOM 2846 O O . ASN A 1 347 ? -54.085 6.091 119.649 1.00 78.19 347 ASN A O 1
ATOM 2850 N N . LYS A 1 348 ? -55.375 5.181 118.069 1.00 78.81 348 LYS A N 1
ATOM 2851 C CA . LYS A 1 348 ? -56.643 5.572 118.720 1.00 78.81 348 LYS A CA 1
ATOM 2852 C C . LYS A 1 348 ? -56.863 4.849 120.049 1.00 78.81 348 LYS A C 1
ATOM 2854 O O . LYS A 1 348 ? -57.454 5.428 120.957 1.00 78.81 348 LYS A O 1
ATOM 2859 N N . GLU A 1 349 ? -56.450 3.592 120.158 1.00 76.31 349 GLU A N 1
ATOM 2860 C CA . GLU A 1 349 ? -56.493 2.840 121.415 1.00 76.31 349 GLU A CA 1
ATOM 2861 C C . GLU A 1 349 ? -55.467 3.381 122.415 1.00 76.31 349 GLU A C 1
ATOM 2863 O O . GLU A 1 349 ? -55.824 3.630 123.565 1.00 76.31 349 GLU A O 1
ATOM 2868 N N . GLY A 1 350 ? -54.249 3.684 121.962 1.00 70.19 350 GLY A N 1
ATOM 2869 C CA . GLY A 1 350 ? -53.223 4.362 122.752 1.00 70.19 350 GLY A CA 1
ATOM 2870 C C . GLY A 1 350 ? -53.676 5.732 123.263 1.00 70.19 350 GLY A C 1
ATOM 2871 O O . GLY A 1 350 ? -53.504 6.034 124.440 1.00 70.19 350 GLY A O 1
ATOM 2872 N N . GLU A 1 351 ? -54.331 6.545 122.429 1.00 72.56 351 GLU A N 1
ATOM 2873 C CA . GLU A 1 351 ? -54.917 7.826 122.846 1.00 72.56 351 GLU A CA 1
ATOM 2874 C C . GLU A 1 351 ? -56.030 7.655 123.888 1.00 72.56 351 GLU A C 1
ATOM 2876 O O . GLU A 1 351 ? -56.136 8.470 124.804 1.00 72.56 351 GLU A O 1
ATOM 2881 N N . LYS A 1 352 ? -56.879 6.626 123.765 1.00 75.56 352 LYS A N 1
ATOM 2882 C CA . LYS A 1 352 ? -57.912 6.329 124.771 1.00 75.56 352 LYS A CA 1
ATOM 2883 C C . LYS A 1 352 ? -57.285 5.912 126.095 1.00 75.56 352 LYS A C 1
ATOM 2885 O O . LYS A 1 352 ? -57.636 6.491 127.115 1.00 75.56 352 LYS A O 1
ATOM 2890 N N . ALA A 1 353 ? -56.324 4.993 126.062 1.00 71.69 353 ALA A N 1
ATOM 2891 C CA . ALA A 1 353 ? -55.586 4.569 127.246 1.00 71.69 353 ALA A CA 1
ATOM 2892 C C . ALA A 1 353 ? -54.843 5.748 127.901 1.00 71.69 353 ALA A C 1
ATOM 2894 O O . ALA A 1 353 ? -54.860 5.889 129.119 1.00 71.69 353 ALA A O 1
ATOM 2895 N N . SER A 1 354 ? -54.250 6.646 127.106 1.00 68.88 354 SER A N 1
ATOM 2896 C CA . SER A 1 354 ? -53.615 7.868 127.614 1.00 68.88 354 SER A CA 1
ATOM 2897 C C . SER A 1 354 ? -54.625 8.812 128.266 1.00 68.88 354 SER A C 1
ATOM 2899 O O . SER A 1 354 ? -54.321 9.386 129.305 1.00 68.88 354 SER A O 1
ATOM 2901 N N . LYS A 1 355 ? -55.823 8.980 127.690 1.00 74.56 355 LYS A N 1
ATOM 2902 C CA . LYS A 1 355 ? -56.892 9.790 128.297 1.00 74.56 355 LYS A CA 1
ATOM 2903 C C . LYS A 1 355 ? -57.410 9.178 129.594 1.00 74.56 355 LYS A C 1
ATOM 2905 O O . LYS A 1 355 ? -57.647 9.918 130.539 1.00 74.56 355 LYS A O 1
ATOM 2910 N N . GLU A 1 356 ? -57.555 7.857 129.650 1.00 73.88 356 GLU A N 1
ATOM 2911 C CA . GLU A 1 356 ? -57.919 7.136 130.876 1.00 73.88 356 GLU A CA 1
ATOM 2912 C C . GLU A 1 356 ? -56.852 7.326 131.961 1.00 73.88 356 GLU A C 1
ATOM 2914 O O . GLU A 1 356 ? -57.187 7.670 133.091 1.00 73.88 356 GLU A O 1
ATOM 2919 N N . GLN A 1 357 ? -55.566 7.211 131.611 1.00 73.06 357 GLN A N 1
ATOM 2920 C CA . GLN A 1 357 ? -54.463 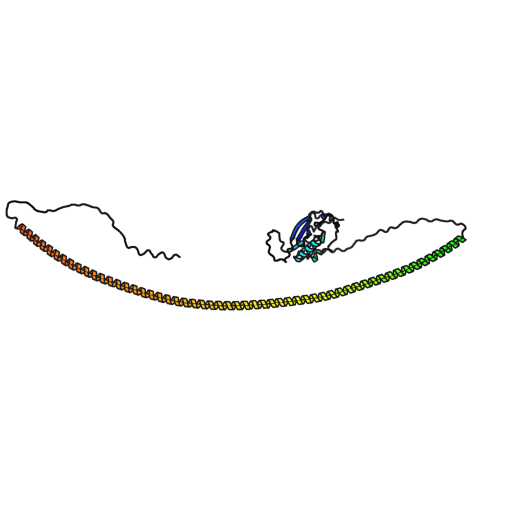7.500 132.534 1.00 73.06 357 GLN A CA 1
ATOM 2921 C C . GLN A 1 357 ? -54.435 8.968 132.979 1.00 73.06 357 GLN A C 1
ATOM 2923 O O . GLN A 1 357 ? -54.186 9.246 134.151 1.00 73.06 357 GLN A O 1
ATOM 2928 N N . ASP A 1 358 ? -54.703 9.918 132.082 1.00 74.75 358 ASP A N 1
ATOM 2929 C CA . ASP A 1 358 ? -54.783 11.341 132.425 1.00 74.75 358 ASP A CA 1
ATOM 2930 C C . ASP A 1 358 ? -55.979 11.644 133.345 1.00 74.75 358 ASP A C 1
ATOM 2932 O O . ASP A 1 358 ? -55.852 12.455 134.266 1.00 74.75 358 ASP A O 1
ATOM 2936 N N . GLU A 1 359 ? -57.129 10.992 133.148 1.00 74.75 359 GLU A N 1
ATOM 2937 C CA . GLU A 1 359 ? -58.284 11.079 134.052 1.00 74.75 359 GLU A CA 1
ATOM 2938 C C . GLU A 1 359 ? -57.994 10.446 135.416 1.00 74.75 359 GLU A C 1
ATOM 2940 O O . GLU A 1 359 ? -58.337 11.026 136.446 1.00 74.75 359 GLU A O 1
ATOM 2945 N N . GLU A 1 360 ? -57.306 9.307 135.451 1.00 71.50 360 GLU A N 1
ATOM 2946 C CA . GLU A 1 360 ? -56.882 8.650 136.688 1.00 71.50 360 GLU A CA 1
ATOM 2947 C C . GLU A 1 360 ? -55.874 9.519 137.462 1.00 71.50 360 GLU A C 1
ATOM 2949 O O . GLU A 1 360 ? -56.030 9.752 138.663 1.00 71.50 360 GLU A O 1
ATOM 2954 N N . LEU A 1 361 ? -54.898 10.115 136.768 1.00 69.19 361 LEU A N 1
ATOM 2955 C CA . LEU A 1 361 ? -53.971 11.098 137.337 1.00 69.19 361 LEU A CA 1
ATOM 2956 C C . LEU A 1 361 ? -54.681 12.362 137.828 1.00 69.19 361 LEU A C 1
ATOM 2958 O O . LEU A 1 361 ? -54.258 12.955 138.825 1.00 69.19 361 LEU A O 1
ATOM 2962 N N . LYS A 1 362 ? -55.734 12.804 137.137 1.00 76.12 362 LYS A N 1
ATOM 2963 C CA . LYS A 1 362 ? -56.545 13.953 137.550 1.00 76.12 362 LYS A CA 1
ATOM 2964 C C . LYS A 1 362 ? -57.347 13.638 138.811 1.00 76.12 362 LYS A C 1
ATOM 2966 O O . LYS A 1 362 ? -57.298 14.427 139.748 1.00 76.12 362 LYS A O 1
ATOM 2971 N N . ASN A 1 363 ? -57.979 12.470 138.878 1.00 74.50 363 ASN A N 1
ATOM 2972 C CA . ASN A 1 363 ? -58.680 12.007 140.075 1.00 74.50 363 ASN A CA 1
ATOM 2973 C C . ASN A 1 363 ? -57.726 11.896 141.274 1.00 74.50 363 ASN A C 1
ATOM 2975 O O . ASN A 1 363 ? -58.032 12.408 142.348 1.00 74.50 363 ASN A O 1
ATOM 2979 N N . LEU A 1 364 ? -56.530 11.330 141.079 1.00 75.50 364 LEU A N 1
ATOM 2980 C CA . LEU A 1 364 ? -55.490 11.280 142.113 1.00 75.50 364 LEU A CA 1
ATOM 2981 C C . LEU A 1 364 ? -55.010 12.679 142.532 1.00 75.50 364 LEU A C 1
ATOM 2983 O O . LEU A 1 364 ? -54.711 12.908 143.703 1.00 75.50 364 LEU A O 1
ATOM 2987 N N . ARG A 1 365 ? -54.925 13.643 141.604 1.00 71.81 365 ARG A N 1
ATOM 2988 C CA . ARG A 1 365 ? -54.607 15.042 141.944 1.00 71.81 365 ARG A CA 1
ATOM 2989 C C . ARG A 1 365 ? -55.702 15.693 142.775 1.00 71.81 365 ARG A C 1
ATOM 2991 O O . ARG A 1 365 ? -55.371 16.339 143.766 1.00 71.81 365 ARG A O 1
ATOM 2998 N N . ASP A 1 366 ? -56.960 15.510 142.397 1.00 74.31 366 ASP A N 1
ATOM 2999 C CA . ASP A 1 366 ? -58.108 16.042 143.130 1.00 74.31 366 ASP A CA 1
ATOM 3000 C C . ASP A 1 366 ? -58.202 15.405 144.536 1.00 74.31 366 ASP A C 1
ATOM 3002 O O . ASP A 1 366 ? -58.495 16.084 145.524 1.00 74.31 366 ASP A O 1
ATOM 3006 N N . GLU A 1 367 ? -57.841 14.128 144.676 1.00 67.62 367 GLU A N 1
ATOM 3007 C CA . GLU A 1 367 ? -57.727 13.435 145.966 1.00 67.62 367 GLU A CA 1
ATOM 3008 C C . GLU A 1 367 ? -56.569 13.983 146.825 1.00 67.62 367 GLU A C 1
ATOM 3010 O O . GLU A 1 367 ? -56.737 14.279 148.008 1.00 67.62 367 GLU A O 1
ATOM 3015 N N . VAL A 1 368 ? -55.398 14.234 146.232 1.00 70.00 368 VAL A N 1
ATOM 3016 C CA . VAL A 1 368 ? -54.278 14.894 146.929 1.00 70.00 368 VAL A CA 1
ATOM 3017 C C . VAL A 1 368 ? -54.633 16.331 147.339 1.00 70.00 368 VAL A C 1
ATOM 3019 O O . VAL A 1 368 ? -54.202 16.795 148.398 1.00 70.00 368 VAL A O 1
ATOM 3022 N N . GLU A 1 369 ? -55.410 17.056 146.535 1.00 64.12 369 GLU A N 1
ATOM 3023 C CA . GLU A 1 369 ? -55.814 18.434 146.828 1.00 64.12 369 GLU A CA 1
ATOM 3024 C C . GLU A 1 369 ? -56.903 18.512 147.910 1.00 64.12 369 GLU A C 1
ATOM 3026 O O . GLU A 1 369 ? -56.850 19.394 148.773 1.00 64.12 369 GLU A O 1
ATOM 3031 N N . THR A 1 370 ? -57.833 17.554 147.950 1.00 60.94 370 THR A N 1
ATOM 3032 C CA . THR A 1 370 ? -58.795 17.426 149.059 1.00 60.94 370 THR A CA 1
ATOM 3033 C C . THR A 1 370 ? -58.101 17.031 150.363 1.00 60.94 370 THR A C 1
ATOM 3035 O O . THR A 1 370 ? -58.349 17.672 151.384 1.00 60.94 370 THR A O 1
ATOM 3038 N N . LEU A 1 371 ? -57.144 16.096 150.324 1.00 60.19 371 LEU A N 1
ATOM 3039 C CA . LEU A 1 371 ? -56.317 15.733 151.483 1.00 60.19 371 LEU A CA 1
ATOM 3040 C C . LEU A 1 371 ? -55.463 16.898 152.011 1.00 60.19 371 LEU A C 1
ATOM 3042 O O . LEU A 1 371 ? -55.183 16.952 153.209 1.00 60.19 371 LEU A O 1
ATOM 3046 N N . ARG A 1 372 ? -55.054 17.840 151.149 1.00 58.62 372 ARG A N 1
ATOM 3047 C CA . ARG A 1 372 ? -54.372 19.078 151.568 1.00 58.62 372 ARG A CA 1
ATOM 3048 C C . ARG A 1 372 ? -55.326 20.071 152.228 1.00 58.62 372 ARG A C 1
ATOM 3050 O O . ARG A 1 372 ? -54.990 20.605 153.277 1.00 58.62 372 ARG A O 1
ATOM 3057 N N . ARG A 1 373 ? -56.532 20.272 151.682 1.00 54.25 373 ARG A N 1
ATOM 3058 C CA . ARG A 1 373 ? -57.540 21.174 152.277 1.00 54.25 373 ARG A CA 1
ATOM 3059 C C . ARG A 1 373 ? -58.050 20.709 153.642 1.00 54.25 373 ARG A C 1
ATOM 3061 O O . ARG A 1 373 ? -58.442 21.546 154.440 1.00 54.25 373 ARG A O 1
ATOM 3068 N N . THR A 1 374 ? -58.017 19.411 153.938 1.00 51.91 374 THR A N 1
ATOM 3069 C CA . THR A 1 374 ? -58.418 18.875 155.251 1.00 51.91 374 THR A CA 1
ATOM 3070 C C . THR A 1 374 ? -57.300 18.877 156.299 1.00 51.91 374 THR A C 1
ATOM 3072 O O . THR A 1 374 ? -57.523 18.387 157.402 1.00 51.91 374 THR A O 1
ATOM 3075 N N . LYS A 1 375 ? -56.092 19.363 155.974 1.00 46.97 375 LYS A N 1
ATOM 3076 C CA . LYS A 1 375 ? -54.910 19.234 156.846 1.00 46.97 375 LYS A CA 1
ATOM 3077 C C . LYS A 1 375 ? -54.301 20.560 157.326 1.00 46.97 375 LYS A C 1
ATOM 3079 O O . LYS A 1 375 ? -53.378 20.510 158.129 1.00 46.97 375 LYS A O 1
ATOM 3084 N N . ASP A 1 376 ? -54.832 21.710 156.910 1.00 40.78 376 ASP A N 1
ATOM 3085 C CA . ASP A 1 376 ? -54.267 23.031 157.246 1.00 40.78 376 ASP A CA 1
ATOM 3086 C C . ASP A 1 376 ? -54.980 23.772 158.403 1.00 40.78 376 ASP A C 1
ATOM 3088 O O . ASP A 1 376 ? -54.696 24.946 158.625 1.00 40.78 376 ASP A O 1
ATOM 3092 N N . ASP A 1 377 ? -55.834 23.097 159.188 1.00 36.38 377 ASP A N 1
ATOM 3093 C CA . ASP A 1 377 ? -56.564 23.706 160.321 1.00 36.38 377 ASP A CA 1
ATOM 3094 C C . ASP A 1 377 ? -56.117 23.271 161.735 1.00 36.38 377 ASP A C 1
ATOM 3096 O O . ASP A 1 377 ? -56.775 23.653 162.694 1.00 36.38 377 ASP A O 1
ATOM 3100 N N . ASP A 1 378 ? -54.995 22.559 161.943 1.00 34.34 378 ASP A N 1
ATOM 3101 C CA . ASP A 1 378 ? -54.505 22.319 163.318 1.00 34.34 378 ASP A CA 1
ATOM 3102 C C . ASP A 1 378 ? -52.982 22.067 163.462 1.00 34.34 378 ASP A C 1
ATOM 3104 O O . ASP A 1 378 ? -52.442 21.083 162.966 1.00 34.34 378 ASP A O 1
ATOM 3108 N N . GLN A 1 379 ? -52.348 22.928 164.279 1.00 34.06 379 GLN A N 1
ATOM 3109 C CA . GLN A 1 379 ? -51.116 22.743 165.089 1.00 34.06 379 GLN A CA 1
ATOM 3110 C C . GLN A 1 379 ? -49.742 22.643 164.378 1.00 34.06 379 GLN A C 1
ATOM 3112 O O . GLN A 1 379 ? -49.512 21.843 163.486 1.00 34.06 379 GLN A O 1
ATOM 3117 N N . SER A 1 380 ? -48.778 23.538 164.649 1.00 30.92 380 SER A N 1
ATOM 3118 C CA . SER A 1 380 ? -47.881 23.687 165.823 1.00 30.92 380 SER A CA 1
ATOM 3119 C C . SER A 1 380 ? -46.669 22.724 165.875 1.00 30.92 380 SER A C 1
ATOM 3121 O O . SER A 1 380 ? -46.828 21.513 165.926 1.00 30.92 380 SER A O 1
ATOM 3123 N N . TYR A 1 381 ? -45.475 23.334 165.968 1.00 32.19 381 TYR A N 1
ATOM 3124 C CA . TYR A 1 381 ? -44.154 22.840 166.407 1.00 32.19 381 TYR A CA 1
ATOM 3125 C C . TYR A 1 381 ? -43.350 21.787 165.593 1.00 32.19 381 TYR A C 1
ATOM 3127 O O . TYR A 1 381 ? -43.585 20.591 165.642 1.00 32.19 381 TYR A O 1
ATOM 3135 N N . ALA A 1 382 ? -42.217 22.292 165.077 1.00 30.67 382 ALA A N 1
ATOM 3136 C CA . ALA A 1 382 ? -40.844 21.790 165.265 1.00 30.67 382 ALA A CA 1
ATOM 3137 C C . ALA A 1 382 ? -40.240 20.659 164.386 1.00 30.67 382 ALA A C 1
ATOM 3139 O O . ALA A 1 382 ? -40.759 19.561 164.244 1.00 30.67 382 ALA A O 1
ATOM 3140 N N . THR A 1 383 ? -38.978 20.936 164.009 1.00 35.28 383 THR A N 1
ATOM 3141 C CA . THR A 1 383 ? -37.842 20.047 163.658 1.00 35.28 383 THR A CA 1
ATOM 3142 C C . THR A 1 383 ? -37.648 19.544 162.215 1.00 35.28 383 THR A C 1
ATOM 3144 O O . THR A 1 383 ? -38.543 19.003 161.587 1.00 35.28 383 THR A O 1
ATOM 3147 N N . GLY A 1 384 ? -36.387 19.645 161.756 1.00 31.78 384 GLY A N 1
ATOM 3148 C CA . GLY A 1 384 ? -35.649 18.487 161.224 1.00 31.78 384 GLY A CA 1
ATOM 3149 C C . GLY A 1 384 ? -35.539 18.289 159.704 1.00 31.78 384 GLY A C 1
ATOM 3150 O O . GLY A 1 384 ? -36.406 17.690 159.095 1.00 31.78 384 GLY A O 1
ATOM 3151 N N . TYR A 1 385 ? -34.399 18.719 159.146 1.00 35.84 385 TYR A N 1
ATOM 3152 C CA . TYR A 1 385 ? -33.582 18.136 158.058 1.00 35.84 385 TYR A CA 1
ATOM 3153 C C . TYR A 1 385 ? -34.162 17.183 156.971 1.00 35.84 385 TYR A C 1
ATOM 3155 O O . TYR A 1 385 ? -34.712 16.127 157.253 1.00 35.84 385 TYR A O 1
ATOM 3163 N N . ASN A 1 386 ? -33.696 17.480 155.741 1.00 38.22 386 ASN A N 1
ATOM 3164 C CA . ASN A 1 386 ? -33.447 16.638 154.550 1.00 38.22 386 ASN A CA 1
ATOM 3165 C C . ASN A 1 386 ? -34.584 16.332 153.549 1.00 38.22 386 ASN A C 1
ATOM 3167 O O . ASN A 1 386 ? -35.444 15.497 153.796 1.00 38.22 386 ASN A O 1
ATOM 3171 N N . GLY A 1 387 ? -34.410 16.837 152.313 1.00 34.94 387 GLY A N 1
ATOM 3172 C CA . GLY A 1 387 ? -34.707 16.065 151.095 1.00 34.94 387 GLY A CA 1
ATOM 3173 C C . GLY A 1 387 ? -35.398 16.781 149.921 1.00 34.94 387 GLY A C 1
ATOM 3174 O O . GLY A 1 387 ? -36.614 16.902 149.925 1.00 34.94 387 GLY A O 1
ATOM 3175 N N . ARG A 1 388 ? -34.627 17.029 148.839 1.00 42.84 388 ARG A N 1
ATOM 3176 C CA . ARG A 1 388 ? -35.039 16.993 147.403 1.00 42.84 388 ARG A CA 1
ATOM 3177 C C . ARG A 1 388 ? -36.118 18.021 146.928 1.00 42.84 388 ARG A C 1
ATOM 3179 O O . ARG A 1 388 ? -36.607 18.814 147.712 1.00 42.84 388 ARG A O 1
ATOM 3186 N N . PRO A 1 389 ? -36.441 18.118 145.619 1.00 48.19 389 PRO A N 1
ATOM 3187 C CA . PRO A 1 389 ? -35.640 18.749 144.564 1.00 48.19 389 PRO A CA 1
ATOM 3188 C C . PRO A 1 389 ? -36.459 19.815 143.784 1.00 48.19 389 PRO A C 1
ATOM 3190 O O . PRO A 1 389 ? -37.454 19.494 143.138 1.00 48.19 389 PRO A O 1
ATOM 3193 N N . GLY A 1 390 ? -36.036 21.084 143.789 1.00 34.19 390 GLY A N 1
ATOM 3194 C CA . GLY A 1 390 ? -36.584 22.150 142.927 1.00 34.19 390 GLY A CA 1
ATOM 3195 C C . GLY A 1 390 ? -35.562 22.524 141.848 1.00 34.19 390 GLY A C 1
ATOM 3196 O O . GLY A 1 390 ? -34.392 22.694 142.166 1.00 34.19 390 GLY A O 1
ATOM 3197 N N . ARG A 1 391 ? -35.868 22.390 140.552 1.00 36.03 391 ARG A N 1
ATOM 3198 C CA . ARG A 1 391 ? -36.706 23.224 139.658 1.00 36.03 391 ARG A CA 1
ATOM 3199 C C . ARG A 1 391 ? -35.994 24.489 139.144 1.00 36.03 391 ARG A C 1
ATOM 3201 O O . ARG A 1 391 ? -35.832 25.447 139.884 1.00 36.03 391 ARG A O 1
ATOM 3208 N N . PHE A 1 392 ? -35.771 24.471 137.821 1.00 35.91 392 PHE A N 1
ATOM 3209 C CA . PHE A 1 392 ? -35.545 25.592 136.889 1.00 35.91 392 PHE A CA 1
ATOM 3210 C C . PHE A 1 392 ? -34.245 26.408 137.038 1.00 35.91 392 PHE A C 1
ATOM 3212 O O . PHE A 1 392 ? -33.638 26.422 138.099 1.00 35.91 392 PHE A O 1
ATOM 3219 N N . PRO A 1 393 ? -33.857 27.213 136.028 1.00 43.12 393 PRO A N 1
ATOM 3220 C CA . PRO A 1 393 ? -33.992 27.051 134.578 1.00 43.12 393 PRO A CA 1
ATOM 3221 C C . PRO A 1 393 ? -32.616 27.226 133.902 1.00 43.12 393 PRO A C 1
ATOM 3223 O O . PRO A 1 393 ? -31.989 28.276 134.036 1.00 43.12 393 PRO A O 1
ATOM 3226 N N . PHE A 1 394 ? -32.148 26.263 133.105 1.00 32.62 394 PHE A N 1
ATOM 3227 C CA . PHE A 1 394 ? -31.038 26.570 132.200 1.00 32.62 394 PHE A CA 1
ATOM 3228 C C . PHE A 1 394 ? -31.572 27.296 130.967 1.00 32.62 394 PHE A C 1
ATOM 3230 O O . PHE A 1 394 ? -32.283 26.741 130.132 1.00 32.62 394 PHE A O 1
ATOM 3237 N N . ARG A 1 395 ? -31.239 28.587 130.918 1.00 33.31 395 ARG A N 1
ATOM 3238 C CA . ARG A 1 395 ? -31.253 29.424 129.725 1.00 33.31 395 ARG A CA 1
ATOM 3239 C C . ARG A 1 395 ? -30.275 28.881 128.678 1.00 33.31 395 ARG A C 1
ATOM 3241 O O . ARG A 1 395 ? -29.196 28.408 129.017 1.00 33.31 395 ARG A O 1
ATOM 3248 N N . LEU A 1 396 ? -30.706 29.042 127.428 1.00 44.16 396 LEU A N 1
ATOM 3249 C CA . LEU A 1 396 ? -29.961 29.216 126.178 1.00 44.16 396 LEU A CA 1
ATOM 3250 C C . LEU A 1 396 ? -28.420 29.155 126.234 1.00 44.16 396 LEU A C 1
ATOM 3252 O O . LEU A 1 396 ? -27.783 30.029 126.811 1.00 44.16 396 LEU A O 1
ATOM 3256 N N . ASN A 1 397 ? -27.870 28.242 125.431 1.00 33.94 397 ASN A N 1
ATOM 3257 C CA . ASN A 1 397 ? -26.791 28.484 124.462 1.00 33.94 397 ASN A CA 1
ATOM 3258 C C . ASN A 1 397 ? -27.186 27.660 123.217 1.00 33.94 397 ASN A C 1
ATOM 3260 O O . ASN A 1 397 ? -27.446 26.470 123.334 1.00 33.94 397 ASN A O 1
ATOM 3264 N N . ALA A 1 398 ? -27.509 28.246 122.064 1.00 44.06 398 ALA A N 1
ATOM 3265 C CA . ALA A 1 398 ? -26.561 28.828 121.117 1.00 44.06 398 ALA A CA 1
ATOM 3266 C C . ALA A 1 398 ? -25.387 27.878 120.822 1.00 44.06 398 ALA A C 1
ATOM 3268 O O . ALA A 1 398 ? -24.337 27.961 121.452 1.00 44.06 398 ALA A O 1
ATOM 3269 N N . PHE A 1 399 ? -25.555 27.020 119.816 1.00 32.69 399 PHE A N 1
ATOM 3270 C CA . PHE A 1 399 ? -24.445 26.665 118.941 1.00 32.69 399 PHE A CA 1
ATOM 3271 C C . PHE A 1 399 ? -24.949 26.621 117.500 1.00 32.69 399 PHE A C 1
ATOM 3273 O O . PHE A 1 399 ? -25.914 25.929 117.177 1.00 32.69 399 PHE A O 1
ATOM 3280 N N . MET A 1 400 ? -24.333 27.466 116.677 1.00 37.38 400 MET A N 1
ATOM 3281 C CA . MET A 1 400 ? -24.538 27.533 115.239 1.00 37.38 400 MET A CA 1
ATOM 3282 C C . MET A 1 400 ? -24.114 26.223 114.578 1.00 37.38 400 MET A C 1
ATOM 3284 O O . MET A 1 400 ? -23.289 25.477 115.104 1.00 37.38 400 MET A O 1
ATOM 3288 N N . GLY A 1 401 ? -24.693 25.972 113.408 1.00 39.91 401 GLY A N 1
ATOM 3289 C CA . GLY A 1 401 ? -24.445 24.775 112.628 1.00 39.91 401 GLY A CA 1
ATOM 3290 C C . GLY A 1 401 ? -23.026 24.643 112.091 1.00 39.91 401 GLY A C 1
ATOM 3291 O O . GLY A 1 401 ? -22.204 25.545 112.165 1.00 39.91 401 GLY A O 1
ATOM 3292 N N . THR A 1 402 ? -22.782 23.482 111.504 1.00 39.06 402 THR A N 1
ATOM 3293 C CA . THR A 1 402 ? -21.975 23.247 110.303 1.00 39.06 402 THR A CA 1
ATOM 3294 C C . THR A 1 402 ? -22.260 21.789 109.919 1.00 39.06 402 THR A C 1
ATOM 3296 O O . THR A 1 402 ? -22.243 20.905 110.761 1.00 39.06 402 THR A O 1
ATOM 3299 N N . ASN A 1 403 ? -22.899 21.551 108.782 1.00 34.91 403 ASN A N 1
ATOM 3300 C CA . ASN A 1 403 ? -22.337 21.480 107.437 1.00 34.91 403 ASN A CA 1
ATOM 3301 C C . ASN A 1 403 ? -21.962 20.037 107.076 1.00 34.91 403 ASN A C 1
ATOM 3303 O O . ASN A 1 403 ? -21.190 19.384 107.771 1.00 34.91 403 ASN A O 1
ATOM 3307 N N . THR A 1 404 ? -22.477 19.629 105.914 1.00 45.78 404 THR A N 1
ATOM 3308 C CA . THR A 1 404 ? -21.892 18.650 104.987 1.00 45.78 404 THR A CA 1
ATOM 3309 C C . THR A 1 404 ? -21.577 17.262 105.527 1.00 45.78 404 THR A C 1
ATOM 3311 O O . THR A 1 404 ? -20.527 17.086 106.123 1.00 45.78 404 THR A O 1
ATOM 3314 N N . HIS A 1 405 ? -22.379 16.259 105.147 1.00 35.00 405 HIS A N 1
ATOM 3315 C CA . HIS A 1 405 ? -21.864 14.945 104.739 1.00 35.00 405 HIS A CA 1
ATOM 3316 C C . HIS A 1 405 ? -22.669 14.398 103.540 1.00 35.00 405 HIS A C 1
ATOM 3318 O O . HIS A 1 405 ? -23.835 14.047 103.677 1.00 35.00 405 HIS A O 1
ATOM 3324 N N . PHE A 1 406 ? -21.995 14.406 102.379 1.00 37.69 406 PHE A N 1
ATOM 3325 C CA . PHE A 1 406 ? -22.013 13.428 101.272 1.00 37.69 406 PHE A CA 1
ATOM 3326 C C . PHE A 1 406 ? -23.381 12.913 100.780 1.00 37.69 406 PHE A C 1
ATOM 3328 O O . PHE A 1 406 ? -24.001 12.079 101.422 1.00 37.69 406 PHE A O 1
ATOM 3335 N N . PHE A 1 407 ? -23.968 13.392 99.676 1.00 35.94 407 PHE A N 1
ATOM 3336 C CA . PHE A 1 407 ? -23.531 13.386 98.262 1.00 35.94 407 PHE A CA 1
ATOM 3337 C C . PHE A 1 407 ? -23.188 12.000 97.666 1.00 35.94 407 PHE A C 1
ATOM 3339 O O . PHE A 1 407 ? -22.113 11.456 97.887 1.00 35.94 407 PHE A O 1
ATOM 3346 N N . MET A 1 408 ? -24.127 11.528 96.830 1.00 38.97 408 MET A N 1
ATOM 3347 C CA . MET A 1 408 ? -23.963 10.818 95.548 1.00 38.97 408 MET A CA 1
ATOM 3348 C C . MET A 1 408 ? -23.112 9.540 95.482 1.00 38.97 408 MET A C 1
ATOM 3350 O O . MET A 1 408 ? -21.934 9.592 95.148 1.00 38.97 408 MET A O 1
ATOM 3354 N N . ILE A 1 409 ? -23.782 8.381 95.564 1.00 39.34 409 ILE A N 1
ATOM 3355 C CA . ILE A 1 409 ? -23.397 7.162 94.829 1.00 39.34 409 ILE A CA 1
ATOM 3356 C C . ILE A 1 409 ? -24.667 6.466 94.310 1.00 39.34 409 ILE A C 1
ATOM 3358 O O . ILE A 1 409 ? -25.302 5.720 95.048 1.00 39.34 409 ILE A O 1
ATOM 3362 N N . ARG A 1 410 ? -25.034 6.742 93.048 1.00 36.38 410 ARG A N 1
ATOM 3363 C CA . ARG A 1 410 ? -25.611 5.812 92.037 1.00 36.38 410 ARG A CA 1
ATOM 3364 C C . ARG A 1 410 ? -26.183 6.574 90.828 1.00 36.38 410 ARG A C 1
ATOM 3366 O O . ARG A 1 410 ? -27.332 6.422 90.441 1.00 36.38 410 ARG A O 1
ATOM 3373 N N . LEU A 1 411 ? -25.334 7.390 90.210 1.00 39.56 411 LEU A N 1
ATOM 3374 C CA . LEU A 1 411 ? -25.471 7.809 88.814 1.00 39.56 411 LEU A CA 1
ATOM 3375 C C . LEU A 1 411 ? -24.249 7.247 88.088 1.00 39.56 411 LEU A C 1
ATOM 3377 O O . LEU A 1 411 ? -23.222 7.908 88.001 1.00 39.56 411 LEU A O 1
ATOM 3381 N N . PHE A 1 412 ? -24.316 5.980 87.683 1.00 41.66 412 PHE A N 1
ATOM 3382 C CA . PHE A 1 412 ? -23.281 5.351 86.861 1.00 41.66 412 PHE A CA 1
ATOM 3383 C C . PHE A 1 412 ? -23.880 4.164 86.099 1.00 41.66 412 PHE A C 1
ATOM 3385 O O . PHE A 1 412 ? -23.592 3.019 86.413 1.00 41.66 412 PHE A O 1
ATOM 3392 N N . GLU A 1 413 ? -24.744 4.438 85.115 1.00 39.47 413 GLU A N 1
ATOM 3393 C CA . GLU A 1 413 ? -25.094 3.428 84.098 1.00 39.47 413 GLU A CA 1
ATOM 3394 C C . GLU A 1 413 ? -25.558 3.982 82.732 1.00 39.47 413 GLU A C 1
ATOM 3396 O O . GLU A 1 413 ? -26.024 3.217 81.899 1.00 39.47 413 GLU A O 1
ATOM 3401 N N . GLU A 1 414 ? -25.355 5.274 82.424 1.00 42.72 414 GLU A N 1
ATOM 3402 C CA . GLU A 1 414 ? -25.786 5.851 81.126 1.00 42.72 414 GLU A CA 1
ATOM 3403 C C . GLU A 1 414 ? -24.678 6.443 80.229 1.00 42.72 414 GLU A C 1
ATOM 3405 O O . GLU A 1 414 ? -24.974 6.970 79.164 1.00 42.72 414 GLU A O 1
ATOM 3410 N N . TYR A 1 415 ? -23.387 6.307 80.553 1.00 43.50 415 TYR A N 1
ATOM 3411 C CA . TYR A 1 415 ? -22.307 6.861 79.705 1.00 43.50 415 TYR A CA 1
ATOM 3412 C C . TYR A 1 415 ? -21.272 5.832 79.238 1.00 43.50 415 TYR A C 1
ATOM 3414 O O . TYR A 1 415 ? -20.064 6.057 79.309 1.00 43.50 415 TYR A O 1
ATOM 3422 N N . ARG A 1 416 ? -21.730 4.690 78.706 1.00 40.00 416 ARG A N 1
ATOM 3423 C CA . ARG A 1 416 ? -20.823 3.745 78.027 1.00 40.00 416 ARG A CA 1
ATOM 3424 C C . ARG A 1 416 ? -21.377 3.077 76.765 1.00 40.00 416 ARG A C 1
ATOM 3426 O O . ARG A 1 416 ? -21.046 1.930 76.500 1.00 40.00 416 ARG A O 1
ATOM 3433 N N . LEU A 1 417 ? -22.150 3.802 75.950 1.00 43.56 417 LEU A N 1
ATOM 3434 C CA . LEU A 1 417 ? -22.553 3.356 74.602 1.00 43.56 417 LEU A CA 1
ATOM 3435 C C . LEU A 1 417 ? -22.513 4.477 73.541 1.00 43.56 417 LEU A C 1
ATOM 3437 O O . LEU A 1 417 ? -23.367 4.556 72.667 1.00 43.56 417 LEU A O 1
ATOM 3441 N N . ALA A 1 418 ? -21.490 5.336 73.579 1.00 46.09 418 ALA A N 1
ATOM 3442 C CA . ALA A 1 418 ? -21.248 6.339 72.531 1.00 46.09 418 ALA A CA 1
ATOM 3443 C C . ALA A 1 418 ? -19.794 6.340 72.022 1.00 46.09 418 ALA A C 1
ATOM 3445 O O . ALA A 1 418 ? -19.231 7.395 71.748 1.00 46.09 418 ALA A O 1
ATOM 3446 N N . PHE A 1 419 ? -19.162 5.163 71.914 1.00 44.53 419 PHE A N 1
ATOM 3447 C CA . PHE A 1 419 ? -17.797 5.057 71.374 1.00 44.53 419 PHE A CA 1
ATOM 3448 C C . PHE A 1 419 ? -17.526 3.769 70.577 1.00 44.53 419 PHE A C 1
ATOM 3450 O O . PHE A 1 419 ? -16.468 3.169 70.722 1.00 44.53 419 PHE A O 1
ATOM 3457 N N . LEU A 1 420 ? -18.472 3.331 69.733 1.00 45.66 420 LEU A N 1
ATOM 3458 C CA . LEU A 1 420 ? -18.248 2.231 68.774 1.00 45.66 420 LEU A CA 1
ATOM 3459 C C . LEU A 1 420 ? -18.938 2.432 67.406 1.00 45.66 420 LEU A C 1
ATOM 3461 O O . LEU A 1 420 ? -19.377 1.476 66.785 1.00 45.66 420 LEU A O 1
ATOM 3465 N N . TYR A 1 421 ? -19.002 3.669 66.905 1.00 48.28 421 TYR A N 1
ATOM 3466 C CA . TYR A 1 421 ? -19.207 3.927 65.471 1.00 48.28 421 TYR A CA 1
ATOM 3467 C C . TYR A 1 421 ? -18.368 5.128 65.040 1.00 48.28 421 TYR A C 1
ATOM 3469 O O . TYR A 1 421 ? -18.847 6.260 64.965 1.00 48.28 421 TYR A O 1
ATOM 3477 N N . ARG A 1 422 ? -17.082 4.866 64.806 1.00 45.53 422 ARG A N 1
ATOM 3478 C CA . ARG A 1 422 ? -16.247 5.657 63.904 1.00 45.53 422 ARG A CA 1
ATOM 3479 C C . ARG A 1 422 ? -15.086 4.786 63.427 1.00 45.53 422 ARG A C 1
ATOM 3481 O O . ARG A 1 422 ? -14.008 4.847 64.000 1.00 45.53 422 ARG A O 1
ATOM 3488 N N . ASP A 1 423 ? -15.406 3.928 62.467 1.00 48.25 423 ASP A N 1
ATOM 3489 C CA . ASP A 1 423 ? -14.607 3.603 61.280 1.00 48.25 423 ASP A CA 1
ATOM 3490 C C . ASP A 1 423 ? -15.563 3.086 60.199 1.00 48.25 423 ASP A C 1
ATOM 3492 O O . ASP A 1 423 ? -16.395 2.205 60.527 1.00 48.25 423 ASP A O 1
#

pLDDT: mean 70.32, std 23.19, range [26.02, 97.88]

Foldseek 3Di:
DDQDQLPQWQWWWAAAPLFKIWIKGFPDRRDRLQCSVVTDIDTDDMAGLPPPPDPDDDDDDDPDPHPVWQWDDRPLFWIQGDSVLSSVVNVVRNVQCWIAISQGFIDRPPPDDDDDDDDRSPPDSVCVPDVCVVSVTDTPDDDDDDDDDDDDDDDDDDDDDDDDDDDDDDDDPPPVVVVVVVVVVVVVVVVVVVVVVVVVVVVVVVVVVVVVVVVVVVVVVVVVVVVVVVVVVVVVVVVVVVVVVVVVVVVVVVVVVVVVVVVVVVVVVVVVVVVVVVVVVVVVVVVVVVVVVVVVVVVVVVVVVVVVVVVVVVVVVVVVVVVVVVVVVVVVVVVVVVVVVVVVVVVVVVVVVVVVVVVVVVVVVVVVVVVVVVPPPDDDDDDDDDDDDDDDDDDDDDDDDDDDDDDDDDPPDDPDDDPPPDD

Radius of gyration: 78.59 Å; chains: 1; bounding box: 139×53×256 Å